Protein AF-A0A6A5WYF4-F1 (afdb_monomer)

Secondary structure (DSSP, 8-state):
---TT-HHHHHHHHS-------------STT-EEEEEEEEPPPP-SS------HHHHHHS-HHHHHHHSPPPP-EEEEEEEEEEEEEEEEE--TT-SSEEEEEE-TT--EEEEEEE-GGGS--EE--S--SS---PEE--HHHHHHHHHHHHHHHHHHHTTSTTBTTTBPPEEEEEEEEEE-TTSSS--EEEEEEEEEE---SEEGGGS-GGGS-HHHHHHHHHHHHHHHHHHHHHTEE-S--SGGGEEEEEPPPPTT-----EEEEEE--GGG-EEHHHH--S---SSPBPHHHHHTTTTHHHHHTTSSS-HHHHHHHHHHHHTT-TTSBPP-B-TT-TT-PBPP--TTS-S------------------S--PPPS--TT-EEEEEEEEPPSP-BTTBPPPGGGSS--GGG-S-HHHHHHHS-----EEEEEEEEEEEEEEEE-STT-SSEEEEETTSEEEEEE-GGGS-SB-TTS-B--HHHHHHHHHHHHHHHHHHHTTSTTBTTTBPPEEEEEEEEEEEE-TTS-EEEEEEEEEEEE---SEEGGGS-GGGS-HHHHHHHHHHHHHHHHHHHHHH-EE-S---GGGEEEESS-TT-TT-EEEE---TT-EETTT-

Sequence (620 aa):
MADLNSPILVAYRNNLKPHQDPKPPLPYIKGYTLNISRHTPPAPRYEHLAELDTPRLQHASQLEWVLSNPPTEGTTATDERKNLTISSTLHIGLDKGPQVVVVRDEEEKEMVAKIYDPLYYEFRQYNGIGYDEPPSIKVDVSTSADSDYCTEAAAYTELQGTPFEGQATAKYFGSWTFSAGLEGESQHKSRNVRLILMEHIVGVCMIKYDPASLEESECHEAMKRILEISMEMSYAGIVHGDVAPRNIMLCPLPSRKDQILLSIGRIVFIDFTSSHLLRLLSPSRRFPVPFSPIHRWWGRLRVFCDAQWFAGLNEANEWLWKTFEDDPRYLPAIRDPKSSHGRPLSADIKCYTGSSSECTSSSTSTSSISSGGDTPFPYVVGTKISVMSHEPPNPFGWYYPVPSEWHAEDYKSAPSKLLWVASHPPITGIDGTDSRTWRITKSLRTGDNSQAQIVLTSNNLVAKIYDPLYYPTYDDYGYLSNVVYEAESSYSIESAAYRELSGTPFEGTITPRYHGSWTTHISTNLPSGKQILRPVRLILLEYVEGISMLSLDPQTMSKVARQNILRKVFEAESDLLLFKGVRHDDIACRNIIICGTNFEDPNLRVCIIDFNLSKILRIL

pLDDT: mean 80.93, std 19.39, range [21.89, 98.44]

Organism: NCBI:txid1392246

Foldseek 3Di:
DPPPPDVVNVCVVPPPDDDDQDAFPDQLAAFRKFKKWAWDADAADPDDPDPPPQVVQLPDGQVRLQLVQAADDTDTDPPGIWIKGFHAFDADDAQRAWGWTWIATPVRDIWIKTKGDLSRHNQFADLLADDPDDRGRGDNSNCLSNNLQNQQQVLLVLCPPPPCAVFAAWHWPHKIKGWAFRPDDPDTDTGIMIITITHDDPFAQQLPDQCVVADLVLLLVVVVVLLVVQQVSLLSFKHLQDDASRQKTFDADDDPPPDPDRNRDGIYGHRSSRMDGRCVVFVDDHDPATAQSLLQCQQPCQRVCVSVSDVDNLRVNVSSCVPTQPPPRHDHWAFDPPDPSRRTDQDDPPPPPDDDDDDDDDDDDDDDDDDDADDDFQQDFFHKFKKFFWDADAADPDVHPHDPVPPDDDPVPDPDQVRLLVVDAADDTDTDDDMDMWGFHAFPQDDAQSQWGWTATPVQKIKTWGDLRRHRCADSSGHRDPSSCLSSNLQNQQQVLLVLCAPHPCDVFQAWHWPHKIKTWDWGQDPVRDIDTGIIIITITHDAPFDQQVPDDVVPDDPLLVVLVVVQLVVSQSCCCHVRVKHQVDPDSRQKGWHDDDSNPNSTGIYGHRSSNMDGRVND

Mean predicted aligned error: 14.26 Å

Nearest PDB structures (foldseek):
  8p5j-assembly1_A  TM=7.633E-01  e=2.689E-05  Homo sapiens
  2v62-assembly2_B  TM=5.993E-01  e=2.281E-05  Homo sapiens
  8uyf-assembly1_B  TM=6.209E-01  e=3.175E-04  Pediculus humanus corporis
  7t4n-assembly1_A  TM=5.973E-01  e=1.397E-03  Pediculus humanus corporis
  7t4n-assembly1_B  TM=5.821E-01  e=9.006E-04  Pediculus humanus corporis

Structure (mmCIF, N/CA/C/O backbone):
data_AF-A0A6A5WYF4-F1
#
_entry.id   AF-A0A6A5WYF4-F1
#
loop_
_atom_site.group_PDB
_atom_site.id
_atom_site.type_symbol
_atom_site.label_atom_id
_atom_site.label_alt_id
_atom_site.label_comp_id
_atom_site.label_asym_id
_atom_site.label_entity_id
_atom_site.label_seq_id
_atom_site.pdbx_PDB_ins_code
_atom_site.Cartn_x
_atom_site.Cartn_y
_atom_site.Cartn_z
_atom_site.occupancy
_atom_site.B_iso_or_equiv
_atom_site.auth_seq_id
_atom_site.auth_comp_id
_atom_site.auth_asym_id
_atom_site.auth_atom_id
_atom_site.pdbx_PDB_model_num
ATOM 1 N N . MET A 1 1 ? -23.029 -15.143 -10.126 1.00 28.31 1 MET A N 1
ATOM 2 C CA . MET A 1 1 ? -23.231 -15.683 -8.767 1.00 28.31 1 MET A CA 1
ATOM 3 C C . MET A 1 1 ? -22.459 -16.987 -8.664 1.00 28.31 1 MET A C 1
ATOM 5 O O . MET A 1 1 ? -22.872 -17.970 -9.263 1.00 28.31 1 MET A O 1
ATOM 9 N N . ALA A 1 2 ? -21.280 -16.969 -8.042 1.00 27.73 2 ALA A N 1
ATOM 10 C CA . ALA A 1 2 ? -20.580 -18.203 -7.703 1.00 27.73 2 ALA A CA 1
ATOM 11 C C . ALA A 1 2 ? -21.256 -18.785 -6.459 1.00 27.73 2 ALA A C 1
ATOM 13 O O . ALA A 1 2 ? -21.537 -18.048 -5.516 1.00 27.73 2 ALA A O 1
ATOM 14 N N . ASP A 1 3 ? -21.568 -20.073 -6.503 1.00 26.83 3 ASP A N 1
ATOM 15 C CA . ASP A 1 3 ? -22.232 -20.786 -5.423 1.00 26.83 3 ASP A CA 1
ATOM 16 C C . ASP A 1 3 ? -21.328 -20.797 -4.178 1.00 26.83 3 ASP A C 1
ATOM 18 O O . ASP A 1 3 ? -20.337 -21.526 -4.098 1.00 26.83 3 ASP A O 1
ATOM 22 N N . LEU A 1 4 ? -21.653 -19.927 -3.217 1.00 32.12 4 LEU A N 1
ATOM 23 C CA . LEU A 1 4 ? -20.982 -19.792 -1.920 1.00 32.12 4 LEU A CA 1
ATOM 24 C C . LEU A 1 4 ? -21.137 -21.048 -1.038 1.00 32.12 4 LEU A C 1
ATOM 26 O O . LEU A 1 4 ? -20.548 -21.096 0.041 1.00 32.12 4 LEU A O 1
ATOM 30 N N . ASN A 1 5 ? -21.873 -22.066 -1.504 1.00 31.97 5 ASN A N 1
ATOM 31 C CA . ASN A 1 5 ? -22.101 -23.334 -0.814 1.00 31.97 5 ASN A CA 1
ATOM 32 C C . ASN A 1 5 ? -21.318 -24.518 -1.404 1.00 31.97 5 ASN A C 1
ATOM 34 O O . ASN A 1 5 ? -21.669 -25.666 -1.134 1.00 31.97 5 ASN A O 1
ATOM 38 N N . SER A 1 6 ? -20.249 -24.280 -2.180 1.00 33.81 6 SER A N 1
ATOM 39 C CA . SER A 1 6 ? -19.352 -25.365 -2.606 1.00 33.81 6 SER A CA 1
ATOM 40 C C . SER A 1 6 ? -18.950 -26.231 -1.395 1.00 33.81 6 SER A C 1
ATOM 42 O O . SER A 1 6 ? -18.375 -25.695 -0.439 1.00 33.81 6 SER A O 1
ATOM 44 N N . PRO A 1 7 ? -19.196 -27.558 -1.419 1.00 32.94 7 PRO A N 1
ATOM 45 C CA . PRO A 1 7 ? -18.855 -28.465 -0.321 1.00 32.94 7 PRO A CA 1
ATOM 46 C C . PRO A 1 7 ? -17.375 -28.402 0.063 1.00 32.94 7 PRO A C 1
ATOM 48 O O . PRO A 1 7 ? -17.029 -28.640 1.213 1.00 32.94 7 PRO A O 1
ATOM 51 N N . ILE A 1 8 ? -16.512 -28.013 -0.882 1.00 36.25 8 ILE A N 1
ATOM 52 C CA . ILE A 1 8 ? -15.074 -27.829 -0.673 1.00 36.25 8 ILE A CA 1
ATOM 53 C C . ILE A 1 8 ? -14.798 -26.574 0.165 1.00 36.25 8 ILE A C 1
ATOM 55 O O . ILE A 1 8 ? -14.000 -26.644 1.087 1.00 36.25 8 ILE A O 1
ATOM 59 N N . LEU A 1 9 ? -15.491 -25.452 -0.074 1.00 33.69 9 LEU A N 1
ATOM 60 C CA . LEU A 1 9 ? -15.353 -24.222 0.727 1.00 33.69 9 LEU A CA 1
ATOM 61 C C . LEU A 1 9 ? -15.987 -24.357 2.120 1.00 33.69 9 LEU A C 1
ATOM 63 O O . LEU A 1 9 ? -15.477 -23.796 3.090 1.00 33.69 9 LEU A O 1
ATOM 67 N N . VAL A 1 10 ? -17.075 -25.124 2.230 1.00 32.78 10 VAL A N 1
ATOM 68 C CA . VAL A 1 10 ? -17.705 -25.462 3.516 1.00 32.78 10 VAL A CA 1
ATOM 69 C C . VAL A 1 10 ? -16.822 -26.430 4.313 1.00 32.78 10 VAL A C 1
ATOM 71 O O . VAL A 1 10 ? -16.635 -26.226 5.510 1.00 32.78 10 VAL A O 1
ATOM 74 N N . ALA A 1 11 ? -16.194 -27.415 3.662 1.00 30.56 11 ALA A N 1
ATOM 75 C CA . ALA A 1 11 ? -15.197 -28.282 4.291 1.00 30.56 11 ALA A CA 1
ATOM 76 C C . ALA A 1 11 ? -13.928 -27.508 4.697 1.00 30.56 11 ALA A C 1
ATOM 78 O O . ALA A 1 11 ? -13.420 -27.729 5.791 1.00 30.56 11 ALA A O 1
ATOM 79 N N . TYR A 1 12 ? -13.464 -26.544 3.891 1.00 35.72 12 TYR A N 1
ATOM 80 C CA . TYR A 1 12 ? -12.298 -25.706 4.211 1.00 35.72 12 TYR A CA 1
ATOM 81 C C . TYR A 1 12 ? -12.546 -24.781 5.415 1.00 35.72 12 TYR A C 1
ATOM 83 O O . TYR A 1 12 ? -11.664 -24.598 6.249 1.00 35.72 12 TYR A O 1
ATOM 91 N N . ARG A 1 13 ? -13.762 -24.226 5.550 1.00 36.81 13 ARG A N 1
ATOM 92 C CA . ARG A 1 13 ? -14.156 -23.418 6.721 1.00 36.81 13 ARG A CA 1
ATOM 93 C C . ARG A 1 13 ? -14.350 -24.243 7.990 1.00 36.81 13 ARG A C 1
ATOM 95 O O . ARG A 1 13 ? -14.089 -23.732 9.076 1.00 36.81 13 ARG A O 1
ATOM 102 N N . ASN A 1 14 ? -14.818 -25.483 7.858 1.00 32.00 14 ASN A N 1
ATOM 103 C CA . ASN A 1 14 ? -15.202 -26.301 9.006 1.00 32.00 14 ASN A CA 1
ATOM 104 C C . ASN A 1 14 ? -14.086 -27.240 9.502 1.00 32.00 14 ASN A C 1
ATOM 106 O O . ASN A 1 14 ? -14.135 -27.626 10.665 1.00 32.00 14 ASN A O 1
ATOM 110 N N . ASN A 1 15 ? -13.069 -27.562 8.685 1.00 35.78 15 ASN A N 1
ATOM 111 C CA . ASN A 1 15 ? -12.039 -28.560 9.028 1.00 35.78 15 ASN A CA 1
ATOM 112 C C . ASN A 1 15 ? -10.611 -28.015 9.252 1.00 35.78 15 ASN A C 1
ATOM 114 O O . ASN A 1 15 ? -9.693 -28.811 9.417 1.00 35.78 15 ASN A O 1
ATOM 118 N N . LEU A 1 16 ? -10.398 -26.694 9.327 1.00 36.03 16 LEU A N 1
ATOM 119 C CA . LEU A 1 16 ? -9.090 -26.090 9.653 1.00 36.03 16 LEU A CA 1
ATOM 120 C C . LEU A 1 16 ? -9.150 -25.145 10.866 1.00 36.03 16 LEU A C 1
ATOM 122 O O . LEU A 1 16 ? -8.744 -23.988 10.800 1.00 36.03 16 LEU A O 1
ATOM 126 N N . LYS A 1 17 ? -9.630 -25.634 12.012 1.00 41.25 17 LYS A N 1
ATOM 127 C CA . LYS A 1 17 ? -9.212 -25.061 13.306 1.00 41.25 17 LYS A CA 1
ATOM 128 C C . LYS A 1 17 ? -8.597 -26.104 14.250 1.00 41.25 17 LYS A C 1
ATOM 130 O O . LYS A 1 17 ? -9.056 -26.221 15.385 1.00 41.25 17 LYS A O 1
ATOM 135 N N . PRO A 1 18 ? -7.571 -26.874 13.843 1.00 37.53 18 PRO A N 1
ATOM 136 C CA . PRO A 1 18 ? -6.715 -27.514 14.823 1.00 37.53 18 PRO A CA 1
ATOM 137 C C . PRO A 1 18 ? -5.752 -26.446 15.376 1.00 37.53 18 PRO A C 1
ATOM 139 O O . PRO A 1 18 ? -5.101 -25.735 14.617 1.00 37.53 18 PRO A O 1
ATOM 142 N N . HIS A 1 19 ? -5.684 -26.326 16.706 1.00 46.69 19 HIS A N 1
ATOM 143 C CA . HIS A 1 19 ? -4.759 -25.469 17.476 1.00 46.69 19 HIS A CA 1
ATOM 144 C C . HIS A 1 19 ? -5.153 -23.993 17.670 1.00 46.69 19 HIS A C 1
ATOM 146 O O . HIS A 1 19 ? -4.406 -23.078 17.325 1.00 46.69 19 HIS A O 1
ATOM 152 N N . GLN A 1 20 ? -6.288 -23.741 18.330 1.00 54.62 20 GLN A N 1
ATOM 153 C CA . GLN A 1 20 ? -6.421 -22.493 19.087 1.00 54.62 20 GLN A CA 1
ATOM 154 C C . GLN A 1 20 ? -5.598 -22.622 20.374 1.00 54.62 20 GLN A C 1
ATOM 156 O O . GLN A 1 20 ? -5.874 -23.501 21.192 1.00 54.62 20 GLN A O 1
ATOM 161 N N . ASP A 1 21 ? -4.585 -21.766 20.547 1.00 63.75 21 ASP A N 1
ATOM 162 C CA . ASP A 1 21 ? -3.970 -21.565 21.862 1.00 63.75 21 ASP A CA 1
ATOM 163 C C . ASP A 1 21 ? -5.102 -21.253 22.867 1.00 63.75 21 ASP A C 1
ATOM 165 O O . ASP A 1 21 ? -6.048 -20.542 22.507 1.00 63.75 21 ASP A O 1
ATOM 169 N N . PRO A 1 22 ? -5.070 -21.787 24.099 1.00 66.38 22 PRO A N 1
ATOM 170 C CA . PRO A 1 22 ? -6.122 -21.539 25.076 1.00 66.38 22 PRO A CA 1
ATOM 171 C C . PRO A 1 22 ? -6.203 -20.037 25.383 1.00 66.38 22 PRO A C 1
ATOM 173 O O . PRO A 1 22 ? -5.281 -19.453 25.952 1.00 66.38 22 PRO A O 1
ATOM 176 N N . LYS A 1 23 ? -7.312 -19.406 24.983 1.00 71.81 23 LYS A N 1
ATOM 177 C CA . LYS A 1 23 ? -7.607 -17.988 25.233 1.00 71.81 23 LYS A CA 1
ATOM 178 C C . LYS A 1 23 ? -8.694 -17.864 26.302 1.00 71.81 23 LYS A C 1
ATOM 180 O O . LYS A 1 23 ? -9.627 -18.671 26.307 1.00 71.81 23 LYS A O 1
ATOM 185 N N . PRO A 1 24 ? -8.631 -16.845 27.174 1.00 75.25 24 PRO A N 1
ATOM 186 C CA . PRO A 1 24 ? -9.749 -16.522 28.046 1.00 75.25 24 PRO A CA 1
ATOM 187 C C . PRO A 1 24 ? -10.976 -16.105 27.213 1.00 75.25 24 PRO A C 1
ATOM 189 O O . PRO A 1 24 ? -10.819 -15.612 26.085 1.00 75.25 24 PRO A O 1
ATOM 192 N N . PRO A 1 25 ? -12.196 -16.252 27.763 1.00 79.06 25 PRO A N 1
ATOM 193 C CA . PRO A 1 25 ? -13.411 -15.753 27.131 1.00 79.06 25 PRO A CA 1
ATOM 194 C C . PRO A 1 25 ? -13.282 -14.273 26.764 1.00 79.06 25 PRO A C 1
ATOM 196 O O . PRO A 1 25 ? -12.632 -13.504 27.469 1.00 79.06 25 PRO A O 1
ATOM 199 N N . LEU A 1 26 ? -13.905 -13.874 25.657 1.00 84.94 26 LEU A N 1
ATOM 200 C CA . LEU A 1 26 ? -13.904 -12.489 25.194 1.00 84.94 26 LEU A CA 1
ATOM 201 C C . LEU A 1 26 ? -14.712 -11.605 26.165 1.00 84.94 26 LEU A C 1
ATOM 203 O O . LEU A 1 26 ? -15.928 -11.787 26.251 1.00 84.94 26 LEU A O 1
ATOM 207 N N . PRO A 1 27 ? -14.092 -10.642 26.876 1.00 88.19 27 PRO A N 1
ATOM 208 C CA . PRO A 1 27 ? -14.779 -9.873 27.915 1.00 88.19 27 PRO A CA 1
ATOM 209 C C . PRO A 1 27 ? -15.662 -8.754 27.344 1.00 88.19 27 PRO A C 1
ATOM 211 O O . PRO A 1 27 ? -16.515 -8.224 28.048 1.00 88.19 27 PRO A O 1
ATOM 214 N N . TYR A 1 28 ? -15.484 -8.385 26.071 1.00 92.69 28 TYR A N 1
ATOM 215 C CA . TYR A 1 28 ? -16.116 -7.219 25.442 1.00 92.69 28 TYR A CA 1
ATOM 216 C C . TYR A 1 28 ? -17.556 -7.479 24.982 1.00 92.69 28 TYR A C 1
ATOM 218 O O . TYR A 1 28 ? -17.903 -7.309 23.813 1.00 92.69 28 TYR A O 1
ATOM 226 N N . ILE A 1 29 ? -18.398 -7.914 25.914 1.00 92.75 29 ILE A N 1
ATOM 227 C CA . ILE A 1 29 ? -19.815 -8.206 25.693 1.00 92.75 29 ILE A CA 1
ATOM 228 C C . ILE A 1 29 ? -20.710 -7.128 26.310 1.00 92.75 29 ILE A C 1
ATOM 230 O O . ILE A 1 29 ? -20.298 -6.356 27.175 1.00 92.75 29 ILE A O 1
ATOM 234 N N . LYS A 1 30 ? -21.968 -7.081 25.864 1.00 94.75 30 LYS A N 1
ATOM 235 C CA . LYS A 1 30 ? -22.973 -6.151 26.389 1.00 94.75 30 LYS A CA 1
ATOM 236 C C . LYS A 1 30 ? -23.089 -6.256 27.915 1.00 94.75 30 LYS A C 1
ATOM 238 O O . LYS A 1 30 ? -23.251 -7.349 28.449 1.00 94.75 30 LYS A O 1
ATOM 243 N N . GLY A 1 31 ? -23.065 -5.107 28.585 1.00 93.00 31 GLY A N 1
ATOM 244 C CA . GLY A 1 31 ? -23.129 -4.974 30.040 1.00 93.00 31 GLY A CA 1
ATOM 245 C C . GLY A 1 31 ? -21.767 -4.950 30.735 1.00 93.00 31 GLY A C 1
ATOM 246 O O . GLY A 1 31 ? -21.714 -4.596 31.907 1.00 93.00 31 GLY A O 1
ATOM 247 N N . TYR A 1 32 ? -20.671 -5.275 30.040 1.00 92.88 32 TYR A N 1
ATOM 248 C CA . TYR A 1 32 ? -19.330 -5.176 30.614 1.00 92.88 32 TYR A CA 1
ATOM 249 C C . TYR A 1 32 ? -18.921 -3.711 30.819 1.00 92.88 32 TYR A C 1
ATOM 251 O O . TYR A 1 32 ? -19.174 -2.865 29.954 1.00 92.88 32 TYR A O 1
ATOM 259 N N . THR A 1 33 ? -18.269 -3.423 31.948 1.00 94.12 33 THR A N 1
ATOM 260 C CA . THR A 1 33 ? -17.813 -2.076 32.312 1.00 94.12 33 THR A CA 1
ATOM 261 C C . THR A 1 33 ? -16.303 -1.941 32.139 1.00 94.12 33 THR A C 1
ATOM 263 O O . THR A 1 33 ? -15.526 -2.720 32.687 1.00 94.12 33 THR A O 1
ATOM 266 N N . LEU A 1 34 ? -15.888 -0.919 31.395 1.00 94.75 34 LEU A N 1
ATOM 267 C CA . LEU A 1 34 ? -14.502 -0.532 31.174 1.00 94.75 34 LEU A CA 1
ATOM 268 C C . LEU A 1 34 ? -14.160 0.654 32.080 1.00 94.75 34 LEU A C 1
ATOM 270 O O . LEU A 1 34 ? -14.750 1.725 31.942 1.00 94.75 34 LEU A O 1
ATOM 274 N N . ASN A 1 35 ? -13.181 0.471 32.964 1.00 94.75 35 ASN A N 1
ATOM 275 C CA . ASN A 1 35 ? -12.618 1.546 33.783 1.00 94.75 35 ASN A CA 1
ATOM 276 C C . ASN A 1 35 ? -11.334 2.031 33.112 1.00 94.75 35 ASN A C 1
ATOM 278 O O . ASN A 1 35 ? -10.312 1.343 33.162 1.00 94.75 35 ASN A O 1
ATOM 282 N N . ILE A 1 36 ? -11.400 3.177 32.442 1.00 96.19 36 ILE A N 1
ATOM 283 C CA . ILE A 1 36 ? -10.338 3.653 31.554 1.00 96.19 36 ILE A CA 1
ATOM 284 C C . ILE A 1 36 ? -9.692 4.930 32.087 1.00 96.19 36 ILE A C 1
ATOM 286 O O . ILE A 1 36 ? -10.360 5.764 32.697 1.00 96.19 36 ILE A O 1
ATOM 290 N N . SER A 1 37 ? -8.404 5.099 31.795 1.00 96.62 37 SER A N 1
ATOM 291 C CA . SER A 1 37 ? -7.632 6.316 32.069 1.00 96.62 37 SER A CA 1
ATOM 292 C C . SER A 1 37 ? -7.147 6.935 30.765 1.00 96.62 37 SER A C 1
ATOM 294 O O . SER A 1 37 ? -6.814 6.206 29.823 1.00 96.62 37 SER A O 1
ATOM 296 N N . ARG A 1 38 ? -7.105 8.269 30.694 1.00 96.75 38 ARG A N 1
ATOM 297 C CA . ARG A 1 38 ? -6.631 8.990 29.508 1.00 96.75 38 ARG A CA 1
ATOM 298 C C . ARG A 1 38 ? -5.186 8.608 29.214 1.00 96.75 38 ARG A C 1
ATOM 300 O O . ARG A 1 38 ? -4.345 8.551 30.111 1.00 96.75 38 ARG A O 1
ATOM 307 N N . HIS A 1 39 ? -4.897 8.364 27.944 1.00 96.19 39 HIS A N 1
ATOM 308 C CA . HIS A 1 39 ? -3.577 7.962 27.500 1.00 96.19 39 HIS A CA 1
ATOM 309 C C . HIS A 1 39 ? -3.160 8.758 26.264 1.00 96.19 39 HIS A C 1
ATOM 311 O O . HIS A 1 39 ? -3.934 8.916 25.327 1.00 96.19 39 HIS A O 1
ATOM 317 N N . THR A 1 40 ? -1.926 9.240 26.253 1.00 95.06 40 THR A N 1
ATOM 318 C CA . THR A 1 40 ? -1.282 9.840 25.088 1.00 95.06 40 THR A CA 1
ATOM 319 C C . THR A 1 40 ? -0.337 8.794 24.500 1.00 95.06 40 THR A C 1
ATOM 321 O O . THR A 1 40 ? 0.635 8.438 25.176 1.00 95.06 40 THR A O 1
ATOM 324 N N . PRO A 1 41 ? -0.618 8.274 23.290 1.00 93.19 41 PRO A N 1
ATOM 325 C CA . PRO A 1 41 ? 0.226 7.271 22.652 1.00 93.19 41 PRO A CA 1
ATOM 326 C C . PRO A 1 41 ? 1.621 7.831 22.336 1.00 93.19 41 PRO A C 1
ATOM 328 O O . PRO A 1 41 ? 1.766 9.042 22.130 1.00 93.19 41 PRO A O 1
ATOM 331 N N . PRO A 1 42 ? 2.648 6.970 22.247 1.00 89.81 42 PRO A N 1
ATOM 332 C CA . PRO A 1 42 ? 3.904 7.342 21.609 1.00 89.81 42 PRO A CA 1
ATOM 333 C C . PRO A 1 42 ? 3.693 7.636 20.110 1.00 89.81 42 PRO A C 1
ATOM 335 O O . PRO A 1 42 ? 2.642 7.350 19.535 1.00 89.81 42 PRO A O 1
ATOM 338 N N . ALA A 1 43 ? 4.702 8.222 19.459 1.00 84.19 43 ALA A N 1
ATOM 339 C CA . ALA A 1 43 ? 4.649 8.449 18.016 1.00 84.19 43 ALA A CA 1
ATOM 340 C C . ALA A 1 43 ? 4.547 7.110 17.248 1.00 84.19 43 ALA A C 1
ATOM 342 O O . ALA A 1 43 ? 5.210 6.146 17.648 1.00 84.19 43 ALA A O 1
ATOM 343 N N . PRO A 1 44 ? 3.776 7.047 16.140 1.00 84.94 44 PRO A N 1
ATOM 344 C CA . PRO A 1 44 ? 3.728 5.865 15.285 1.00 84.94 44 PRO A CA 1
ATOM 345 C C . PRO A 1 44 ? 5.124 5.485 14.793 1.00 84.94 44 PRO A C 1
ATOM 347 O O . PRO A 1 44 ? 5.914 6.357 14.421 1.00 84.94 44 PRO A O 1
ATOM 350 N N . ARG A 1 45 ? 5.413 4.185 14.759 1.00 72.12 45 ARG A N 1
ATOM 351 C CA . ARG A 1 45 ? 6.655 3.646 14.200 1.00 72.12 45 ARG A CA 1
ATOM 352 C C . ARG A 1 45 ? 6.364 3.104 12.804 1.00 72.12 45 ARG A C 1
ATOM 354 O O . ARG A 1 45 ? 5.796 2.027 12.673 1.00 72.12 45 ARG A O 1
ATOM 361 N N . TYR A 1 46 ? 6.716 3.874 11.774 1.00 60.91 46 TYR A N 1
ATOM 362 C CA . TYR A 1 46 ? 6.605 3.434 10.373 1.00 60.91 46 TYR A CA 1
ATOM 363 C C . TYR A 1 46 ? 7.788 2.571 9.931 1.00 60.91 46 TYR A C 1
ATOM 365 O O . TYR A 1 46 ? 7.676 1.808 8.978 1.00 60.91 46 TYR A O 1
ATOM 373 N N . GLU A 1 47 ? 8.905 2.677 10.646 1.00 45.91 47 GLU A N 1
ATOM 374 C CA . GLU A 1 47 ? 10.102 1.872 10.454 1.00 45.91 47 GLU A CA 1
ATOM 375 C C . GLU A 1 47 ? 10.382 1.106 11.750 1.00 45.91 47 GLU A C 1
ATOM 377 O O . GLU A 1 47 ? 10.153 1.624 12.847 1.00 45.91 47 GLU A O 1
ATOM 382 N N . HIS A 1 48 ? 10.895 -0.116 11.593 1.00 41.66 48 HIS A N 1
ATOM 383 C CA . HIS A 1 48 ? 11.260 -1.089 12.629 1.00 41.66 48 HIS A CA 1
ATOM 384 C C . HIS A 1 48 ? 10.129 -2.016 13.103 1.00 41.66 48 HIS A C 1
ATOM 386 O O . HIS A 1 48 ? 9.404 -1.740 14.058 1.00 41.66 48 HIS A O 1
ATOM 392 N N . LEU A 1 49 ? 10.121 -3.231 12.546 1.00 42.47 49 LEU A N 1
ATOM 393 C CA . LEU A 1 49 ? 10.047 -4.395 13.424 1.00 42.47 49 LEU A CA 1
ATOM 394 C C . LEU A 1 49 ? 11.284 -4.288 14.328 1.00 42.47 49 LEU A C 1
ATOM 396 O O . LEU A 1 49 ? 12.406 -4.225 13.822 1.00 42.47 49 LEU A O 1
ATOM 400 N N . ALA A 1 50 ? 11.101 -4.199 15.647 1.00 44.44 50 ALA A N 1
ATOM 401 C CA . ALA A 1 50 ? 12.198 -4.516 16.561 1.00 44.44 50 ALA A CA 1
ATOM 402 C C . ALA A 1 50 ? 12.801 -5.867 16.136 1.00 44.44 50 ALA A C 1
ATOM 404 O O . ALA A 1 50 ? 12.072 -6.667 15.546 1.00 44.44 50 ALA A O 1
ATOM 405 N N . GLU A 1 51 ? 14.090 -6.117 16.405 1.00 47.34 51 GLU A N 1
ATOM 406 C CA . GLU A 1 51 ? 14.697 -7.436 16.179 1.00 47.34 51 GLU A CA 1
ATOM 407 C C . GLU A 1 51 ? 13.751 -8.508 16.727 1.00 47.34 51 GLU A C 1
ATOM 409 O O . GLU A 1 51 ? 13.575 -8.654 17.939 1.00 47.34 51 GLU A O 1
ATOM 414 N N . LEU A 1 52 ? 13.036 -9.173 15.816 1.00 60.88 52 LEU A N 1
ATOM 415 C CA . LEU A 1 52 ? 11.991 -10.097 16.195 1.00 60.88 52 LEU A CA 1
ATOM 416 C C . LEU A 1 52 ? 12.731 -11.290 16.782 1.00 60.88 52 LEU A C 1
ATOM 418 O O . LEU A 1 52 ? 13.484 -11.955 16.068 1.00 60.88 52 LEU A O 1
ATOM 422 N N . ASP A 1 53 ? 12.529 -11.570 18.068 1.00 66.12 53 ASP A N 1
ATOM 423 C CA . ASP A 1 53 ? 13.005 -12.809 18.686 1.00 66.12 53 ASP A CA 1
ATOM 424 C C . ASP A 1 53 ? 12.143 -13.969 18.163 1.00 66.12 53 ASP A C 1
ATOM 426 O O . ASP A 1 53 ? 11.258 -14.506 18.839 1.00 66.12 53 ASP A O 1
ATOM 430 N N . THR A 1 54 ? 12.362 -14.284 16.884 1.00 67.75 54 THR A N 1
ATOM 431 C CA . THR A 1 54 ? 11.673 -15.304 16.102 1.00 67.75 54 THR A CA 1
ATOM 432 C C . THR A 1 54 ? 11.709 -16.651 16.824 1.00 67.75 54 THR A C 1
ATOM 434 O O . THR A 1 54 ? 10.639 -17.254 16.944 1.00 67.75 54 THR A O 1
ATOM 437 N N . PRO A 1 55 ? 12.843 -17.119 17.399 1.00 73.06 55 PRO A N 1
ATOM 438 C CA . PRO A 1 55 ? 12.855 -18.352 18.175 1.00 73.06 55 PRO A CA 1
ATOM 439 C C . PRO A 1 55 ? 11.899 -18.311 19.367 1.00 73.06 55 PRO A C 1
ATOM 441 O O . PRO A 1 55 ? 11.100 -19.234 19.522 1.00 73.06 55 PRO A O 1
ATOM 444 N N . ARG A 1 56 ? 11.918 -17.262 20.200 1.00 80.69 56 ARG A N 1
ATOM 445 C CA . ARG A 1 56 ? 11.045 -17.195 21.385 1.00 80.69 56 ARG A CA 1
ATOM 446 C C . ARG A 1 56 ? 9.568 -17.107 21.009 1.00 80.69 56 ARG A C 1
ATOM 448 O O . ARG A 1 56 ? 8.748 -17.798 21.614 1.00 80.69 56 ARG A O 1
ATOM 455 N N . LEU A 1 57 ? 9.233 -16.315 19.988 1.00 82.25 57 LEU A N 1
ATOM 456 C CA . LEU A 1 57 ? 7.863 -16.162 19.490 1.00 82.25 57 LEU A CA 1
ATOM 457 C C . LEU A 1 57 ? 7.274 -17.499 19.030 1.00 82.25 57 LEU A C 1
ATOM 459 O O . LEU A 1 57 ? 6.142 -17.827 19.385 1.00 82.25 57 LEU A O 1
ATOM 463 N N . GLN A 1 58 ? 8.046 -18.310 18.297 1.00 81.69 58 GLN A N 1
ATOM 464 C CA . GLN A 1 58 ? 7.541 -19.595 17.806 1.00 81.69 58 GLN A CA 1
ATOM 465 C C . GLN A 1 58 ? 7.224 -20.589 18.942 1.00 81.69 58 GLN A C 1
ATOM 467 O O . GLN A 1 58 ? 6.308 -21.406 18.807 1.00 81.69 58 GLN A O 1
ATOM 472 N N . HIS A 1 59 ? 7.890 -20.479 20.096 1.00 83.75 59 HIS A N 1
ATOM 473 C CA . HIS A 1 59 ? 7.683 -21.377 21.240 1.00 83.75 59 HIS A CA 1
ATOM 474 C C . HIS A 1 59 ? 6.661 -20.867 22.272 1.00 83.75 59 HIS A C 1
ATOM 476 O O . HIS A 1 59 ? 6.081 -21.683 22.983 1.00 83.75 59 HIS A O 1
ATOM 482 N N . ALA A 1 60 ? 6.384 -19.562 22.337 1.00 83.62 60 ALA A N 1
ATOM 483 C CA . ALA A 1 60 ? 5.455 -18.982 23.313 1.00 83.62 60 ALA A CA 1
ATOM 484 C C . ALA A 1 60 ? 3.980 -19.224 22.952 1.00 83.62 60 ALA A C 1
ATOM 486 O O . ALA A 1 60 ? 3.609 -19.164 21.777 1.00 83.62 60 ALA A O 1
ATOM 487 N N . SER A 1 61 ? 3.108 -19.448 23.939 1.00 87.56 61 SER A N 1
ATOM 488 C CA . SER A 1 61 ? 1.663 -19.280 23.721 1.00 87.56 61 SER A CA 1
ATOM 489 C C . SER A 1 61 ? 1.319 -17.801 23.517 1.00 87.56 61 SER A C 1
ATOM 491 O O . SER A 1 61 ? 2.041 -16.917 23.990 1.00 87.56 61 SER A O 1
ATOM 493 N N . GLN A 1 62 ? 0.193 -17.506 22.860 1.00 88.25 62 GLN A N 1
ATOM 494 C CA . GLN A 1 62 ? -0.238 -16.112 22.685 1.00 88.25 62 GLN A CA 1
ATOM 495 C C . GLN A 1 62 ? -0.367 -15.365 24.021 1.00 88.25 62 GLN A C 1
ATOM 497 O O . GLN A 1 62 ? 0.035 -14.208 24.124 1.00 88.25 62 GLN A O 1
ATOM 502 N N . LEU A 1 63 ? -0.899 -16.019 25.059 1.00 88.69 63 LEU A N 1
ATOM 503 C CA . LEU A 1 63 ? -1.078 -15.402 26.372 1.00 88.69 63 LEU A CA 1
ATOM 504 C C . LEU A 1 63 ? 0.264 -15.053 27.030 1.00 88.69 63 LEU A C 1
ATOM 506 O O . LEU A 1 63 ? 0.434 -13.939 27.521 1.00 88.69 63 LEU A O 1
ATOM 510 N N . GLU A 1 64 ? 1.224 -15.979 27.020 1.00 88.81 64 GLU A N 1
ATOM 511 C CA . GLU A 1 64 ? 2.572 -15.736 27.552 1.00 88.81 64 GLU A CA 1
ATOM 512 C C . GLU A 1 64 ? 3.287 -14.627 26.782 1.00 88.81 64 GLU A C 1
ATOM 514 O O . GLU A 1 64 ? 3.948 -13.784 27.395 1.00 88.81 64 GLU A O 1
ATOM 519 N N . TRP A 1 65 ? 3.127 -14.603 25.454 1.00 90.38 65 TRP A N 1
ATOM 520 C CA . TRP A 1 65 ? 3.709 -13.572 24.604 1.00 90.38 65 TRP A CA 1
ATOM 521 C C . TRP A 1 65 ? 3.151 -12.190 24.939 1.00 90.38 65 TRP A C 1
ATOM 523 O O . TRP A 1 65 ? 3.926 -11.267 25.178 1.00 90.38 65 TRP A O 1
ATOM 533 N N . VAL A 1 66 ? 1.825 -12.061 25.036 1.00 90.38 66 VAL A N 1
ATOM 534 C CA . VAL A 1 66 ? 1.148 -10.799 25.375 1.00 90.38 66 VAL A CA 1
ATOM 535 C C . VAL A 1 66 ? 1.542 -10.298 26.764 1.00 90.38 66 VAL A C 1
ATOM 537 O O . VAL A 1 66 ? 1.764 -9.105 26.948 1.00 90.38 66 VAL A O 1
ATOM 540 N N . LEU A 1 67 ? 1.665 -11.194 27.747 1.00 89.50 67 LEU A N 1
ATOM 541 C CA . LEU A 1 67 ? 2.076 -10.819 29.103 1.00 89.50 67 LEU A CA 1
ATOM 542 C C . LEU A 1 67 ? 3.554 -10.406 29.184 1.00 89.50 67 LEU A C 1
ATOM 544 O O . LEU A 1 67 ? 3.905 -9.574 30.017 1.00 89.50 67 LEU A O 1
ATOM 548 N N . SER A 1 68 ? 4.409 -10.979 28.334 1.00 89.00 68 SER A N 1
ATOM 549 C CA . SER A 1 68 ? 5.854 -10.705 28.318 1.00 89.00 68 SER A CA 1
ATOM 550 C C . SER A 1 68 ? 6.247 -9.528 27.421 1.00 89.00 68 SER A C 1
ATOM 552 O O . SER A 1 68 ? 7.361 -9.024 27.545 1.00 89.00 68 SER A O 1
ATOM 554 N N . ASN A 1 69 ? 5.358 -9.104 26.521 1.00 89.19 69 ASN A N 1
ATOM 555 C CA . ASN A 1 69 ? 5.576 -8.017 25.567 1.00 89.19 69 ASN A CA 1
ATOM 556 C C . ASN A 1 69 ? 4.407 -7.021 25.663 1.00 89.19 69 ASN A C 1
ATOM 558 O O . ASN A 1 69 ? 3.507 -7.046 24.815 1.00 89.19 69 ASN A O 1
ATOM 562 N N . PRO A 1 70 ? 4.364 -6.195 26.728 1.00 89.06 70 PRO A N 1
ATOM 563 C CA . PRO A 1 70 ? 3.327 -5.183 26.889 1.00 89.06 70 PRO A CA 1
ATOM 564 C C . PRO A 1 70 ? 3.427 -4.098 25.797 1.00 89.06 70 PRO A C 1
ATOM 566 O O . PRO A 1 70 ? 4.510 -3.900 25.242 1.00 89.06 70 PRO A O 1
ATOM 569 N N . PRO A 1 71 ? 2.326 -3.373 25.508 1.00 89.00 71 PRO A N 1
ATOM 570 C CA . PRO A 1 71 ? 2.335 -2.255 24.561 1.00 89.00 71 PRO A CA 1
ATOM 571 C C . PRO A 1 71 ? 3.383 -1.199 24.926 1.00 89.00 71 PRO A C 1
ATOM 573 O O . PRO A 1 71 ? 3.674 -1.008 26.112 1.00 89.00 71 PRO A O 1
ATOM 576 N N . THR A 1 72 ? 3.896 -0.464 23.935 1.00 87.88 72 THR A N 1
ATOM 577 C CA . THR A 1 72 ? 4.860 0.613 24.182 1.00 87.88 72 THR A CA 1
ATOM 578 C C . THR A 1 72 ? 4.271 1.634 25.157 1.00 87.88 72 THR A C 1
ATOM 580 O O . THR A 1 72 ? 3.083 1.983 25.113 1.00 87.88 72 THR A O 1
ATOM 583 N N . GLU A 1 73 ? 5.102 2.117 26.081 1.00 87.31 73 GLU A N 1
ATOM 584 C CA . GLU A 1 73 ? 4.658 3.120 27.039 1.00 87.31 73 GLU A CA 1
ATOM 585 C C . GLU A 1 73 ? 4.496 4.494 26.383 1.00 87.31 73 GLU A C 1
ATOM 587 O O . GLU A 1 73 ? 5.332 4.960 25.607 1.00 87.31 73 GLU A O 1
ATOM 592 N N . GLY A 1 74 ? 3.392 5.143 26.736 1.00 88.06 74 GLY A N 1
ATOM 593 C CA . GLY A 1 74 ? 3.094 6.540 26.436 1.00 88.06 74 GLY A CA 1
ATOM 594 C C . GLY A 1 74 ? 2.932 7.328 27.735 1.00 88.06 74 GLY A C 1
ATOM 595 O O . GLY A 1 74 ? 3.489 6.969 28.770 1.00 88.06 74 GLY A O 1
ATOM 596 N N . THR A 1 75 ? 2.130 8.392 27.726 1.00 92.56 75 THR A N 1
ATOM 597 C CA . THR A 1 75 ? 1.807 9.145 28.953 1.00 92.56 75 THR A CA 1
ATOM 598 C C . THR A 1 75 ? 0.383 8.843 29.396 1.00 92.56 75 THR A C 1
ATOM 600 O O . THR A 1 75 ? -0.554 9.078 28.646 1.00 92.56 75 THR A O 1
ATOM 603 N N . THR A 1 76 ? 0.196 8.329 30.611 1.00 92.31 76 THR A N 1
ATOM 604 C CA . THR A 1 76 ? -1.141 8.068 31.172 1.00 92.31 76 THR A CA 1
ATOM 605 C C . THR A 1 76 ? -1.467 9.122 32.219 1.00 92.31 76 THR A C 1
ATOM 607 O O . THR A 1 76 ? -0.754 9.229 33.217 1.00 92.31 76 THR A O 1
ATOM 610 N N . ALA A 1 77 ? -2.542 9.881 32.011 1.00 89.88 77 ALA A N 1
ATOM 611 C CA . ALA A 1 77 ? -3.047 10.809 33.015 1.00 89.88 77 ALA A CA 1
ATOM 612 C C . ALA A 1 77 ? -3.896 10.017 34.017 1.00 89.88 77 ALA A C 1
ATOM 614 O O . ALA A 1 77 ? -4.879 9.367 33.658 1.00 89.88 77 ALA A O 1
ATOM 615 N N . THR A 1 78 ? -3.458 9.975 35.274 1.00 79.56 78 THR A N 1
ATOM 616 C CA . THR A 1 78 ? -4.065 9.117 36.304 1.00 79.56 78 THR A CA 1
ATOM 617 C C . THR A 1 78 ? -5.315 9.727 36.937 1.00 79.56 78 THR A C 1
ATOM 619 O O . THR A 1 78 ? -6.058 9.004 37.612 1.00 79.56 78 THR A O 1
ATOM 622 N N . ASP A 1 79 ? -5.538 11.018 36.710 1.00 86.94 79 ASP A N 1
ATOM 623 C CA . ASP A 1 79 ? -6.639 11.863 37.169 1.00 86.94 79 ASP A CA 1
ATOM 624 C C . ASP A 1 79 ? -7.814 11.921 36.178 1.00 86.94 79 ASP A C 1
ATOM 626 O O . ASP A 1 79 ? -8.965 12.004 36.604 1.00 86.94 79 ASP A O 1
ATOM 630 N N . GLU A 1 80 ? -7.565 11.783 34.876 1.00 93.56 80 GLU A N 1
ATOM 631 C CA . GLU A 1 80 ? -8.622 11.691 33.864 1.00 93.56 80 GLU A CA 1
ATOM 632 C C . GLU A 1 80 ? -9.102 10.246 33.674 1.00 93.56 80 GLU A C 1
ATOM 634 O O . GLU A 1 80 ? -8.480 9.448 32.964 1.00 93.56 80 GLU A O 1
ATOM 639 N N . ARG A 1 81 ? -10.243 9.905 34.287 1.00 94.19 81 ARG A N 1
ATOM 640 C CA . ARG A 1 81 ? -10.852 8.567 34.209 1.00 94.19 81 ARG A CA 1
ATOM 641 C C . ARG A 1 81 ? -12.285 8.606 33.699 1.00 94.19 81 ARG A C 1
ATOM 643 O O . ARG A 1 81 ? -13.008 9.572 33.929 1.00 94.19 81 ARG A O 1
ATOM 650 N N . LYS A 1 82 ? -12.705 7.525 33.042 1.00 94.62 82 LYS A N 1
ATOM 651 C CA . LYS A 1 82 ? -14.099 7.283 32.650 1.00 94.62 82 LYS A CA 1
ATOM 652 C C . LYS A 1 82 ? -14.500 5.847 32.973 1.00 94.62 82 LYS A C 1
ATOM 654 O O . LYS A 1 82 ? -13.701 4.926 32.808 1.00 94.62 82 LYS A O 1
ATOM 659 N N . ASN A 1 83 ? -15.757 5.672 33.363 1.00 95.06 83 ASN A N 1
ATOM 660 C CA . ASN A 1 83 ? -16.407 4.370 33.438 1.00 95.06 83 ASN A CA 1
ATOM 661 C C . ASN A 1 83 ? -17.353 4.253 32.247 1.00 95.06 83 ASN A C 1
ATOM 663 O O . ASN A 1 83 ? -18.221 5.104 32.055 1.00 95.06 83 ASN A O 1
ATOM 667 N N . LEU A 1 84 ? -17.162 3.228 31.425 1.00 96.88 84 LEU A N 1
ATOM 668 C CA . LEU A 1 84 ? -17.952 3.017 30.218 1.00 96.88 84 LEU A CA 1
ATOM 669 C C . LEU A 1 84 ? -18.639 1.663 30.270 1.00 96.88 84 LEU A C 1
ATOM 671 O O . LEU A 1 84 ? -17.983 0.661 30.531 1.00 96.88 84 LEU A O 1
ATOM 675 N N . THR A 1 85 ? -19.927 1.606 29.954 1.00 97.25 85 THR A N 1
ATOM 676 C CA . THR A 1 85 ? -20.657 0.336 29.851 1.00 97.25 85 THR A CA 1
ATOM 677 C C . THR A 1 85 ? -20.901 -0.013 28.390 1.00 97.25 85 THR A C 1
ATOM 679 O O . THR A 1 85 ? -21.416 0.808 27.629 1.00 97.25 85 THR A O 1
ATOM 682 N N . ILE A 1 86 ? -20.555 -1.237 27.984 1.00 97.50 86 ILE A N 1
ATOM 683 C CA . ILE A 1 86 ? -20.793 -1.727 26.622 1.00 97.50 86 ILE A CA 1
ATOM 684 C C . ILE A 1 86 ? -22.299 -1.908 26.401 1.00 97.50 86 ILE A C 1
ATOM 686 O O . ILE A 1 86 ? -22.939 -2.751 27.034 1.00 97.50 86 ILE A O 1
ATOM 690 N N . SER A 1 87 ? -22.877 -1.142 25.477 1.00 96.44 87 SER A N 1
ATOM 691 C CA . SER A 1 87 ? -24.307 -1.187 25.151 1.00 96.44 87 SER A CA 1
ATOM 692 C C . SER A 1 87 ? -24.620 -2.168 24.017 1.00 96.44 87 SER A C 1
ATOM 694 O O . SER A 1 87 ? -25.673 -2.818 24.033 1.00 96.44 87 SER A O 1
ATOM 696 N N . SER A 1 88 ? -23.711 -2.309 23.048 1.00 95.88 88 SER A N 1
ATOM 697 C CA . SER A 1 88 ? -23.808 -3.262 21.938 1.00 95.88 88 SER A CA 1
ATOM 698 C C . SER A 1 88 ? -22.443 -3.529 21.290 1.00 95.88 88 SER A C 1
ATOM 700 O O . SER A 1 88 ? -21.461 -2.845 21.566 1.00 95.88 88 SER A O 1
ATOM 702 N N . THR A 1 89 ? -22.371 -4.545 20.432 1.00 94.69 89 THR A N 1
ATOM 703 C CA . THR A 1 89 ? -21.135 -4.998 19.778 1.00 94.69 89 THR A CA 1
ATOM 704 C C . THR A 1 89 ? -21.228 -4.767 18.273 1.00 94.69 89 THR A C 1
ATOM 706 O O . THR A 1 89 ? -22.211 -5.190 17.663 1.00 94.69 89 THR A O 1
ATOM 709 N N . LEU A 1 90 ? -20.213 -4.144 17.668 1.00 91.44 90 LEU A N 1
ATOM 710 C CA . LEU A 1 90 ? -20.171 -3.892 16.221 1.00 91.44 90 LEU A CA 1
ATOM 711 C C . LEU A 1 90 ? -19.266 -4.893 15.497 1.00 91.44 90 LEU A C 1
ATOM 713 O O . LEU A 1 90 ? -19.651 -5.443 14.466 1.00 91.44 90 LEU A O 1
ATOM 717 N N . HIS A 1 91 ? -18.078 -5.148 16.048 1.00 91.56 91 HIS A N 1
ATOM 718 C CA . HIS A 1 91 ? -17.104 -6.083 15.496 1.00 91.56 91 HIS A CA 1
ATOM 719 C C . HIS A 1 91 ? -16.286 -6.707 16.624 1.00 91.56 91 HIS A C 1
ATOM 721 O O . HIS A 1 91 ? -15.404 -6.062 17.176 1.00 91.56 91 HIS A O 1
ATOM 727 N N . ILE A 1 92 ? -16.588 -7.950 16.988 1.00 91.81 92 ILE A N 1
ATOM 728 C CA . ILE A 1 92 ? -15.884 -8.651 18.062 1.00 91.81 92 ILE A CA 1
ATOM 729 C C . ILE A 1 92 ? -15.609 -10.103 17.667 1.00 91.81 92 ILE A C 1
ATOM 731 O O . ILE A 1 92 ? -16.345 -10.687 16.867 1.00 91.81 92 ILE A O 1
ATOM 735 N N . GLY A 1 93 ? -14.568 -10.702 18.232 1.00 87.44 93 GLY A N 1
ATOM 736 C CA . GLY A 1 93 ? -14.264 -12.115 18.050 1.00 87.44 93 GLY A CA 1
ATOM 737 C C . GLY A 1 93 ? -12.786 -12.447 18.191 1.00 87.44 93 GLY A C 1
ATOM 738 O O . GLY A 1 93 ? -11.923 -11.573 18.228 1.00 87.44 93 GLY A O 1
ATOM 739 N N . LEU A 1 94 ? -12.512 -13.750 18.243 1.00 85.50 94 LEU A N 1
ATOM 740 C CA . LEU A 1 94 ? -11.153 -14.278 18.202 1.00 85.50 94 LEU A CA 1
ATOM 741 C C . LEU A 1 94 ? -10.561 -14.082 16.804 1.00 85.50 94 LEU A C 1
ATOM 743 O O . LEU A 1 94 ? -11.247 -14.340 15.811 1.00 85.50 94 LEU A O 1
ATOM 747 N N . ASP A 1 95 ? -9.293 -13.681 16.757 1.00 83.88 95 ASP A N 1
ATOM 748 C CA . ASP A 1 95 ? -8.517 -13.510 15.524 1.00 83.88 95 ASP A CA 1
ATOM 749 C C . ASP A 1 95 ? -9.160 -12.464 14.589 1.00 83.88 95 ASP A C 1
ATOM 751 O O . ASP A 1 95 ? -9.234 -12.627 13.373 1.00 83.88 95 ASP A O 1
ATOM 755 N N . LYS A 1 96 ? -9.706 -11.398 15.191 1.00 84.94 96 LYS A N 1
ATOM 756 C CA . LYS A 1 96 ? -10.388 -10.287 14.503 1.00 84.94 96 LYS A CA 1
ATOM 757 C C . LYS A 1 96 ? -9.632 -8.963 14.574 1.00 84.94 96 LYS A C 1
ATOM 759 O O . LYS A 1 96 ? -10.102 -7.978 14.018 1.00 84.94 96 LYS A O 1
ATOM 764 N N . GLY A 1 97 ? -8.477 -8.940 15.238 1.00 90.56 97 GLY A N 1
ATOM 765 C CA . GLY A 1 97 ? -7.729 -7.704 15.445 1.00 90.56 97 GLY A CA 1
ATOM 766 C C . GLY A 1 97 ? -8.444 -6.793 16.452 1.00 90.56 97 GLY A C 1
ATOM 767 O O . GLY A 1 97 ? -8.909 -7.292 17.489 1.00 90.56 97 GLY A O 1
ATOM 768 N N . PRO A 1 98 ? -8.551 -5.477 16.183 1.00 94.94 98 PRO A N 1
ATOM 769 C CA . PRO A 1 98 ? -9.266 -4.553 17.053 1.00 94.94 98 PRO A CA 1
ATOM 770 C C . PRO A 1 98 ? -10.731 -4.954 17.281 1.00 94.94 98 PRO A C 1
ATOM 772 O O . PRO A 1 98 ? -11.461 -5.311 16.358 1.00 94.94 98 PRO A O 1
ATOM 775 N N . GLN A 1 99 ? -11.187 -4.830 18.523 1.00 96.38 99 GLN A N 1
ATOM 776 C CA . GLN A 1 99 ? -12.565 -5.106 18.927 1.00 96.38 99 GLN A CA 1
ATOM 777 C C . GLN A 1 99 ? -13.347 -3.789 18.959 1.00 96.38 99 GLN A C 1
ATOM 779 O O . GLN A 1 99 ? -12.927 -2.835 19.609 1.00 96.38 99 GLN A O 1
ATOM 784 N N . VAL A 1 100 ? -14.482 -3.716 18.271 1.00 97.06 100 VAL A N 1
ATOM 785 C CA . VAL A 1 100 ? -15.289 -2.499 18.124 1.00 97.06 100 VAL A CA 1
ATOM 786 C C . VAL A 1 100 ? -16.640 -2.683 18.802 1.00 97.06 100 VAL A C 1
ATOM 788 O O . VAL A 1 100 ? -17.434 -3.559 18.437 1.00 97.06 100 VAL A O 1
ATOM 791 N N . VAL A 1 101 ? -16.925 -1.827 19.777 1.00 97.69 101 VAL A N 1
ATOM 792 C CA . VAL A 1 101 ? -18.142 -1.877 20.593 1.00 97.69 101 VAL A CA 1
ATOM 793 C C . VAL A 1 101 ? -18.751 -0.489 20.755 1.00 97.69 101 VAL A C 1
ATOM 795 O O . VAL A 1 101 ? -18.047 0.519 20.729 1.00 97.69 101 VAL A O 1
ATOM 798 N N . VAL A 1 102 ? -20.067 -0.433 20.938 1.00 97.62 102 VAL A N 1
ATOM 799 C CA . VAL A 1 102 ? -20.764 0.791 21.341 1.00 97.62 102 VAL A CA 1
ATOM 800 C C . VAL A 1 102 ? -20.780 0.845 22.861 1.00 97.62 102 VAL A C 1
ATOM 802 O O . VAL A 1 102 ? -21.095 -0.145 23.526 1.00 97.62 102 VAL A O 1
ATOM 805 N N . VAL A 1 103 ? -20.441 2.002 23.412 1.00 98.00 103 VAL A N 1
ATOM 806 C CA . VAL A 1 103 ? -20.327 2.249 24.848 1.00 98.00 103 VAL A CA 1
ATOM 807 C C . VAL A 1 103 ? -21.149 3.463 25.253 1.00 98.00 103 VAL A C 1
ATOM 809 O O . VAL A 1 103 ? -21.389 4.355 24.440 1.00 98.00 103 VAL A O 1
ATOM 812 N N . ARG A 1 104 ? -21.560 3.501 26.519 1.00 97.25 104 ARG A N 1
ATOM 813 C CA . ARG A 1 104 ? -22.146 4.683 27.159 1.00 97.25 104 ARG A CA 1
ATOM 814 C C . ARG A 1 104 ? -21.330 5.078 28.369 1.00 97.25 104 ARG A C 1
ATOM 816 O O . ARG A 1 104 ? -20.863 4.198 29.095 1.00 97.25 104 ARG A O 1
ATOM 823 N N . ASP A 1 105 ? -21.140 6.376 28.548 1.00 94.19 105 ASP A N 1
ATOM 824 C CA . ASP A 1 105 ? -20.602 6.916 29.792 1.00 94.19 105 ASP A CA 1
ATOM 825 C C . ASP A 1 105 ? -21.716 7.188 30.814 1.00 94.19 105 ASP A C 1
ATOM 827 O O . ASP A 1 105 ? -22.882 6.858 30.595 1.00 94.19 105 ASP A O 1
ATOM 831 N N . GLU A 1 106 ? -21.337 7.762 31.954 1.00 90.44 106 GLU A N 1
ATOM 832 C CA . GLU A 1 106 ? -22.238 8.075 33.070 1.00 90.44 106 GLU A CA 1
ATOM 833 C C . GLU A 1 106 ? -23.322 9.108 32.707 1.00 90.44 106 GLU A C 1
ATOM 835 O O . GLU A 1 106 ? -24.351 9.173 33.375 1.00 90.44 106 GLU A O 1
ATOM 840 N N . GLU A 1 107 ? -23.128 9.883 31.635 1.00 92.19 107 GLU A N 1
ATOM 841 C CA . GLU A 1 107 ? -24.110 10.837 31.101 1.00 92.19 107 GLU A CA 1
ATOM 842 C C . GLU A 1 107 ? -25.019 10.199 30.032 1.00 92.19 107 GLU A C 1
ATOM 844 O O . GLU A 1 107 ? -25.744 10.902 29.326 1.00 92.19 107 GLU A O 1
ATOM 849 N N . GLU A 1 108 ? -24.977 8.869 29.883 1.00 91.19 108 GLU A N 1
ATOM 850 C CA . GLU A 1 108 ? -25.660 8.099 28.834 1.00 91.19 108 GLU A CA 1
ATOM 851 C C . GLU A 1 108 ? -25.258 8.514 27.407 1.00 91.19 108 GLU A C 1
ATOM 853 O O . GLU A 1 108 ? -25.950 8.206 26.428 1.00 91.19 108 GLU A O 1
ATOM 858 N N . LYS A 1 109 ? -24.108 9.183 27.249 1.00 93.75 109 LYS A N 1
ATOM 859 C CA . LYS A 1 109 ? -23.613 9.580 25.936 1.00 93.75 109 LYS A CA 1
ATOM 860 C C . LYS A 1 109 ? -23.062 8.364 25.209 1.00 93.75 109 LYS A C 1
ATOM 862 O O . LYS A 1 109 ? -22.108 7.723 25.649 1.00 93.75 109 LYS A O 1
ATOM 867 N N . GLU A 1 110 ? -23.642 8.081 24.051 1.00 95.75 110 GLU A N 1
ATOM 868 C CA . GLU A 1 110 ? -23.241 6.953 23.222 1.00 95.75 110 GLU A CA 1
ATOM 869 C C . GLU A 1 110 ? -22.007 7.274 22.366 1.00 95.75 110 GLU A C 1
ATOM 871 O O . GLU A 1 110 ? -21.923 8.316 21.710 1.00 95.75 110 GLU A O 1
ATOM 876 N N . MET A 1 111 ? -21.034 6.367 22.385 1.00 96.94 111 MET A N 1
ATOM 877 C CA . MET A 1 111 ? -19.762 6.465 21.668 1.00 96.94 111 MET A CA 1
ATOM 878 C C . MET A 1 111 ? -19.367 5.089 21.130 1.00 96.94 111 MET A C 1
ATOM 880 O O . MET A 1 111 ? -19.922 4.066 21.531 1.00 96.94 111 MET A O 1
ATOM 884 N N . VAL A 1 112 ? -18.375 5.047 20.248 1.00 97.88 112 VAL A N 1
ATOM 885 C CA . VAL A 1 112 ? -17.734 3.803 19.815 1.00 97.88 112 VAL A CA 1
ATOM 886 C C . VAL A 1 112 ? -16.363 3.700 20.468 1.00 97.88 112 VAL A C 1
ATOM 888 O O . VAL A 1 112 ? -15.574 4.643 20.414 1.00 97.88 112 VAL A O 1
ATOM 891 N N . ALA A 1 113 ? -16.083 2.548 21.073 1.00 98.31 113 ALA A N 1
ATOM 892 C CA . ALA A 1 113 ? -14.757 2.175 21.538 1.00 98.31 113 ALA A CA 1
ATOM 893 C C . ALA A 1 113 ? -14.151 1.150 20.574 1.00 98.31 113 ALA A C 1
ATOM 895 O O . ALA A 1 113 ? -14.748 0.098 20.327 1.00 98.31 113 ALA A O 1
ATOM 896 N N . LYS A 1 114 ? -12.959 1.451 20.054 1.00 98.25 114 LYS A N 1
ATOM 897 C CA . LYS A 1 114 ? -12.122 0.501 19.310 1.00 98.25 114 LYS A CA 1
ATOM 898 C C . LYS A 1 114 ? -10.957 0.092 20.204 1.00 98.25 114 LYS A C 1
ATOM 900 O O . LYS A 1 114 ? -10.190 0.944 20.643 1.00 98.25 114 LYS A O 1
ATOM 905 N N . ILE A 1 115 ? -10.895 -1.193 20.535 1.00 98.19 115 ILE A N 1
ATOM 906 C CA . ILE A 1 115 ? -10.065 -1.780 21.589 1.00 98.19 115 ILE A CA 1
ATOM 907 C C . ILE A 1 115 ? -8.979 -2.646 20.946 1.00 98.19 115 ILE A C 1
ATOM 909 O O . ILE A 1 115 ? -9.286 -3.603 20.235 1.00 98.19 115 ILE A O 1
ATOM 913 N N . TYR A 1 116 ? -7.716 -2.343 21.228 1.00 97.19 116 TYR A N 1
ATOM 914 C CA . TYR A 1 116 ? -6.545 -3.014 20.662 1.00 97.19 116 TYR A CA 1
ATOM 915 C C . TYR A 1 116 ? -5.984 -3.988 21.696 1.00 97.19 116 TYR A C 1
ATOM 917 O O . TYR A 1 116 ? -4.995 -3.714 22.373 1.00 97.19 116 TYR A O 1
ATOM 925 N N . ASP A 1 117 ? -6.677 -5.112 21.871 1.00 95.12 117 ASP A N 1
ATOM 926 C CA . ASP A 1 117 ? -6.218 -6.185 22.750 1.00 95.12 117 ASP A CA 1
ATOM 927 C C . ASP A 1 117 ? -5.492 -7.260 21.927 1.00 95.12 117 ASP A C 1
ATOM 929 O O . ASP A 1 117 ? -6.153 -8.008 21.195 1.00 95.12 117 ASP A O 1
ATOM 933 N N . PRO A 1 118 ? -4.157 -7.378 22.048 1.00 92.88 118 PRO A N 1
ATOM 934 C CA . PRO A 1 118 ? -3.358 -8.304 21.244 1.00 92.88 118 PRO A CA 1
ATOM 935 C C . PRO A 1 118 ? -3.736 -9.776 21.455 1.00 92.88 118 PRO A C 1
ATOM 937 O O . PRO A 1 118 ? -3.420 -10.622 20.621 1.00 92.88 118 PRO A O 1
ATOM 940 N N . LEU A 1 119 ? -4.463 -10.113 22.526 1.00 91.69 119 LEU A N 1
ATOM 941 C CA . LEU A 1 119 ? -4.945 -11.475 22.768 1.00 91.69 119 LEU A CA 1
ATOM 942 C C . LEU A 1 119 ? -6.013 -11.933 21.754 1.00 91.69 119 LEU A C 1
ATOM 944 O O . LEU A 1 119 ? -6.219 -13.134 21.550 1.00 91.69 119 LEU A O 1
ATOM 948 N N . TYR A 1 120 ? -6.676 -10.983 21.090 1.00 91.12 120 TYR A N 1
ATOM 949 C CA . TYR A 1 120 ? -7.722 -11.246 20.096 1.00 91.12 120 TYR A CA 1
ATOM 950 C C . TYR A 1 120 ? -7.290 -10.941 18.655 1.00 91.12 120 TYR A C 1
ATOM 952 O O . TYR A 1 120 ? -8.095 -11.058 17.727 1.00 91.12 120 TYR A O 1
ATOM 960 N N . TYR A 1 121 ? -6.008 -10.635 18.456 1.00 90.75 121 TYR A N 1
ATOM 961 C CA . TYR A 1 121 ? -5.375 -10.600 17.142 1.00 90.75 121 TYR A CA 1
ATOM 962 C C . TYR A 1 121 ? -5.040 -12.018 16.673 1.00 90.75 121 TYR A C 1
ATOM 964 O O . TYR A 1 121 ? -4.880 -12.941 17.482 1.00 90.75 121 TYR A O 1
ATOM 972 N N . GLU A 1 122 ? -4.953 -12.181 15.354 1.00 86.62 122 GLU A N 1
ATOM 973 C CA . GLU A 1 122 ? -4.579 -13.437 14.710 1.00 86.62 122 GLU A CA 1
ATOM 974 C C . GLU A 1 122 ? -3.099 -13.733 14.981 1.00 86.62 122 GLU A C 1
ATOM 976 O O . GLU A 1 122 ? -2.212 -13.122 14.396 1.00 86.62 122 GLU A O 1
ATOM 981 N N . PHE A 1 123 ? -2.832 -14.657 15.905 1.00 84.31 123 PHE A N 1
ATOM 982 C CA . PHE A 1 123 ? -1.467 -14.994 16.327 1.00 84.31 123 PHE A CA 1
ATOM 983 C C . PHE A 1 123 ? -0.761 -15.963 15.398 1.00 84.31 123 PHE A C 1
ATOM 985 O O . PHE A 1 123 ? 0.460 -16.024 15.401 1.00 84.31 123 PHE A O 1
ATOM 992 N N . ARG A 1 124 ? -1.515 -16.729 14.616 1.00 78.31 124 ARG A N 1
ATOM 993 C CA . ARG A 1 124 ? -1.006 -17.748 13.703 1.00 78.31 124 ARG A CA 1
ATOM 994 C C . ARG A 1 124 ? -1.479 -17.393 12.307 1.00 78.31 124 ARG A C 1
ATOM 996 O O . ARG A 1 124 ? -2.665 -17.520 12.032 1.00 78.31 124 ARG A O 1
ATOM 1003 N N . GLN A 1 125 ? -0.562 -16.973 11.444 1.00 68.81 125 GLN A N 1
ATOM 1004 C CA . GLN A 1 125 ? -0.883 -16.703 10.047 1.00 68.81 125 GLN A CA 1
ATOM 1005 C C . GLN A 1 125 ? -0.567 -17.921 9.181 1.00 68.81 125 GLN A C 1
ATOM 1007 O O . GLN A 1 125 ? 0.435 -18.620 9.376 1.00 68.81 125 GLN A O 1
ATOM 1012 N N . TYR A 1 126 ? -1.444 -18.178 8.212 1.00 59.22 126 TYR A N 1
ATOM 1013 C CA . TYR A 1 126 ? -1.218 -19.204 7.204 1.00 59.22 126 TYR A CA 1
ATOM 1014 C C . TYR A 1 126 ? -0.096 -18.748 6.267 1.00 59.22 126 TYR A C 1
ATOM 1016 O O . TYR A 1 126 ? -0.190 -17.697 5.638 1.00 59.22 126 TYR A O 1
ATOM 1024 N N . ASN A 1 127 ? 0.967 -19.543 6.161 1.00 53.34 127 ASN A N 1
ATOM 1025 C CA . ASN A 1 127 ? 2.130 -19.219 5.332 1.00 53.34 127 ASN A CA 1
ATOM 1026 C C . ASN A 1 127 ? 1.932 -19.539 3.836 1.00 53.34 127 ASN A C 1
ATOM 1028 O O . ASN A 1 127 ? 2.852 -19.338 3.050 1.00 53.34 127 ASN A O 1
ATOM 1032 N N . GLY A 1 128 ? 0.747 -20.002 3.423 1.00 47.56 128 GLY A N 1
ATOM 1033 C CA . GLY A 1 128 ? 0.438 -20.264 2.016 1.00 47.56 128 GLY A CA 1
ATOM 1034 C C . GLY A 1 128 ? 0.902 -21.626 1.492 1.00 47.56 128 GLY A C 1
ATOM 1035 O O . GLY A 1 128 ? 0.769 -21.854 0.294 1.00 47.56 128 GLY A O 1
ATOM 1036 N N . ILE A 1 129 ? 1.443 -22.521 2.336 1.00 43.00 129 ILE A N 1
ATOM 1037 C CA . ILE A 1 129 ? 2.201 -23.698 1.879 1.00 43.00 129 ILE A CA 1
ATOM 1038 C C . ILE A 1 129 ? 1.474 -25.034 2.105 1.00 43.00 129 ILE A C 1
ATOM 1040 O O . ILE A 1 129 ? 1.433 -25.519 3.220 1.00 43.00 129 ILE A O 1
ATOM 1044 N N . GLY A 1 130 ? 0.989 -25.687 1.040 1.00 40.38 130 GLY A N 1
ATOM 1045 C CA . GLY A 1 130 ? 0.750 -27.146 0.992 1.00 40.38 130 GLY A CA 1
ATOM 1046 C C . GLY A 1 130 ? -0.472 -27.724 1.738 1.00 40.38 130 GLY A C 1
ATOM 1047 O O . GLY A 1 130 ? -0.988 -27.157 2.697 1.00 40.38 130 GLY A O 1
ATOM 1048 N N . TYR A 1 131 ? -0.943 -28.884 1.255 1.00 39.25 131 TYR A N 1
ATOM 1049 C CA . TYR A 1 131 ? -2.156 -29.596 1.704 1.00 39.25 131 TYR A CA 1
ATOM 1050 C C . TYR A 1 131 ? -1.936 -30.590 2.862 1.00 39.25 131 TYR A C 1
ATOM 1052 O O . TYR A 1 131 ? -2.907 -31.178 3.331 1.00 39.25 131 TYR A O 1
ATOM 1060 N N . ASP A 1 132 ? -0.706 -30.728 3.360 1.00 42.66 132 ASP A N 1
ATOM 1061 C CA . ASP A 1 132 ? -0.376 -31.531 4.540 1.00 42.66 132 ASP A CA 1
ATOM 1062 C C . ASP A 1 132 ? 0.157 -30.584 5.629 1.00 42.66 132 ASP A C 1
ATOM 1064 O O . ASP A 1 132 ? 1.218 -29.989 5.459 1.00 42.66 132 ASP A O 1
ATOM 1068 N N . GLU A 1 133 ? -0.651 -30.375 6.677 1.00 49.84 133 GLU A N 1
ATOM 1069 C CA . GLU A 1 133 ? -0.438 -29.522 7.868 1.00 49.84 133 GLU A CA 1
ATOM 1070 C C . GLU A 1 133 ? 0.801 -28.592 7.848 1.00 49.84 133 GLU A C 1
ATOM 1072 O O . GLU A 1 133 ? 1.855 -28.939 8.392 1.00 49.84 133 GLU A O 1
ATOM 1077 N N . PRO A 1 134 ? 0.704 -27.373 7.283 1.00 47.47 134 PRO A N 1
ATOM 1078 C CA . PRO A 1 134 ? 1.806 -26.426 7.355 1.00 47.47 134 PRO A CA 1
ATOM 1079 C C . PRO A 1 134 ? 1.984 -25.848 8.761 1.00 47.47 134 PRO A C 1
ATOM 1081 O O . PRO A 1 134 ? 0.996 -25.564 9.449 1.00 47.47 134 PRO A O 1
ATOM 1084 N N . PRO A 1 135 ? 3.229 -25.554 9.178 1.00 49.56 135 PRO A N 1
ATOM 1085 C CA . PRO A 1 135 ? 3.462 -24.778 10.383 1.00 49.56 135 PRO A CA 1
ATOM 1086 C C . PRO A 1 135 ? 2.924 -23.358 10.168 1.00 49.56 135 PRO A C 1
ATOM 1088 O O . PRO A 1 135 ? 3.507 -22.558 9.439 1.00 49.56 135 PRO A O 1
ATOM 1091 N N . SER A 1 136 ? 1.799 -23.032 10.807 1.00 63.53 136 SER A N 1
ATOM 1092 C CA . SER A 1 136 ? 1.346 -21.648 10.944 1.00 63.53 136 SER A CA 1
ATOM 1093 C C . SER A 1 136 ? 2.460 -20.835 11.613 1.00 63.53 136 SER A C 1
ATOM 1095 O O . SER A 1 136 ? 2.862 -21.180 12.730 1.00 63.53 136 SER A O 1
ATOM 1097 N N . ILE A 1 137 ? 2.955 -19.779 10.971 1.00 73.00 137 ILE A N 1
ATOM 1098 C CA . ILE A 1 137 ? 3.989 -18.931 11.573 1.00 73.00 137 ILE A CA 1
ATOM 1099 C C . ILE A 1 137 ? 3.308 -18.060 12.625 1.00 73.00 137 ILE A C 1
ATOM 1101 O O . ILE A 1 137 ? 2.294 -17.412 12.340 1.00 73.00 137 ILE A O 1
ATOM 1105 N N . LYS A 1 138 ? 3.841 -18.066 13.852 1.00 81.56 138 LYS A N 1
ATOM 1106 C CA . LYS A 1 138 ? 3.373 -17.139 14.882 1.00 81.56 138 LYS A CA 1
ATOM 1107 C C . LYS A 1 138 ? 3.833 -15.724 14.559 1.00 81.56 138 LYS A C 1
ATOM 1109 O O . LYS A 1 138 ? 5.003 -15.535 14.226 1.00 81.56 138 LYS A O 1
ATOM 1114 N N . VAL A 1 139 ? 2.927 -14.760 14.673 1.00 82.25 139 VAL A N 1
ATOM 1115 C CA . VAL A 1 139 ? 3.183 -13.334 14.434 1.00 82.25 139 VAL A CA 1
ATOM 1116 C C . VAL A 1 139 ? 3.132 -12.549 15.737 1.00 82.25 139 VAL A C 1
ATOM 1118 O O . VAL A 1 139 ? 2.416 -12.911 16.672 1.00 82.25 139 VAL A O 1
ATOM 1121 N N . ASP A 1 140 ? 3.897 -11.462 15.810 1.00 86.62 140 ASP A N 1
ATOM 1122 C CA . ASP A 1 140 ? 3.917 -10.607 16.992 1.00 86.62 140 ASP A CA 1
ATOM 1123 C C . ASP A 1 140 ? 2.659 -9.730 17.060 1.00 86.62 140 ASP A C 1
ATOM 1125 O O . ASP A 1 140 ? 2.585 -8.606 16.552 1.00 86.62 140 ASP A O 1
ATOM 1129 N N . VAL A 1 141 ? 1.643 -10.283 17.714 1.00 89.00 141 VAL A N 1
ATOM 1130 C CA . VAL A 1 141 ? 0.354 -9.629 17.940 1.00 89.00 141 VAL A CA 1
ATOM 1131 C C . VAL A 1 141 ? 0.441 -8.422 18.868 1.00 89.00 141 VAL A C 1
ATOM 1133 O O . VAL A 1 141 ? -0.388 -7.526 18.740 1.00 89.00 141 VAL A O 1
ATOM 1136 N N . SER A 1 142 ? 1.426 -8.371 19.773 1.00 90.88 142 SER A N 1
ATOM 1137 C CA . SER A 1 142 ? 1.630 -7.220 20.659 1.00 90.88 142 SER A CA 1
ATOM 1138 C C . SER A 1 142 ? 2.085 -6.013 19.852 1.00 90.88 142 SER A C 1
ATOM 1140 O O . SER A 1 142 ? 1.458 -4.959 19.930 1.00 90.88 142 SER A O 1
ATOM 1142 N N . THR A 1 143 ? 3.110 -6.191 19.014 1.00 87.00 143 THR A N 1
ATOM 1143 C CA . THR A 1 143 ? 3.590 -5.136 18.109 1.00 87.00 143 THR A CA 1
ATOM 1144 C C . THR A 1 143 ? 2.515 -4.728 17.102 1.00 87.00 143 THR A C 1
ATOM 1146 O O . THR A 1 143 ? 2.340 -3.540 16.844 1.00 87.00 143 THR A O 1
ATOM 1149 N N . SER A 1 144 ? 1.748 -5.689 16.576 1.00 88.44 144 SER A N 1
ATOM 1150 C CA . SER A 1 144 ? 0.648 -5.405 15.640 1.00 88.44 144 SER A CA 1
ATOM 1151 C C . SER A 1 144 ? -0.432 -4.526 16.283 1.00 88.44 144 SER A C 1
ATOM 1153 O O . SER A 1 144 ? -0.764 -3.472 15.750 1.00 88.44 144 SER A O 1
ATOM 1155 N N . ALA A 1 145 ? -0.930 -4.911 17.465 1.00 93.06 145 ALA A N 1
ATOM 1156 C CA . ALA A 1 145 ? -1.964 -4.150 18.165 1.00 93.06 145 ALA A CA 1
ATOM 1157 C C . ALA A 1 145 ? -1.485 -2.760 18.605 1.00 93.06 145 ALA A C 1
ATOM 1159 O O . ALA A 1 145 ? -2.252 -1.798 18.554 1.00 93.06 145 ALA A O 1
ATOM 1160 N N . ASP A 1 146 ? -0.225 -2.651 19.032 1.00 92.25 146 ASP A N 1
ATOM 1161 C CA . ASP A 1 146 ? 0.378 -1.379 19.427 1.00 92.25 146 ASP A CA 1
ATOM 1162 C C . ASP A 1 146 ? 0.572 -0.445 18.222 1.00 92.25 146 ASP A C 1
ATOM 1164 O O . ASP A 1 146 ? 0.281 0.748 18.318 1.00 92.25 146 ASP A O 1
ATOM 1168 N N . SER A 1 147 ? 0.990 -0.984 17.071 1.00 89.38 147 SER A N 1
ATOM 1169 C CA . SER A 1 147 ? 1.153 -0.218 15.830 1.00 89.38 147 SER A CA 1
ATOM 1170 C C . SER A 1 147 ? -0.183 0.302 15.297 1.00 89.38 147 SER A C 1
ATOM 1172 O O . SER A 1 147 ? -0.302 1.499 15.017 1.00 89.38 147 SER A O 1
ATOM 1174 N N . ASP A 1 148 ? -1.211 -0.552 15.257 1.00 94.06 148 ASP A N 1
ATOM 1175 C CA . ASP A 1 148 ? -2.573 -0.170 14.868 1.00 94.06 148 ASP A CA 1
ATOM 1176 C C . ASP A 1 148 ? -3.111 0.950 15.770 1.00 94.06 148 ASP A C 1
ATOM 1178 O O . ASP A 1 148 ? -3.617 1.966 15.284 1.00 94.06 148 ASP A O 1
ATOM 1182 N N . TYR A 1 149 ? -2.955 0.792 17.090 1.00 96.38 149 TYR A N 1
ATOM 1183 C CA . TYR A 1 149 ? -3.372 1.783 18.078 1.00 96.38 149 TYR A CA 1
ATOM 1184 C C . TYR A 1 149 ? -2.649 3.122 17.889 1.00 96.38 149 TYR A C 1
ATOM 1186 O O . TYR A 1 149 ? -3.300 4.165 17.805 1.00 96.38 149 TYR A O 1
ATOM 1194 N N . CYS A 1 150 ? -1.315 3.110 17.823 1.00 93.81 150 CYS A N 1
ATOM 1195 C CA . CYS A 1 150 ? -0.521 4.332 17.720 1.00 93.81 150 CYS A CA 1
ATOM 1196 C C . CYS A 1 150 ? -0.802 5.074 16.411 1.00 93.81 150 CYS A C 1
ATOM 1198 O O . CYS A 1 150 ? -0.982 6.293 16.426 1.00 93.81 150 CYS A O 1
ATOM 1200 N N . THR A 1 151 ? -0.879 4.349 15.293 1.00 92.69 151 THR A N 1
ATOM 1201 C CA . THR A 1 151 ? -1.124 4.922 13.963 1.00 92.69 151 THR A CA 1
ATOM 1202 C C . THR A 1 151 ? -2.505 5.560 13.883 1.00 92.69 151 THR A C 1
ATOM 1204 O O . THR A 1 151 ? -2.630 6.730 13.511 1.00 92.69 151 THR A O 1
ATOM 1207 N N . GLU A 1 152 ? -3.543 4.837 14.307 1.00 96.38 152 GLU A N 1
ATOM 1208 C CA . GLU A 1 152 ? -4.916 5.330 14.241 1.00 96.38 152 GLU A CA 1
ATOM 1209 C C . GLU A 1 152 ? -5.155 6.497 15.210 1.00 96.38 152 GLU A C 1
ATOM 1211 O O . GLU A 1 152 ? -5.735 7.516 14.826 1.00 96.38 152 GLU A O 1
ATOM 1216 N N . ALA A 1 153 ? -4.655 6.404 16.446 1.00 96.44 153 ALA A N 1
ATOM 1217 C CA . ALA A 1 153 ? -4.753 7.491 17.415 1.00 96.44 153 ALA A CA 1
ATOM 1218 C C . ALA A 1 153 ? -4.027 8.759 16.939 1.00 96.44 153 ALA A C 1
ATOM 1220 O O . ALA A 1 153 ? -4.542 9.870 17.107 1.00 96.44 153 ALA A O 1
ATOM 1221 N N . ALA A 1 154 ? -2.851 8.614 16.321 1.00 94.38 154 ALA A N 1
ATOM 1222 C CA . ALA A 1 154 ? -2.114 9.741 15.765 1.00 94.38 154 ALA A CA 1
ATOM 1223 C C . ALA A 1 154 ? -2.859 10.380 14.584 1.00 94.38 154 ALA A C 1
ATOM 1225 O O . ALA A 1 154 ? -2.940 11.604 14.521 1.00 94.38 154 ALA A O 1
ATOM 1226 N N . ALA A 1 155 ? -3.460 9.581 13.697 1.00 94.81 155 ALA A N 1
ATOM 1227 C CA . ALA A 1 155 ? -4.247 10.094 12.577 1.00 94.81 155 ALA A CA 1
ATOM 1228 C C . ALA A 1 155 ? -5.445 10.926 13.059 1.00 94.81 155 ALA A C 1
ATOM 1230 O O . ALA A 1 155 ? -5.623 12.063 12.626 1.00 94.81 155 ALA A O 1
ATOM 1231 N N . TYR A 1 156 ? -6.224 10.417 14.017 1.00 96.19 156 TYR A N 1
ATOM 1232 C CA . TYR A 1 156 ? -7.329 11.188 14.592 1.00 96.19 156 TYR A CA 1
ATOM 1233 C C . TYR A 1 156 ? -6.860 12.440 15.340 1.00 96.19 156 TYR A C 1
ATOM 1235 O O . TYR A 1 156 ? -7.529 13.469 15.276 1.00 96.19 156 TYR A O 1
ATOM 1243 N N . THR A 1 157 ? -5.707 12.381 16.009 1.00 94.12 157 THR A N 1
ATOM 1244 C CA . THR A 1 157 ? -5.127 13.549 16.689 1.00 94.12 157 THR A CA 1
ATOM 1245 C C . THR A 1 157 ? -4.737 14.644 15.693 1.00 94.12 157 THR A C 1
ATOM 1247 O O . THR A 1 157 ? -4.994 15.813 15.953 1.00 94.12 157 THR A O 1
ATOM 1250 N N . GLU A 1 158 ? -4.177 14.290 14.534 1.00 91.62 158 GLU A N 1
ATOM 1251 C CA . GLU A 1 158 ? -3.858 15.257 13.471 1.00 91.62 158 GLU A CA 1
ATOM 1252 C C . GLU A 1 158 ? -5.106 15.848 12.800 1.00 91.62 158 GLU A C 1
ATOM 1254 O O . GLU A 1 158 ? -5.083 16.994 12.355 1.00 91.62 158 GLU A O 1
ATOM 1259 N N . LEU A 1 159 ? -6.201 15.085 12.719 1.00 92.69 159 LEU A N 1
ATOM 1260 C CA . LEU A 1 159 ? -7.473 15.582 12.181 1.00 92.69 159 LEU A CA 1
ATOM 1261 C C . LEU A 1 159 ? -8.247 16.438 13.180 1.00 92.69 159 LEU A C 1
ATOM 1263 O O . LEU A 1 159 ? -9.156 17.163 12.770 1.00 92.69 159 LEU A O 1
ATOM 1267 N N . GLN A 1 160 ? -7.918 16.370 14.467 1.00 92.38 160 GLN A N 1
ATOM 1268 C CA . GLN A 1 160 ? -8.632 17.108 15.495 1.00 92.38 160 GLN A CA 1
ATOM 1269 C C . GLN A 1 160 ? -8.506 18.622 15.277 1.00 92.38 160 GLN A C 1
ATOM 1271 O O . GLN A 1 160 ? -7.422 19.157 15.052 1.00 92.38 160 GLN A O 1
ATOM 1276 N N . GLY A 1 161 ? -9.637 19.328 15.314 1.00 89.06 161 GLY A N 1
ATOM 1277 C CA . GLY A 1 161 ? -9.703 20.766 15.036 1.00 89.06 161 GLY A CA 1
ATOM 1278 C C . GLY A 1 161 ? -9.577 21.152 13.555 1.00 89.06 161 GLY A C 1
ATOM 1279 O O . GLY A 1 161 ? -9.634 22.340 13.233 1.00 89.06 161 GLY A O 1
ATOM 1280 N N . THR A 1 162 ? -9.441 20.186 12.643 1.00 91.56 162 THR A N 1
ATOM 1281 C CA . THR A 1 162 ? -9.516 20.429 11.193 1.00 91.56 162 THR A CA 1
ATOM 1282 C C . THR A 1 162 ? -10.972 20.393 10.702 1.00 91.56 162 THR A C 1
ATOM 1284 O O . THR A 1 162 ? -11.841 19.857 11.394 1.00 91.56 162 THR A O 1
ATOM 1287 N N . PRO A 1 163 ? -11.274 20.885 9.482 1.00 92.12 163 PRO A N 1
ATOM 1288 C CA . PRO A 1 163 ? -12.615 20.777 8.900 1.00 92.12 163 PRO A CA 1
ATOM 1289 C C . PRO A 1 163 ? -13.123 19.339 8.702 1.00 92.12 163 PRO A C 1
ATOM 1291 O O . PRO A 1 163 ? -14.316 19.151 8.472 1.00 92.12 163 PRO A O 1
ATOM 1294 N N . PHE A 1 164 ? -12.247 18.330 8.772 1.00 94.38 164 PHE A N 1
ATOM 1295 C CA . PHE A 1 164 ? -12.624 16.930 8.579 1.00 94.38 164 PHE A CA 1
ATOM 1296 C C . PHE A 1 164 ? -13.279 16.322 9.824 1.00 94.38 164 PHE A C 1
ATOM 1298 O O . PHE A 1 164 ? -14.164 15.473 9.683 1.00 94.38 164 PHE A O 1
ATOM 1305 N N . GLU A 1 165 ? -12.890 16.757 11.027 1.00 94.88 165 GLU A N 1
ATOM 1306 C CA . GLU A 1 165 ? -13.378 16.177 12.281 1.00 94.88 165 GLU A CA 1
ATOM 1307 C C . GLU A 1 165 ? -14.896 16.348 12.421 1.00 94.88 165 GLU A C 1
ATOM 1309 O O . GLU A 1 165 ? -15.438 17.454 12.438 1.00 94.88 165 GLU A O 1
ATOM 1314 N N . GLY A 1 166 ? -15.611 15.228 12.535 1.00 90.94 166 GLY A N 1
ATOM 1315 C CA . GLY A 1 166 ? -17.067 15.234 12.648 1.00 90.94 166 GLY A CA 1
ATOM 1316 C C . GLY A 1 166 ? -17.805 15.589 11.353 1.00 90.94 166 GLY A C 1
ATOM 1317 O O . GLY A 1 166 ? -19.030 15.686 11.381 1.00 90.94 166 GLY A O 1
ATOM 1318 N N . GLN A 1 167 ? -17.094 15.764 10.235 1.00 91.19 167 GLN A N 1
ATOM 1319 C CA . GLN A 1 167 ? -17.667 15.968 8.902 1.00 91.19 167 GLN A CA 1
ATOM 1320 C C . GLN A 1 167 ? -17.296 14.800 7.989 1.00 91.19 167 GLN A C 1
ATOM 1322 O O . GLN A 1 167 ? -18.155 13.987 7.661 1.00 91.19 167 GLN A O 1
ATOM 1327 N N . ALA A 1 168 ? -16.013 14.662 7.663 1.00 93.81 168 ALA A N 1
ATOM 1328 C CA . ALA A 1 168 ? -15.471 13.592 6.830 1.00 93.81 168 ALA A CA 1
ATOM 1329 C C . ALA A 1 168 ? -14.890 12.423 7.643 1.00 93.81 168 ALA A C 1
ATOM 1331 O O . ALA A 1 168 ? -14.686 11.339 7.104 1.00 93.81 168 ALA A O 1
ATOM 1332 N N . THR A 1 169 ? -14.649 12.619 8.940 1.00 96.00 169 THR A N 1
ATOM 1333 C CA . THR A 1 169 ? -14.213 11.578 9.881 1.00 96.00 169 THR A CA 1
ATOM 1334 C C . THR A 1 169 ? -15.074 11.582 11.141 1.00 96.00 169 THR A C 1
ATOM 1336 O O . THR A 1 169 ? -15.866 12.504 11.370 1.00 96.00 169 THR A O 1
ATOM 1339 N N . ALA A 1 170 ? -14.979 10.523 11.946 1.00 95.50 170 ALA A N 1
ATOM 1340 C CA . ALA A 1 170 ? -15.611 10.486 13.262 1.00 95.50 170 ALA A CA 1
ATOM 1341 C C . ALA A 1 170 ? -15.018 11.576 14.170 1.00 95.50 170 ALA A C 1
ATOM 1343 O O . ALA A 1 170 ? -13.809 11.815 14.135 1.00 95.50 170 ALA A O 1
ATOM 1344 N N . LYS A 1 171 ? -15.833 12.209 15.028 1.00 96.50 171 LYS A N 1
ATOM 1345 C CA . LYS A 1 171 ? -15.271 13.028 16.120 1.00 96.50 171 LYS A CA 1
ATOM 1346 C C . LYS A 1 171 ? -14.421 12.160 17.040 1.00 96.50 171 LYS A C 1
ATOM 1348 O O . LYS A 1 171 ? -14.853 11.069 17.419 1.00 96.50 171 LYS A O 1
ATOM 1353 N N . TYR A 1 172 ? -13.258 12.665 17.435 1.00 97.25 172 TYR A N 1
ATOM 1354 C CA . TYR A 1 172 ? -12.316 11.929 18.265 1.00 97.25 172 TYR A CA 1
ATOM 1355 C C . TYR A 1 172 ? -12.433 12.355 19.728 1.00 97.25 172 TYR A C 1
ATOM 1357 O O . TYR A 1 172 ? -12.193 13.507 20.086 1.00 97.25 172 TYR A O 1
ATOM 1365 N N . PHE A 1 173 ? -12.793 11.418 20.605 1.00 96.06 173 PHE A N 1
ATOM 1366 C CA . PHE A 1 173 ? -12.893 11.667 22.048 1.00 96.06 173 PHE A CA 1
ATOM 1367 C C . PHE A 1 173 ? -11.612 11.290 22.801 1.00 96.06 173 PHE A C 1
ATOM 1369 O O . PHE A 1 173 ? -11.519 11.489 24.015 1.00 96.06 173 PHE A O 1
ATOM 1376 N N . GLY A 1 174 ? -10.598 10.808 22.081 1.00 96.19 174 GLY A N 1
ATOM 1377 C CA . GLY A 1 174 ? -9.248 10.591 22.576 1.00 96.19 174 GLY A CA 1
ATOM 1378 C C . GLY A 1 174 ? -8.851 9.134 22.755 1.00 96.19 174 GLY A C 1
ATOM 1379 O O . GLY A 1 174 ? -9.632 8.209 22.525 1.00 96.19 174 GLY A O 1
ATOM 1380 N N . SER A 1 175 ? -7.617 8.985 23.219 1.00 97.94 175 SER A N 1
ATOM 1381 C CA . SER A 1 175 ? -6.947 7.726 23.509 1.00 97.94 175 SER A CA 1
ATOM 1382 C C . SER A 1 175 ? -7.003 7.392 24.992 1.00 97.94 175 SER A C 1
ATOM 1384 O O . SER A 1 175 ? -6.910 8.270 25.855 1.00 97.94 175 SER A O 1
ATOM 1386 N N . TRP A 1 176 ? -7.143 6.106 25.287 1.00 97.69 176 TRP A N 1
ATOM 1387 C CA . TRP A 1 176 ? -7.373 5.611 26.634 1.00 97.69 176 TRP A CA 1
ATOM 1388 C C . TRP A 1 176 ? -6.704 4.256 26.848 1.00 97.69 176 TRP A C 1
ATOM 1390 O O . TRP A 1 176 ? -6.375 3.532 25.908 1.00 97.69 176 TRP A O 1
ATOM 1400 N N . THR A 1 177 ? -6.513 3.898 28.111 1.00 96.50 177 THR A N 1
ATOM 1401 C CA . THR A 1 177 ? -5.950 2.610 28.511 1.00 96.50 177 THR A CA 1
ATOM 1402 C C . THR A 1 177 ? -6.684 2.046 29.717 1.00 96.50 177 THR A C 1
ATOM 1404 O O . THR A 1 177 ? -7.188 2.796 30.551 1.00 96.50 177 THR A O 1
ATOM 1407 N N . PHE A 1 178 ? -6.704 0.723 29.839 1.00 94.44 178 PHE A N 1
ATOM 1408 C CA . PHE A 1 178 ? -7.185 0.026 31.031 1.00 94.44 178 PHE A CA 1
ATOM 1409 C C . PHE A 1 178 ? -6.416 -1.273 31.257 1.00 94.44 178 PHE A C 1
ATOM 1411 O O . PHE A 1 178 ? -5.678 -1.736 30.387 1.00 94.44 178 PHE A O 1
ATOM 1418 N N . SER A 1 179 ? -6.596 -1.849 32.441 1.00 91.44 179 SER A N 1
ATOM 1419 C CA . SER A 1 179 ? -6.043 -3.151 32.798 1.00 91.44 179 SER A CA 1
ATOM 1420 C C . SER A 1 179 ? -7.132 -4.216 32.657 1.00 91.44 179 SER A C 1
ATOM 1422 O O . SER A 1 179 ? -8.166 -4.145 33.321 1.00 91.44 179 SER A O 1
ATOM 1424 N N . ALA A 1 180 ? -6.922 -5.183 31.764 1.00 89.12 180 ALA A N 1
ATOM 1425 C CA . ALA A 1 180 ? -7.826 -6.306 31.550 1.00 89.12 180 ALA A CA 1
ATOM 1426 C C . ALA A 1 180 ? -7.365 -7.515 32.376 1.00 89.12 180 ALA A C 1
ATOM 1428 O O . ALA A 1 180 ? -6.255 -8.024 32.187 1.00 89.12 180 ALA A O 1
ATOM 1429 N N . GLY A 1 181 ? -8.222 -7.981 33.288 1.00 82.38 181 GLY A N 1
ATOM 1430 C CA . GLY A 1 181 ? -7.967 -9.170 34.102 1.00 82.38 181 GLY A CA 1
ATOM 1431 C C . GLY A 1 181 ? -8.059 -10.475 33.306 1.00 82.38 181 GLY A C 1
ATOM 1432 O O . GLY A 1 181 ? -8.723 -10.550 32.269 1.00 82.38 181 GLY A O 1
ATOM 1433 N N . LEU A 1 182 ? -7.386 -11.511 33.804 1.00 75.38 182 LEU A N 1
ATOM 1434 C CA . LEU A 1 182 ? -7.544 -12.896 33.366 1.00 75.38 182 LEU A CA 1
ATOM 1435 C C . LEU A 1 182 ? -8.307 -13.647 34.464 1.00 75.38 182 LEU A C 1
ATOM 1437 O O . LEU A 1 182 ? -7.768 -13.874 35.546 1.00 75.38 182 LEU A O 1
ATOM 1441 N N . GLU A 1 183 ? -9.572 -13.994 34.230 1.00 58.59 183 GLU A N 1
ATOM 1442 C CA . GLU A 1 183 ? -10.317 -14.849 35.161 1.00 58.59 183 GLU A CA 1
ATOM 1443 C C . GLU A 1 183 ? -9.885 -16.310 34.961 1.00 58.59 183 GLU A C 1
ATOM 1445 O O . GLU A 1 183 ? -10.011 -16.837 33.857 1.00 58.59 183 GLU A O 1
ATOM 1450 N N . GLY A 1 184 ? -9.370 -16.968 36.012 1.00 50.28 184 GLY A N 1
ATOM 1451 C CA . GLY A 1 184 ? -9.156 -18.425 36.001 1.00 50.28 184 GLY A CA 1
ATOM 1452 C C . GLY A 1 184 ? -7.888 -18.981 36.662 1.00 50.28 184 GLY A C 1
ATOM 1453 O O . GLY A 1 184 ? -7.836 -20.187 36.878 1.00 50.28 184 GLY A O 1
ATOM 1454 N N . GLU A 1 185 ? -6.893 -18.170 37.038 1.00 44.84 185 GLU A N 1
ATOM 1455 C CA . GLU A 1 185 ? -5.688 -18.662 37.734 1.00 44.84 185 GLU A CA 1
ATOM 1456 C C . GLU A 1 185 ? -5.502 -18.015 39.112 1.00 44.84 185 GLU A C 1
ATOM 1458 O O . GLU A 1 185 ? -5.844 -16.858 39.341 1.00 44.84 185 GLU A O 1
ATOM 1463 N N . SER A 1 186 ? -4.902 -18.768 40.036 1.00 45.38 186 SER A N 1
ATOM 1464 C CA . SER A 1 186 ? -4.597 -18.403 41.430 1.00 45.38 186 SER A CA 1
ATOM 1465 C C . SER A 1 186 ? -3.635 -17.211 41.607 1.00 45.38 186 SER A C 1
ATOM 1467 O O . SER A 1 186 ? -3.249 -16.888 42.728 1.00 45.38 186 SER A O 1
ATOM 1469 N N . GLN A 1 187 ? -3.248 -16.544 40.518 1.00 51.31 187 GLN A N 1
ATOM 1470 C CA . GLN A 1 187 ? -2.542 -15.266 40.496 1.00 51.31 187 GLN A CA 1
ATOM 1471 C C . GLN A 1 187 ? -3.321 -14.306 39.590 1.00 51.31 187 GLN A C 1
ATOM 1473 O O . GLN A 1 187 ? -3.492 -14.586 38.407 1.00 51.31 187 GLN A O 1
ATOM 1478 N N . HIS A 1 188 ? -3.766 -13.167 40.131 1.00 59.59 188 HIS A N 1
ATOM 1479 C CA . HIS A 1 188 ? -4.423 -12.090 39.381 1.00 59.59 188 HIS A CA 1
ATOM 1480 C C . HIS A 1 188 ? -3.458 -11.452 38.368 1.00 59.59 188 HIS A C 1
ATOM 1482 O O . HIS A 1 188 ? -2.907 -10.376 38.599 1.00 59.59 188 HIS A O 1
ATOM 1488 N N . LYS A 1 189 ? -3.217 -12.123 37.242 1.00 77.88 189 LYS A N 1
ATOM 1489 C CA . LYS A 1 189 ? -2.481 -11.556 36.114 1.00 77.88 189 LYS A CA 1
ATOM 1490 C C . LYS A 1 189 ? -3.416 -10.634 35.331 1.00 77.88 189 LYS A C 1
ATOM 1492 O O . LYS A 1 189 ? -4.587 -10.946 35.109 1.00 77.88 189 LYS A O 1
ATOM 1497 N N . SER A 1 190 ? -2.888 -9.489 34.921 1.00 86.81 190 SER A N 1
ATOM 1498 C CA . SER A 1 190 ? -3.596 -8.512 34.099 1.00 86.81 190 SER A CA 1
ATOM 1499 C C . SER A 1 190 ? -2.700 -8.048 32.958 1.00 86.81 190 SER A C 1
ATOM 1501 O O . SER A 1 190 ? -1.479 -8.191 33.026 1.00 86.81 190 SER A O 1
ATOM 1503 N N . ARG A 1 191 ? -3.313 -7.521 31.900 1.00 90.31 191 ARG A N 1
ATOM 1504 C CA . ARG A 1 191 ? -2.612 -6.953 30.743 1.00 90.31 191 ARG A CA 1
ATOM 1505 C C . ARG A 1 191 ? -3.119 -5.545 30.469 1.00 90.31 191 ARG A C 1
ATOM 1507 O O . ARG A 1 191 ? -4.308 -5.274 30.644 1.00 90.31 191 ARG A O 1
ATOM 1514 N N . ASN A 1 192 ? -2.229 -4.665 30.027 1.00 90.81 192 ASN A N 1
ATOM 1515 C CA . ASN A 1 192 ? -2.607 -3.320 29.611 1.00 90.81 192 ASN A CA 1
ATOM 1516 C C . ASN A 1 192 ? -3.205 -3.376 28.207 1.00 90.81 192 ASN A C 1
ATOM 1518 O O . ASN A 1 192 ? -2.596 -3.926 27.293 1.00 90.81 192 ASN A O 1
ATOM 1522 N N . VAL A 1 193 ? -4.391 -2.799 28.047 1.00 95.25 193 VAL A N 1
ATOM 1523 C CA . VAL A 1 193 ? -5.110 -2.734 26.775 1.00 95.25 193 VAL A CA 1
ATOM 1524 C C . VAL A 1 193 ? -5.350 -1.274 26.424 1.00 95.25 193 VAL A C 1
ATOM 1526 O O . VAL A 1 193 ? -5.774 -0.481 27.272 1.00 95.25 193 VAL A O 1
ATOM 1529 N N . ARG A 1 194 ? -5.072 -0.920 25.167 1.00 97.25 194 ARG A N 1
ATOM 1530 C CA . ARG A 1 194 ? -5.278 0.426 24.629 1.00 97.25 194 ARG A CA 1
ATOM 1531 C C . ARG A 1 194 ? -6.604 0.493 23.880 1.00 97.25 194 ARG A C 1
ATOM 1533 O O . ARG A 1 194 ? -7.054 -0.499 23.304 1.00 97.25 194 ARG A O 1
ATOM 1540 N N . LEU A 1 195 ? -7.244 1.654 23.890 1.00 98.00 195 LEU A N 1
ATOM 1541 C CA . LEU A 1 195 ? -8.440 1.906 23.096 1.00 98.00 195 LEU A CA 1
ATOM 1542 C C . LEU A 1 195 ? -8.521 3.366 22.663 1.00 98.00 195 LEU A C 1
ATOM 1544 O O . LEU A 1 195 ? -7.955 4.250 23.305 1.00 98.00 195 LEU A O 1
ATOM 1548 N N . ILE A 1 196 ? -9.289 3.615 21.609 1.00 98.44 196 ILE A N 1
ATOM 1549 C CA . ILE A 1 196 ? -9.723 4.960 21.229 1.00 98.44 196 ILE A CA 1
ATOM 1550 C C . ILE A 1 196 ? -11.236 5.085 21.353 1.00 98.44 196 ILE A C 1
ATOM 1552 O O . ILE A 1 196 ? -11.971 4.117 21.136 1.00 98.44 196 ILE A O 1
ATOM 1556 N N . LEU A 1 197 ? -11.695 6.289 21.692 1.00 98.25 197 LEU A N 1
ATOM 1557 C CA . LEU A 1 197 ? -13.110 6.644 21.707 1.00 98.25 197 LEU A CA 1
ATOM 1558 C C . LEU A 1 197 ? -13.426 7.589 20.554 1.00 98.25 197 LEU A C 1
ATOM 1560 O O . LEU A 1 197 ? -12.743 8.596 20.356 1.00 98.25 197 LEU A O 1
ATOM 1564 N N . MET A 1 198 ? -14.496 7.290 19.828 1.00 97.69 198 MET A N 1
ATOM 1565 C CA . MET A 1 198 ? -14.940 8.075 18.683 1.00 97.69 198 MET A CA 1
ATOM 1566 C C . MET A 1 198 ? -16.464 8.205 18.626 1.00 97.69 198 MET A C 1
ATOM 1568 O O . MET A 1 198 ? -17.204 7.512 19.329 1.00 97.69 198 MET A O 1
ATOM 1572 N N . GLU A 1 199 ? -16.933 9.130 17.796 1.00 96.56 199 GLU A N 1
ATOM 1573 C CA . GLU A 1 199 ? -18.346 9.316 17.469 1.00 96.56 199 GLU A CA 1
ATOM 1574 C C . GLU A 1 199 ? -19.007 8.001 17.038 1.00 96.56 199 GLU A C 1
ATOM 1576 O O . GLU A 1 199 ? -18.487 7.280 16.185 1.00 96.56 199 GLU A O 1
ATOM 1581 N N . HIS A 1 200 ? -20.192 7.713 17.581 1.00 95.25 200 HIS A N 1
ATOM 1582 C CA . HIS A 1 200 ? -21.041 6.669 17.022 1.00 95.25 200 HIS A CA 1
ATOM 1583 C C . HIS A 1 200 ? -21.714 7.185 15.745 1.00 95.25 200 HIS A C 1
ATOM 1585 O O . HIS A 1 200 ? -22.645 7.988 15.790 1.00 95.25 200 HIS A O 1
ATOM 1591 N N . ILE A 1 201 ? -21.211 6.738 14.593 1.00 92.50 201 ILE A N 1
ATOM 1592 C CA . ILE A 1 201 ? -21.717 7.149 13.282 1.00 92.50 201 ILE A CA 1
ATOM 1593 C C . ILE A 1 201 ? -23.012 6.398 12.970 1.00 92.50 201 ILE A C 1
ATOM 1595 O O . ILE A 1 201 ? -23.007 5.189 12.738 1.00 92.50 201 ILE A O 1
ATOM 1599 N N . VAL A 1 202 ? -24.118 7.136 12.889 1.00 87.62 202 VAL A N 1
ATOM 1600 C CA . VAL A 1 202 ? -25.411 6.602 12.448 1.00 87.62 202 VAL A CA 1
ATOM 1601 C C . VAL A 1 202 ? -25.466 6.626 10.919 1.00 87.62 202 VAL A C 1
ATOM 1603 O O . VAL A 1 202 ? -25.865 7.615 10.305 1.00 87.62 202 VAL A O 1
ATOM 1606 N N . GLY A 1 203 ? -25.039 5.529 10.298 1.00 87.62 203 GLY A N 1
ATOM 1607 C CA . GLY A 1 203 ? -25.017 5.367 8.846 1.00 87.62 203 GLY A CA 1
ATOM 1608 C C . GLY A 1 203 ? -24.895 3.905 8.430 1.00 87.62 203 GLY A C 1
ATOM 1609 O O . GLY A 1 203 ? -24.883 3.000 9.266 1.00 87.62 203 GLY A O 1
ATOM 1610 N N . VAL A 1 204 ? -24.794 3.672 7.125 1.00 89.06 204 VAL A N 1
ATOM 1611 C CA . VAL A 1 204 ? -24.588 2.339 6.549 1.00 89.06 204 VAL A CA 1
ATOM 1612 C C . VAL A 1 204 ? -23.175 2.264 5.987 1.00 89.06 204 VAL A C 1
ATOM 1614 O O . VAL A 1 204 ? -22.751 3.141 5.241 1.00 89.06 204 VAL A O 1
ATOM 1617 N N . CYS A 1 205 ? -22.438 1.212 6.336 1.00 91.00 205 CYS A N 1
ATOM 1618 C CA . CYS A 1 205 ? -21.139 0.945 5.724 1.00 91.00 205 CYS A CA 1
ATOM 1619 C C . CYS A 1 205 ? -21.322 0.715 4.217 1.00 91.00 205 CYS A C 1
ATOM 1621 O O . CYS A 1 205 ? -22.155 -0.101 3.819 1.00 91.00 205 CYS A O 1
ATOM 1623 N N . MET A 1 206 ? -20.546 1.411 3.391 1.00 92.44 206 MET A N 1
ATOM 1624 C CA . MET A 1 206 ? -20.695 1.452 1.936 1.00 92.44 206 MET A CA 1
ATOM 1625 C C . MET A 1 206 ? -20.626 0.058 1.297 1.00 92.44 206 MET A C 1
ATOM 1627 O O . MET A 1 206 ? -21.345 -0.201 0.342 1.00 92.44 206 MET A O 1
ATOM 1631 N N . ILE A 1 207 ? -19.849 -0.879 1.856 1.00 90.62 207 ILE A N 1
ATOM 1632 C CA . ILE A 1 207 ? -19.798 -2.269 1.358 1.00 90.62 207 ILE A CA 1
ATOM 1633 C C . ILE A 1 207 ? -21.081 -3.078 1.597 1.00 90.62 207 ILE A C 1
ATOM 1635 O O . ILE A 1 207 ? -21.289 -4.110 0.968 1.00 90.62 207 ILE A O 1
ATOM 1639 N N . LYS A 1 208 ? -21.920 -2.653 2.546 1.00 87.81 208 LYS A N 1
ATOM 1640 C CA . LYS A 1 208 ? -23.235 -3.255 2.811 1.00 87.81 208 LYS A CA 1
ATOM 1641 C C . LYS A 1 208 ? -24.358 -2.526 2.078 1.00 87.81 208 LYS A C 1
ATOM 1643 O O . LYS A 1 208 ? -25.507 -2.948 2.174 1.00 87.81 208 LYS A O 1
ATOM 1648 N N . TYR A 1 209 ? -24.036 -1.414 1.429 1.00 85.38 209 TYR A N 1
ATOM 1649 C CA . TYR A 1 209 ? -24.985 -0.632 0.667 1.00 85.38 209 TYR A CA 1
ATOM 1650 C C . TYR A 1 209 ? -25.106 -1.236 -0.731 1.00 85.38 209 TYR A C 1
ATOM 1652 O O . TYR A 1 209 ? -24.087 -1.562 -1.332 1.00 85.38 209 TYR A O 1
ATOM 1660 N N . ASP A 1 210 ? -26.330 -1.397 -1.229 1.00 84.25 210 ASP A N 1
ATOM 1661 C CA . ASP A 1 210 ? -26.581 -1.882 -2.586 1.00 84.25 210 ASP A CA 1
ATOM 1662 C C . ASP A 1 210 ? -26.544 -0.696 -3.564 1.00 84.25 210 ASP A C 1
ATOM 1664 O O . ASP A 1 210 ? -27.466 0.120 -3.547 1.00 84.25 210 ASP A O 1
ATOM 1668 N N . PRO A 1 211 ? -25.510 -0.548 -4.413 1.00 83.88 211 PRO A N 1
ATOM 1669 C CA . PRO A 1 211 ? -25.434 0.580 -5.338 1.00 83.88 211 PRO A CA 1
ATOM 1670 C C . PRO A 1 211 ? -26.559 0.555 -6.376 1.00 83.88 211 PRO A C 1
ATOM 1672 O O . PRO A 1 211 ? -26.917 1.603 -6.900 1.00 83.88 211 PRO A O 1
ATOM 1675 N N . ALA A 1 212 ? -27.167 -0.610 -6.642 1.00 84.12 212 ALA A N 1
ATOM 1676 C CA . ALA A 1 212 ? -28.277 -0.726 -7.585 1.00 84.12 212 ALA A CA 1
ATOM 1677 C C . ALA A 1 212 ? -29.561 -0.037 -7.094 1.00 84.12 212 ALA A C 1
ATOM 1679 O O . ALA A 1 212 ? -30.491 0.148 -7.879 1.00 84.12 212 ALA A O 1
ATOM 1680 N N . SER A 1 213 ? -29.633 0.343 -5.812 1.00 82.81 213 SER A N 1
ATOM 1681 C CA . SER A 1 213 ? -30.746 1.135 -5.283 1.00 82.81 213 SER A CA 1
ATOM 1682 C C . SER A 1 213 ? -30.608 2.640 -5.530 1.00 82.81 213 SER A C 1
ATOM 1684 O O . SER A 1 213 ? -31.511 3.381 -5.147 1.00 82.81 213 SER A O 1
ATOM 1686 N N . LEU A 1 214 ? -29.486 3.098 -6.094 1.00 79.75 214 LEU A N 1
ATOM 1687 C CA . LEU A 1 214 ? -29.206 4.502 -6.398 1.00 79.75 214 LEU A CA 1
ATOM 1688 C C . LEU A 1 214 ? -29.272 4.757 -7.903 1.00 79.75 214 LEU A C 1
ATOM 1690 O O . LEU A 1 214 ? -29.031 3.861 -8.715 1.00 79.75 214 LEU A O 1
ATOM 1694 N N . GLU A 1 215 ? -29.550 6.004 -8.279 1.00 84.06 215 GLU A N 1
ATOM 1695 C CA . GLU A 1 215 ? -29.303 6.439 -9.650 1.00 84.06 215 GLU A CA 1
ATOM 1696 C C . GLU A 1 215 ? -27.792 6.537 -9.913 1.00 84.06 215 GLU A C 1
ATOM 1698 O O . GLU A 1 215 ? -27.003 6.896 -9.036 1.00 84.06 215 GLU A O 1
ATOM 1703 N N . GLU A 1 216 ? -27.372 6.280 -11.153 1.00 84.88 216 GLU A N 1
ATOM 1704 C CA . GLU A 1 216 ? -25.958 6.325 -11.557 1.00 84.88 216 GLU A CA 1
ATOM 1705 C C . GLU A 1 216 ? -25.291 7.669 -11.199 1.00 84.88 216 GLU A C 1
ATOM 1707 O O . GLU A 1 216 ? -24.151 7.713 -10.734 1.00 84.88 216 GLU A O 1
ATOM 1712 N N . SER A 1 217 ? -26.021 8.782 -11.336 1.00 84.50 217 SER A N 1
ATOM 1713 C CA . SER A 1 217 ? -25.543 10.109 -10.936 1.00 84.50 217 SER A CA 1
ATOM 1714 C C . SER A 1 217 ? -25.292 10.243 -9.434 1.00 84.50 217 SER A C 1
ATOM 1716 O O . SER A 1 217 ? -24.371 10.957 -9.042 1.00 84.50 217 SER A O 1
ATOM 1718 N N . GLU A 1 218 ? -26.070 9.566 -8.587 1.00 83.94 218 GLU A N 1
ATOM 1719 C CA . GLU A 1 218 ? -25.879 9.578 -7.133 1.00 83.94 218 GLU A CA 1
ATOM 1720 C C . GLU A 1 218 ? -24.653 8.751 -6.735 1.00 83.94 218 GLU A C 1
ATOM 1722 O O . GLU A 1 218 ? -23.855 9.193 -5.905 1.00 83.94 218 GLU A O 1
ATOM 1727 N N . CYS A 1 219 ? -24.449 7.594 -7.378 1.00 87.19 219 CYS A N 1
ATOM 1728 C CA . CYS A 1 219 ? -23.228 6.802 -7.225 1.00 87.19 219 CYS A CA 1
ATOM 1729 C C . CYS A 1 219 ? -21.988 7.607 -7.624 1.00 87.19 219 CYS A C 1
ATOM 1731 O O . CYS A 1 219 ? -21.016 7.668 -6.867 1.00 87.19 219 CYS A O 1
ATOM 1733 N N . HIS A 1 220 ? -22.033 8.269 -8.781 1.00 90.00 220 HIS A N 1
ATOM 1734 C CA . HIS A 1 220 ? -20.939 9.106 -9.263 1.00 90.00 220 HIS A CA 1
ATOM 1735 C C . HIS A 1 220 ? -20.663 10.303 -8.350 1.00 90.00 220 HIS A C 1
ATOM 1737 O O . HIS A 1 220 ? -19.500 10.596 -8.082 1.00 90.00 220 HIS A O 1
ATOM 1743 N N . GLU A 1 221 ? -21.689 10.968 -7.819 1.00 89.06 221 GLU A N 1
ATOM 1744 C CA . GLU A 1 221 ? -21.505 12.070 -6.868 1.00 89.06 221 GLU A CA 1
ATOM 1745 C C . GLU A 1 221 ? -20.894 11.586 -5.543 1.00 89.06 221 GLU A C 1
ATOM 1747 O O . GLU A 1 221 ? -19.987 12.224 -5.004 1.00 89.06 221 GLU A O 1
ATOM 1752 N N . ALA A 1 222 ? -21.325 10.430 -5.031 1.00 89.75 222 ALA A N 1
ATOM 1753 C CA . ALA A 1 222 ? -20.731 9.833 -3.838 1.00 89.75 222 ALA A CA 1
ATOM 1754 C C . ALA A 1 222 ? -19.255 9.482 -4.057 1.00 89.75 222 ALA A C 1
ATOM 1756 O O . ALA A 1 222 ? -18.403 9.849 -3.245 1.00 89.75 222 ALA A O 1
ATOM 1757 N N . MET A 1 223 ? -18.946 8.820 -5.178 1.00 93.88 223 MET A N 1
ATOM 1758 C CA . MET A 1 223 ? -17.575 8.482 -5.552 1.00 93.88 223 MET A CA 1
ATOM 1759 C C . MET A 1 223 ? -16.721 9.733 -5.707 1.00 93.88 223 MET A C 1
ATOM 1761 O O . MET A 1 223 ? -15.629 9.786 -5.146 1.00 93.88 223 MET A O 1
ATOM 1765 N N . LYS A 1 224 ? -17.224 10.765 -6.390 1.00 93.44 224 LYS A N 1
ATOM 1766 C CA . LYS A 1 224 ? -16.535 12.048 -6.530 1.00 93.44 224 LYS A CA 1
ATOM 1767 C C . LYS A 1 224 ? -16.157 12.615 -5.161 1.00 93.44 224 LYS A C 1
ATOM 1769 O O . LYS A 1 224 ? -14.974 12.843 -4.924 1.00 93.44 224 LYS A O 1
ATOM 1774 N N . ARG A 1 225 ? -17.114 12.731 -4.234 1.00 93.06 225 ARG A N 1
ATOM 1775 C CA . ARG A 1 225 ? -16.866 13.243 -2.874 1.00 93.06 225 ARG A CA 1
ATOM 1776 C C . ARG A 1 225 ? -15.857 12.406 -2.090 1.00 93.06 225 ARG A C 1
ATOM 1778 O O . ARG A 1 225 ? -15.019 12.970 -1.397 1.00 93.06 225 ARG A O 1
ATOM 1785 N N . ILE A 1 226 ? -15.902 11.075 -2.198 1.00 95.12 226 ILE A N 1
ATOM 1786 C CA . ILE A 1 226 ? -14.914 10.182 -1.563 1.00 95.12 226 ILE A CA 1
ATOM 1787 C C . ILE A 1 226 ? -13.504 10.513 -2.066 1.00 95.12 226 ILE A C 1
ATOM 1789 O O . ILE A 1 226 ? -12.578 10.664 -1.266 1.00 95.12 226 ILE A O 1
ATOM 1793 N N . LEU A 1 227 ? -13.329 10.646 -3.383 1.00 94.81 227 LEU A N 1
ATOM 1794 C CA . LEU A 1 227 ? -12.019 10.943 -3.958 1.00 94.81 227 LEU A CA 1
ATOM 1795 C C . LEU A 1 227 ? -11.541 12.351 -3.582 1.00 94.81 227 LEU A C 1
ATOM 1797 O O . LEU A 1 227 ? -10.375 12.509 -3.225 1.00 94.81 227 LEU A O 1
ATOM 1801 N N . GLU A 1 228 ? -12.430 13.347 -3.595 1.00 93.00 228 GLU A N 1
ATOM 1802 C CA . GLU A 1 228 ? -12.133 14.721 -3.169 1.00 93.00 228 GLU A CA 1
ATOM 1803 C C . GLU A 1 228 ? -11.676 14.771 -1.707 1.00 93.00 228 GLU A C 1
ATOM 1805 O O . GLU A 1 228 ? -10.575 15.250 -1.437 1.00 93.00 228 GLU A O 1
ATOM 1810 N N . ILE A 1 229 ? -12.451 14.186 -0.783 1.00 93.31 229 ILE A N 1
ATOM 1811 C CA . ILE A 1 229 ? -12.108 14.102 0.646 1.00 93.31 229 ILE A CA 1
ATOM 1812 C C . ILE A 1 229 ? -10.751 13.415 0.829 1.00 93.31 229 ILE A C 1
ATOM 1814 O O . ILE A 1 229 ? -9.906 13.901 1.579 1.00 93.31 229 ILE A O 1
ATOM 1818 N N . SER A 1 230 ? -10.505 12.309 0.117 1.00 92.81 230 SER A N 1
ATOM 1819 C CA . SER A 1 230 ? -9.223 11.606 0.197 1.00 92.81 230 SER A CA 1
ATOM 1820 C C . SER A 1 230 ? -8.050 12.481 -0.255 1.00 92.81 230 SER A C 1
ATOM 1822 O O . SER A 1 230 ? -6.975 12.379 0.340 1.00 92.81 230 SER A O 1
ATOM 1824 N N . MET A 1 231 ? -8.218 13.303 -1.296 1.00 89.31 231 MET A N 1
ATOM 1825 C CA . MET A 1 231 ? -7.165 14.213 -1.762 1.00 89.31 231 MET A CA 1
ATOM 1826 C C . MET A 1 231 ? -6.972 15.394 -0.809 1.00 89.31 231 MET A C 1
ATOM 1828 O O . MET A 1 231 ? -5.835 15.772 -0.536 1.00 89.31 231 MET A O 1
ATOM 1832 N N . GLU A 1 232 ? -8.053 15.949 -0.266 1.00 89.31 232 GLU A N 1
ATOM 1833 C CA . GLU A 1 232 ? -8.012 17.057 0.693 1.00 89.31 232 GLU A CA 1
ATOM 1834 C C . GLU A 1 232 ? -7.372 16.644 2.023 1.00 89.31 232 GLU A C 1
ATOM 1836 O O . GLU A 1 232 ? -6.513 17.360 2.538 1.00 89.31 232 GLU A O 1
ATOM 1841 N N . MET A 1 233 ? -7.708 15.463 2.550 1.00 90.31 233 MET A N 1
ATOM 1842 C CA . MET A 1 233 ? -7.055 14.899 3.737 1.00 90.31 233 MET A CA 1
ATOM 1843 C C . MET A 1 233 ? -5.559 14.663 3.497 1.00 90.31 233 MET A C 1
ATOM 1845 O O . MET A 1 233 ? -4.725 15.050 4.322 1.00 90.31 233 MET A O 1
ATOM 1849 N N . SER A 1 234 ? -5.205 14.099 2.335 1.00 85.62 234 SER A N 1
ATOM 1850 C CA . SER A 1 234 ? -3.805 13.910 1.935 1.00 85.62 234 SER A CA 1
ATOM 1851 C C . SER A 1 234 ? -3.072 15.246 1.858 1.00 85.62 234 SER A C 1
ATOM 1853 O O . SER A 1 234 ? -1.935 15.361 2.299 1.00 85.62 234 SER A O 1
ATOM 1855 N N . TYR A 1 235 ? -3.722 16.286 1.345 1.00 82.94 235 TYR A N 1
ATOM 1856 C CA . TYR A 1 235 ? -3.157 17.629 1.300 1.00 82.94 235 TYR A CA 1
ATOM 1857 C C . TYR A 1 235 ? -3.005 18.259 2.694 1.00 82.94 235 TYR A C 1
ATOM 1859 O O . TYR A 1 235 ? -2.061 19.013 2.948 1.00 82.94 235 TYR A O 1
ATOM 1867 N N . ALA A 1 236 ? -3.902 17.918 3.621 1.00 82.88 236 ALA A N 1
ATOM 1868 C CA . ALA A 1 236 ? -3.876 18.396 4.996 1.00 82.88 236 ALA A CA 1
ATOM 1869 C C . ALA A 1 236 ? -2.788 17.750 5.864 1.00 82.88 236 ALA A C 1
ATOM 1871 O O . ALA A 1 236 ? -2.429 18.327 6.889 1.00 82.88 236 ALA A O 1
ATOM 1872 N N . GLY A 1 237 ? -2.215 16.616 5.454 1.00 81.19 237 GLY A N 1
ATOM 1873 C CA . GLY A 1 237 ? -1.156 15.959 6.224 1.00 81.19 237 GLY A CA 1
ATOM 1874 C C . GLY A 1 237 ? -1.376 14.473 6.488 1.00 81.19 237 GLY A C 1
ATOM 1875 O O . GLY A 1 237 ? -0.555 13.887 7.194 1.00 81.19 237 GLY A O 1
ATOM 1876 N N . ILE A 1 238 ? -2.452 13.866 5.967 1.00 88.31 238 ILE A N 1
ATOM 1877 C CA . ILE A 1 238 ? -2.830 12.493 6.321 1.00 88.31 238 ILE A CA 1
ATOM 1878 C C . ILE A 1 238 ? -3.313 11.711 5.112 1.00 88.31 238 ILE A C 1
ATOM 1880 O O . ILE A 1 238 ? -4.312 12.041 4.476 1.00 88.31 238 ILE A O 1
ATOM 1884 N N . VAL A 1 239 ? -2.654 10.590 4.863 1.00 89.06 239 VAL A N 1
ATOM 1885 C CA . VAL A 1 239 ? -3.098 9.595 3.893 1.00 89.06 239 VAL A CA 1
ATOM 1886 C C . VAL A 1 239 ? -3.744 8.440 4.646 1.00 89.06 239 VAL A C 1
ATOM 1888 O O . VAL A 1 239 ? -3.100 7.839 5.490 1.00 89.06 239 VAL A O 1
ATOM 1891 N N . HIS A 1 240 ? -4.992 8.093 4.329 1.00 92.94 240 HIS A N 1
ATOM 1892 C CA . HIS A 1 240 ? -5.715 7.011 5.019 1.00 92.94 240 HIS A CA 1
ATOM 1893 C C . HIS A 1 240 ? -5.118 5.607 4.778 1.00 92.94 240 HIS A C 1
ATOM 1895 O O . HIS A 1 240 ? -5.280 4.709 5.597 1.00 92.94 240 HIS A O 1
ATOM 1901 N N . GLY A 1 241 ? -4.481 5.382 3.626 1.00 87.12 241 GLY A N 1
ATOM 1902 C CA . GLY A 1 241 ? -3.798 4.123 3.280 1.00 87.12 241 GLY A CA 1
ATOM 1903 C C . GLY A 1 241 ? -4.694 2.938 2.890 1.00 87.12 241 GLY A C 1
ATOM 1904 O O . GLY A 1 241 ? -4.269 2.118 2.088 1.00 87.12 241 GLY A O 1
ATOM 1905 N N . ASP A 1 242 ? -5.950 2.892 3.346 1.00 91.25 242 ASP A N 1
ATOM 1906 C CA . ASP A 1 242 ? -6.910 1.814 3.036 1.00 91.25 242 ASP A CA 1
ATOM 1907 C C . ASP A 1 242 ? -8.318 2.343 2.711 1.00 91.25 242 ASP A C 1
ATOM 1909 O O . ASP A 1 242 ? -9.321 2.031 3.359 1.00 91.25 242 ASP A O 1
ATOM 1913 N N . VAL A 1 243 ? -8.400 3.209 1.702 1.00 93.88 243 VAL A N 1
ATOM 1914 C CA . VAL A 1 243 ? -9.681 3.763 1.254 1.00 93.88 243 VAL A CA 1
ATOM 1915 C C . VAL A 1 243 ? -10.419 2.720 0.410 1.00 93.88 243 VAL A C 1
ATOM 1917 O O . VAL A 1 243 ? -10.118 2.512 -0.766 1.00 93.88 243 VAL A O 1
ATOM 1920 N N . ALA A 1 244 ? -11.406 2.074 1.026 1.00 92.81 244 ALA A N 1
ATOM 1921 C CA . ALA A 1 244 ? -12.233 1.034 0.423 1.00 92.81 244 ALA A CA 1
ATOM 1922 C C . ALA A 1 244 ? -13.676 1.103 0.960 1.00 92.81 244 ALA A C 1
ATOM 1924 O O . ALA A 1 244 ? -13.887 1.621 2.057 1.00 92.81 244 ALA A O 1
ATOM 1925 N N . PRO A 1 245 ? -14.676 0.507 0.277 1.00 93.25 245 PRO A N 1
ATOM 1926 C CA . PRO A 1 245 ? -16.076 0.535 0.724 1.00 93.25 245 PRO A CA 1
ATOM 1927 C C . PRO A 1 245 ? -16.324 0.025 2.156 1.00 93.25 245 PRO A C 1
ATOM 1929 O O . PRO A 1 245 ? -17.300 0.406 2.795 1.00 93.25 245 PRO A O 1
ATOM 1932 N N . ARG A 1 246 ? -15.457 -0.842 2.694 1.00 93.88 246 ARG A N 1
ATOM 1933 C CA . ARG A 1 246 ? -15.555 -1.315 4.090 1.00 93.88 246 ARG A CA 1
ATOM 1934 C C . ARG A 1 246 ? -15.220 -0.237 5.132 1.00 93.88 246 ARG A C 1
ATOM 1936 O O . ARG A 1 246 ? -15.693 -0.325 6.258 1.00 93.88 246 ARG A O 1
ATOM 1943 N N . ASN A 1 247 ? -14.459 0.776 4.728 1.00 96.44 247 ASN A N 1
ATOM 1944 C CA . ASN A 1 247 ? -13.920 1.836 5.580 1.00 96.44 247 ASN A CA 1
ATOM 1945 C C . ASN A 1 247 ? -14.622 3.182 5.334 1.00 96.44 247 ASN A C 1
ATOM 1947 O O . ASN A 1 247 ? -14.124 4.241 5.708 1.00 96.44 247 ASN A O 1
ATOM 1951 N N . ILE A 1 248 ? -15.790 3.148 4.685 1.00 96.31 248 ILE A N 1
ATOM 1952 C CA . ILE A 1 248 ? -16.588 4.328 4.358 1.00 96.31 248 ILE A CA 1
ATOM 1953 C C . ILE A 1 248 ? -18.005 4.116 4.883 1.00 96.31 248 ILE A C 1
ATOM 1955 O O . ILE A 1 248 ? -18.655 3.116 4.579 1.00 96.31 248 ILE A O 1
ATOM 1959 N N . MET A 1 249 ? -18.496 5.071 5.663 1.00 93.94 249 MET A N 1
ATOM 1960 C CA . MET A 1 249 ? -19.874 5.131 6.140 1.00 93.94 249 MET A CA 1
ATOM 1961 C C . MET A 1 249 ? -20.651 6.161 5.323 1.00 93.94 249 MET A C 1
ATOM 1963 O O . MET A 1 249 ? -20.238 7.316 5.205 1.00 93.94 249 MET A O 1
ATOM 1967 N N . LEU A 1 250 ? -21.795 5.744 4.786 1.00 91.44 250 LEU A N 1
ATOM 1968 C CA . LEU A 1 250 ? -22.762 6.602 4.115 1.00 91.44 250 LEU A CA 1
ATOM 1969 C C . LEU A 1 250 ? -23.870 6.964 5.104 1.00 91.44 250 LEU A C 1
ATOM 1971 O O . LEU A 1 250 ? -24.637 6.105 5.550 1.00 91.44 250 LEU A O 1
ATOM 1975 N N . CYS A 1 251 ? -23.952 8.242 5.453 1.00 88.38 251 CYS A N 1
ATOM 1976 C CA . CYS A 1 251 ? -24.939 8.763 6.386 1.00 88.38 251 CYS A CA 1
ATOM 1977 C C . CYS A 1 251 ? -26.026 9.522 5.607 1.00 88.38 251 CYS A C 1
ATOM 1979 O O . CYS A 1 251 ? -25.706 10.469 4.876 1.00 88.38 251 CYS A O 1
ATOM 1981 N N . PRO A 1 252 ? -27.307 9.143 5.740 1.00 76.38 252 PRO A N 1
ATOM 1982 C CA . PRO A 1 252 ? -28.398 9.834 5.061 1.00 76.38 252 PRO A CA 1
ATOM 1983 C C . PRO A 1 252 ? -28.579 11.260 5.606 1.00 76.38 252 PRO A C 1
ATOM 1985 O O . PRO A 1 252 ? -28.274 11.534 6.769 1.00 76.38 252 PRO A O 1
ATOM 1988 N N . LEU A 1 253 ? -29.110 12.175 4.784 1.00 67.75 253 LEU A N 1
ATOM 1989 C CA . LEU A 1 253 ? -29.589 13.462 5.297 1.00 67.75 253 LEU A CA 1
ATOM 1990 C C . LEU A 1 253 ? -30.727 13.242 6.313 1.00 67.75 253 LEU A C 1
ATOM 1992 O O . LEU A 1 253 ? -31.545 12.336 6.125 1.00 67.75 253 LEU A O 1
ATOM 1996 N N . PRO A 1 254 ? -30.844 14.085 7.356 1.00 57.62 254 PRO A N 1
ATOM 1997 C CA . PRO A 1 254 ? -32.012 14.072 8.228 1.00 57.62 254 PRO A CA 1
ATOM 1998 C C . PRO A 1 254 ? -33.277 14.297 7.391 1.00 57.62 254 PRO A C 1
ATOM 2000 O O . PRO A 1 254 ? -33.429 15.332 6.741 1.00 57.62 254 PRO A O 1
ATOM 2003 N N . SER A 1 255 ? -34.177 13.315 7.372 1.00 50.88 255 SER A N 1
ATOM 2004 C CA . SER A 1 255 ? -35.357 13.322 6.509 1.00 50.88 255 SER A CA 1
ATOM 2005 C C . SER A 1 255 ? -36.272 14.516 6.821 1.00 50.88 255 SER A C 1
ATOM 2007 O O . SER A 1 255 ? -36.785 14.637 7.936 1.00 50.88 255 SER A O 1
ATOM 2009 N N . ARG A 1 256 ? -36.581 15.358 5.823 1.00 44.06 256 ARG A N 1
ATOM 2010 C CA . ARG A 1 256 ? -37.915 15.981 5.772 1.00 44.06 256 ARG A CA 1
ATOM 2011 C C . ARG A 1 256 ? -38.884 14.843 5.467 1.00 44.06 256 ARG A C 1
ATOM 2013 O O . ARG A 1 256 ? -38.665 14.110 4.512 1.00 44.06 256 ARG A O 1
ATOM 2020 N N . LYS A 1 257 ? -39.899 14.671 6.310 1.00 39.81 257 LYS A N 1
ATOM 2021 C CA . LYS A 1 257 ? -40.739 13.469 6.447 1.00 39.81 257 LYS A CA 1
ATOM 2022 C C . LYS A 1 257 ? -41.420 12.900 5.185 1.00 39.81 257 LYS A C 1
ATOM 2024 O O . LYS A 1 257 ? -42.019 11.845 5.317 1.00 39.81 257 LYS A O 1
ATOM 2029 N N . ASP A 1 258 ? -41.289 13.489 3.994 1.00 39.03 258 ASP A N 1
ATOM 2030 C CA . ASP A 1 258 ? -42.135 13.138 2.842 1.00 39.03 258 ASP A CA 1
ATOM 2031 C C . ASP A 1 258 ? -41.405 12.937 1.494 1.00 39.03 258 ASP A C 1
ATOM 2033 O O . ASP A 1 258 ? -42.056 12.931 0.453 1.00 39.03 258 ASP A O 1
ATOM 2037 N N . GLN A 1 259 ? -40.079 12.730 1.460 1.00 37.31 259 GLN A N 1
ATOM 2038 C CA . GLN A 1 259 ? -39.384 12.297 0.230 1.00 37.31 259 GLN A CA 1
ATOM 2039 C C . GLN A 1 259 ? -38.299 11.254 0.529 1.00 37.31 259 GLN A C 1
ATOM 2041 O O . GLN A 1 259 ? -37.286 11.555 1.157 1.00 37.31 259 GLN A O 1
ATOM 2046 N N . ILE A 1 260 ? -38.504 10.021 0.056 1.00 38.38 260 ILE A N 1
ATOM 2047 C CA . ILE A 1 260 ? -37.457 8.996 -0.055 1.00 38.38 260 ILE A CA 1
ATOM 2048 C C . ILE A 1 260 ? -36.679 9.307 -1.339 1.00 38.38 260 ILE A C 1
ATOM 2050 O O . ILE A 1 260 ? -36.923 8.722 -2.386 1.00 38.38 260 ILE A O 1
ATOM 2054 N N . LEU A 1 261 ? -35.791 10.293 -1.262 1.00 41.25 261 LEU A N 1
ATOM 2055 C CA . LEU A 1 261 ? -34.667 10.449 -2.181 1.00 41.25 261 LEU A CA 1
ATOM 2056 C C . LEU A 1 261 ? -33.423 10.470 -1.291 1.00 41.25 261 LEU A C 1
ATOM 2058 O O . LEU A 1 261 ? -33.225 11.393 -0.500 1.00 41.25 261 LEU A O 1
ATOM 2062 N N . LEU A 1 262 ? -32.656 9.381 -1.330 1.00 48.72 262 LEU A N 1
ATOM 2063 C CA . LEU A 1 262 ? -31.470 9.130 -0.511 1.00 48.72 262 LEU A CA 1
ATOM 2064 C C . LEU A 1 262 ? -30.281 9.953 -1.027 1.00 48.72 262 LEU A C 1
ATOM 2066 O O . LEU A 1 262 ? -29.245 9.409 -1.387 1.00 48.72 262 LEU A O 1
ATOM 2070 N N . SER A 1 263 ? -30.385 11.283 -1.005 1.00 63.50 263 SER A N 1
ATOM 2071 C CA . SER A 1 263 ? -29.210 12.125 -1.215 1.00 63.50 263 SER A CA 1
ATOM 2072 C C . SER A 1 263 ? -28.247 11.883 -0.050 1.00 63.50 263 SER A C 1
ATOM 2074 O O . SER A 1 263 ? -28.528 12.276 1.089 1.00 63.50 263 SER A O 1
ATOM 2076 N N . ILE A 1 264 ? -27.147 11.179 -0.313 1.00 69.56 264 ILE A N 1
ATOM 2077 C CA . ILE A 1 264 ? -26.083 10.892 0.655 1.00 69.56 264 ILE A CA 1
ATOM 2078 C C . ILE A 1 264 ? -25.667 12.210 1.320 1.00 69.56 264 ILE A C 1
ATOM 2080 O O . ILE A 1 264 ? -25.204 13.144 0.660 1.00 69.56 264 ILE A O 1
ATOM 2084 N N . GLY A 1 265 ? -25.900 12.300 2.631 1.00 77.00 265 GLY A N 1
ATOM 2085 C CA . GLY A 1 265 ? -25.745 13.535 3.390 1.00 77.00 265 GLY A CA 1
ATOM 2086 C C . GLY A 1 265 ? -24.313 13.748 3.848 1.00 77.00 265 GLY A C 1
ATOM 2087 O O . GLY A 1 265 ? -23.699 14.759 3.523 1.00 77.00 265 GLY A O 1
ATOM 2088 N N . ARG A 1 266 ? -23.777 12.773 4.586 1.00 89.38 266 ARG A N 1
ATOM 2089 C CA . ARG A 1 266 ? -22.416 12.806 5.134 1.00 89.38 266 ARG A CA 1
ATOM 2090 C C . ARG A 1 266 ? -21.686 11.514 4.767 1.00 89.38 266 ARG A C 1
ATOM 2092 O O . ARG A 1 266 ? -22.245 10.430 4.904 1.00 89.38 266 ARG A O 1
ATOM 2099 N N . ILE A 1 267 ? -20.448 11.640 4.299 1.00 93.44 267 ILE A N 1
ATOM 2100 C CA . ILE A 1 267 ? -19.547 10.521 3.999 1.00 93.44 267 ILE A CA 1
ATOM 2101 C C . ILE A 1 267 ? -18.462 10.533 5.064 1.00 93.44 267 ILE A C 1
ATOM 2103 O O . ILE A 1 267 ? -17.816 11.561 5.251 1.00 93.44 267 ILE A O 1
ATOM 2107 N N . VAL A 1 268 ? -18.288 9.418 5.771 1.00 96.31 268 VAL A N 1
ATOM 2108 C CA . VAL A 1 268 ? -17.343 9.334 6.888 1.00 96.31 268 VAL A CA 1
ATOM 2109 C C . VAL A 1 268 ? -16.336 8.221 6.658 1.00 96.31 268 VAL A C 1
ATOM 2111 O O . VAL A 1 268 ? -16.715 7.061 6.521 1.00 96.31 268 VAL A O 1
ATOM 2114 N N . PHE A 1 269 ? -15.058 8.578 6.641 1.00 97.62 269 PHE A N 1
ATOM 2115 C CA . PHE A 1 269 ? -13.939 7.646 6.616 1.00 97.62 269 PHE A CA 1
ATOM 2116 C C . PHE A 1 269 ? -13.700 7.107 8.029 1.00 97.62 269 PHE A C 1
ATOM 2118 O O . PHE A 1 269 ? -13.764 7.860 9.008 1.00 97.62 269 PHE A O 1
ATOM 2125 N N . ILE A 1 270 ? -13.446 5.805 8.131 1.00 96.06 270 ILE A N 1
ATOM 2126 C CA . ILE A 1 270 ? -13.188 5.079 9.380 1.00 96.06 270 ILE A CA 1
ATOM 2127 C C . ILE A 1 270 ? -12.015 4.114 9.188 1.00 96.06 270 ILE A C 1
ATOM 2129 O O . ILE A 1 270 ? -11.678 3.781 8.064 1.00 96.06 270 ILE A O 1
ATOM 2133 N N . ASP A 1 271 ? -11.467 3.599 10.288 1.00 95.62 271 ASP A N 1
ATOM 2134 C CA . ASP A 1 271 ? -10.349 2.644 10.285 1.00 95.62 271 ASP A CA 1
ATOM 2135 C C . ASP A 1 271 ? -9.037 3.221 9.732 1.00 95.62 271 ASP A C 1
ATOM 2137 O O . ASP A 1 271 ? -8.578 2.911 8.635 1.00 95.62 271 ASP A O 1
ATOM 2141 N N . PHE A 1 272 ? -8.401 4.065 10.546 1.00 95.88 272 PHE A N 1
ATOM 2142 C CA . PHE A 1 272 ? -7.153 4.745 10.188 1.00 95.88 272 PHE A CA 1
ATOM 2143 C C . PHE A 1 272 ? -5.896 3.943 10.580 1.00 95.88 272 PHE A C 1
ATOM 2145 O O . PHE A 1 272 ? -4.805 4.509 10.617 1.00 95.88 272 PHE A O 1
ATOM 2152 N N . THR A 1 273 ? -6.013 2.638 10.839 1.00 91.94 273 THR A N 1
ATOM 2153 C CA . THR A 1 273 ? -4.888 1.754 11.224 1.00 91.94 273 THR A CA 1
ATOM 2154 C C . THR A 1 273 ? -3.766 1.708 10.184 1.00 91.94 273 THR A C 1
ATOM 2156 O O . THR A 1 273 ? -2.601 1.626 10.546 1.00 91.94 273 THR A O 1
ATOM 2159 N N . SER A 1 274 ? -4.098 1.848 8.896 1.00 88.50 274 SER A N 1
ATOM 2160 C CA . SER A 1 274 ? -3.131 1.884 7.783 1.00 88.50 274 SER A CA 1
ATOM 2161 C C . SER A 1 274 ? -2.714 3.302 7.368 1.00 88.50 274 SER A C 1
ATOM 2163 O O . SER A 1 274 ? -2.237 3.509 6.254 1.00 88.50 274 SER A O 1
ATOM 2165 N N . SER A 1 275 ? -2.945 4.306 8.216 1.00 91.06 275 SER A N 1
ATOM 2166 C CA . SER A 1 275 ? -2.712 5.700 7.832 1.00 91.06 275 SER A CA 1
ATOM 2167 C C . SER A 1 275 ? -1.248 6.100 7.878 1.00 91.06 275 SER A C 1
ATOM 2169 O O . SER A 1 275 ? -0.456 5.592 8.663 1.00 91.06 275 SER A O 1
ATOM 2171 N N . HIS A 1 276 ? -0.910 7.110 7.087 1.00 84.31 276 HIS A N 1
ATOM 2172 C CA . HIS A 1 276 ? 0.406 7.720 7.064 1.00 84.31 276 HIS A CA 1
ATOM 2173 C C . HIS A 1 276 ? 0.311 9.205 7.406 1.00 84.31 276 HIS A C 1
ATOM 2175 O O . HIS A 1 276 ? -0.355 9.983 6.715 1.00 84.31 276 HIS A O 1
ATOM 2181 N N . LEU A 1 277 ? 1.008 9.599 8.473 1.00 83.62 277 LEU A N 1
ATOM 2182 C CA . LEU A 1 277 ? 1.160 10.992 8.879 1.00 83.62 277 LEU A CA 1
ATOM 2183 C C . LEU A 1 277 ? 2.313 11.620 8.103 1.00 83.62 277 LEU A C 1
ATOM 2185 O O . LEU A 1 277 ? 3.489 11.333 8.330 1.00 83.62 277 LEU A O 1
ATOM 2189 N N . LEU A 1 278 ? 1.981 12.546 7.218 1.00 73.25 278 LEU A N 1
ATOM 2190 C CA . LEU A 1 278 ? 2.926 13.073 6.240 1.00 73.25 278 LEU A CA 1
ATOM 2191 C C . LEU A 1 278 ? 4.018 13.927 6.862 1.00 73.25 278 LEU A C 1
ATOM 2193 O O . LEU A 1 278 ? 5.143 13.929 6.380 1.00 73.25 278 LEU A O 1
ATOM 2197 N N . ARG A 1 279 ? 3.735 14.598 7.982 1.00 73.38 279 ARG A N 1
ATOM 2198 C CA . ARG A 1 279 ? 4.770 15.325 8.730 1.00 73.38 279 ARG A CA 1
ATOM 2199 C C . ARG A 1 279 ? 5.868 14.410 9.284 1.00 73.38 279 ARG A C 1
ATOM 2201 O O . ARG A 1 279 ? 6.955 14.903 9.557 1.00 73.38 279 ARG A O 1
ATOM 2208 N N . LEU A 1 280 ? 5.573 13.121 9.480 1.00 66.25 280 LEU A N 1
ATOM 2209 C CA . LEU A 1 280 ? 6.529 12.123 9.966 1.00 66.25 280 LEU A CA 1
ATOM 2210 C C . LEU A 1 280 ? 7.326 11.498 8.816 1.00 66.25 280 LEU A C 1
ATOM 2212 O O . LEU A 1 280 ? 8.494 11.188 9.005 1.00 66.25 280 LEU A O 1
ATOM 2216 N N . LEU A 1 281 ? 6.726 11.376 7.628 1.00 62.53 281 LEU A N 1
ATOM 2217 C CA . LEU A 1 281 ? 7.388 10.820 6.443 1.00 62.53 281 LEU A CA 1
ATOM 2218 C C . LEU A 1 281 ? 8.159 11.873 5.632 1.00 62.53 281 LEU A C 1
ATOM 2220 O O . LEU A 1 281 ? 9.177 11.573 5.019 1.00 62.53 281 LEU A O 1
ATOM 2224 N N . SER A 1 282 ? 7.674 13.118 5.584 1.00 53.69 282 SER A N 1
ATOM 2225 C CA . SER A 1 282 ? 8.239 14.192 4.760 1.00 53.69 282 SER A CA 1
ATOM 2226 C C . SER A 1 282 ? 7.749 15.595 5.177 1.00 53.69 282 SER A C 1
ATOM 2228 O O . SER A 1 282 ? 6.808 16.131 4.599 1.00 53.69 282 SER A O 1
ATOM 2230 N N . PRO A 1 283 ? 8.445 16.286 6.105 1.00 48.12 283 PRO A N 1
ATOM 2231 C CA . PRO A 1 283 ? 8.113 17.660 6.525 1.00 48.12 283 PRO A CA 1
ATOM 2232 C C . PRO A 1 283 ? 8.200 18.806 5.479 1.00 48.12 283 PRO A C 1
ATOM 2234 O O . PRO A 1 283 ? 8.064 19.965 5.868 1.00 48.12 283 PRO A O 1
ATOM 2237 N N . SER A 1 284 ? 8.414 18.557 4.175 1.00 51.16 284 SER A N 1
ATOM 2238 C CA . SER A 1 284 ? 8.749 19.631 3.212 1.00 51.16 284 SER A CA 1
ATOM 2239 C C . SER A 1 284 ? 7.795 19.749 2.017 1.00 51.16 284 SER A C 1
ATOM 2241 O O . SER A 1 284 ? 7.767 18.892 1.143 1.00 51.16 284 SER A O 1
ATOM 2243 N N . ARG A 1 285 ? 7.145 20.921 1.967 1.00 49.41 285 ARG A N 1
ATOM 2244 C CA . ARG A 1 285 ? 6.422 21.599 0.870 1.00 49.41 285 ARG A CA 1
ATOM 2245 C C . ARG A 1 285 ? 5.143 20.965 0.308 1.00 49.41 285 ARG A C 1
ATOM 2247 O O . ARG A 1 285 ? 5.144 20.015 -0.460 1.00 49.41 285 ARG A O 1
ATOM 2254 N N . ARG A 1 286 ? 4.062 21.692 0.604 1.00 51.91 286 ARG A N 1
ATOM 2255 C CA . ARG A 1 286 ? 2.753 21.676 -0.043 1.00 51.91 286 ARG A CA 1
ATOM 2256 C C . ARG A 1 286 ? 2.868 22.277 -1.444 1.00 51.91 286 ARG A C 1
ATOM 2258 O O . ARG A 1 286 ? 3.355 23.400 -1.594 1.00 51.91 286 ARG A O 1
ATOM 2265 N N . PHE A 1 287 ? 2.393 21.555 -2.451 1.00 58.50 287 PHE A N 1
ATOM 2266 C CA . PHE A 1 287 ? 1.960 22.177 -3.701 1.00 58.50 287 PHE A CA 1
ATOM 2267 C C . PHE A 1 2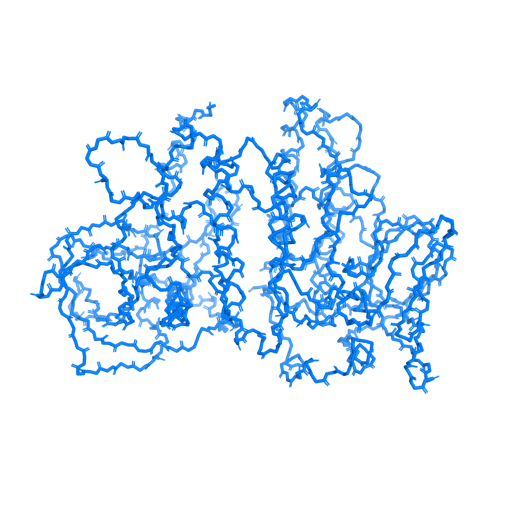87 ? 0.930 23.274 -3.397 1.00 58.50 287 PHE A C 1
ATOM 2269 O O . PHE A 1 287 ? 0.271 23.194 -2.367 1.00 58.50 287 PHE A O 1
ATOM 2276 N N . PRO A 1 288 ? 0.764 24.304 -4.242 1.00 66.38 288 PRO A N 1
ATOM 2277 C CA . PRO A 1 288 ? -0.287 25.300 -4.022 1.00 66.38 288 PRO A CA 1
ATOM 2278 C C . PRO A 1 288 ? -1.694 24.678 -4.044 1.00 66.38 288 PRO A C 1
ATOM 2280 O O . PRO A 1 288 ? -2.614 25.230 -3.445 1.00 66.38 288 PRO A O 1
ATOM 2283 N N . VAL A 1 289 ? -1.841 23.531 -4.713 1.00 74.75 289 VAL A N 1
ATOM 2284 C CA . VAL A 1 289 ? -3.069 22.742 -4.834 1.00 74.75 289 VAL A CA 1
ATOM 2285 C C . VAL A 1 289 ? -2.753 21.238 -4.782 1.00 74.75 289 VAL A C 1
ATOM 2287 O O . VAL A 1 289 ? -1.638 20.847 -5.137 1.00 74.75 289 VAL A O 1
ATOM 2290 N N . PRO A 1 290 ? -3.694 20.381 -4.348 1.00 79.56 290 PRO A N 1
ATOM 2291 C CA . PRO A 1 290 ? -3.529 18.926 -4.376 1.00 79.56 290 PRO A CA 1
ATOM 2292 C C . PRO A 1 290 ? -3.327 18.365 -5.795 1.00 79.56 290 PRO A C 1
ATOM 2294 O O . PRO A 1 290 ? -3.725 18.967 -6.792 1.00 79.56 290 PRO A O 1
ATOM 2297 N N . PHE A 1 291 ? -2.751 17.163 -5.894 1.00 78.69 291 PHE A N 1
ATOM 2298 C CA . PHE A 1 291 ? -2.758 16.399 -7.148 1.00 78.69 291 PHE A CA 1
ATOM 2299 C C . PHE A 1 291 ? -4.188 16.073 -7.572 1.00 78.69 291 PHE A C 1
ATOM 2301 O O . PHE A 1 291 ? -5.043 15.823 -6.721 1.00 78.69 291 PHE A O 1
ATOM 2308 N N . SER A 1 292 ? -4.437 16.016 -8.883 1.00 86.94 292 SER A N 1
ATOM 2309 C CA . SER A 1 292 ? -5.718 15.509 -9.383 1.00 86.94 292 SER A CA 1
ATOM 2310 C C . SER A 1 292 ? -5.949 14.075 -8.897 1.00 86.94 292 SER A C 1
ATOM 2312 O O . SER A 1 292 ? -5.002 13.274 -8.943 1.00 86.94 292 SER A O 1
ATOM 2314 N N . PRO A 1 293 ? -7.186 13.719 -8.489 1.00 91.44 293 PRO A N 1
ATOM 2315 C CA . PRO A 1 293 ? -7.561 12.343 -8.184 1.00 91.44 293 PRO A CA 1
ATOM 2316 C C . PRO A 1 293 ? -7.139 11.345 -9.265 1.00 91.44 293 PRO A C 1
ATOM 2318 O O . PRO A 1 293 ? -6.833 10.204 -8.931 1.00 91.44 293 PRO A O 1
ATOM 2321 N N . ILE A 1 294 ? -7.039 11.777 -10.530 1.00 89.12 294 ILE A N 1
ATOM 2322 C CA . ILE A 1 294 ? -6.558 10.959 -11.651 1.00 89.12 294 ILE A CA 1
ATOM 2323 C C . ILE A 1 294 ? -5.200 10.315 -11.342 1.00 89.12 294 ILE A C 1
ATOM 2325 O O . ILE A 1 294 ? -5.055 9.107 -11.504 1.00 89.12 294 ILE A O 1
ATOM 2329 N N . HIS A 1 295 ? -4.222 11.073 -10.841 1.00 79.25 295 HIS A N 1
ATOM 2330 C CA . HIS A 1 295 ? -2.876 10.545 -10.578 1.00 79.25 295 HIS A CA 1
ATOM 2331 C C . HIS A 1 295 ? -2.882 9.444 -9.515 1.00 79.25 295 HIS A C 1
ATOM 2333 O O . HIS A 1 295 ? -2.179 8.445 -9.645 1.00 79.25 295 HIS A O 1
ATOM 2339 N N . ARG A 1 296 ? -3.702 9.618 -8.474 1.00 79.62 296 ARG A N 1
ATOM 2340 C CA . ARG A 1 296 ? -3.759 8.701 -7.334 1.00 79.62 296 ARG A CA 1
ATOM 2341 C C . ARG A 1 296 ? -4.618 7.473 -7.611 1.00 79.62 296 ARG A C 1
ATOM 2343 O O . ARG A 1 296 ? -4.287 6.380 -7.161 1.00 79.62 296 ARG A O 1
ATOM 2350 N N . TRP A 1 297 ? -5.743 7.659 -8.291 1.00 86.75 297 TRP A N 1
ATOM 2351 C CA . TRP A 1 297 ? -6.816 6.669 -8.354 1.00 86.75 297 TRP A CA 1
ATOM 2352 C C . TRP A 1 297 ? -6.888 5.906 -9.672 1.00 86.75 297 TRP A C 1
ATOM 2354 O O . TRP A 1 297 ? -7.586 4.891 -9.741 1.00 86.75 297 TRP A O 1
ATOM 2364 N N . TRP A 1 298 ? -6.123 6.320 -10.687 1.00 84.31 298 TRP A N 1
ATOM 2365 C CA . TRP A 1 298 ? -6.018 5.591 -11.946 1.00 84.31 298 TRP A CA 1
ATOM 2366 C C . TRP A 1 298 ? -5.627 4.126 -11.725 1.00 84.31 298 TRP A C 1
ATOM 2368 O O . TRP A 1 298 ? -4.563 3.816 -11.187 1.00 84.31 298 TRP A O 1
ATOM 2378 N N . GLY A 1 299 ? -6.494 3.204 -12.146 1.00 80.62 299 GLY A N 1
ATOM 2379 C CA . GLY A 1 299 ? -6.280 1.766 -11.970 1.00 80.62 299 GLY A CA 1
ATOM 2380 C C . GLY A 1 299 ? -6.406 1.258 -10.525 1.00 80.62 299 GLY A C 1
ATOM 2381 O O . GLY A 1 299 ? -6.230 0.061 -10.304 1.00 80.62 299 GLY A O 1
ATOM 2382 N N . ARG A 1 300 ? -6.741 2.116 -9.548 1.00 81.25 300 ARG A N 1
ATOM 2383 C CA . ARG A 1 300 ? -6.888 1.755 -8.122 1.00 81.25 300 ARG A CA 1
ATOM 2384 C C . ARG A 1 300 ? -8.342 1.694 -7.641 1.00 81.25 300 ARG A C 1
ATOM 2386 O O . ARG A 1 300 ? -8.595 1.310 -6.506 1.00 81.25 300 ARG A O 1
ATOM 2393 N N . LEU A 1 301 ? -9.318 1.976 -8.509 1.00 88.62 301 LEU A N 1
ATOM 2394 C CA . LEU A 1 301 ? -10.755 1.910 -8.188 1.00 88.62 301 LEU A CA 1
ATOM 2395 C C . LEU A 1 301 ? -11.333 0.480 -8.158 1.00 88.62 301 LEU A C 1
ATOM 2397 O O . LEU A 1 301 ? -12.546 0.293 -8.065 1.00 88.62 301 LEU A O 1
ATOM 2401 N N . ARG A 1 302 ? -10.486 -0.556 -8.219 1.00 85.75 302 ARG A N 1
ATOM 2402 C CA . ARG A 1 302 ? -10.929 -1.952 -8.333 1.00 85.75 302 ARG A CA 1
ATOM 2403 C C . ARG A 1 302 ? -11.812 -2.399 -7.168 1.00 85.75 302 ARG A C 1
ATOM 2405 O O . ARG A 1 302 ? -12.838 -3.024 -7.408 1.00 85.75 302 ARG A O 1
ATOM 2412 N N . VAL A 1 303 ? -11.463 -2.022 -5.939 1.00 85.50 303 VAL A N 1
ATOM 2413 C CA . VAL A 1 303 ? -12.245 -2.369 -4.738 1.00 85.50 303 VAL A CA 1
ATOM 2414 C C . VAL A 1 303 ? -13.661 -1.780 -4.756 1.00 85.50 303 VAL A C 1
ATOM 2416 O O . VAL A 1 303 ? -14.572 -2.362 -4.176 1.00 85.50 303 VAL A O 1
ATOM 2419 N N . PHE A 1 304 ? -13.868 -0.660 -5.456 1.00 91.56 304 PHE A N 1
ATOM 2420 C CA . PHE A 1 304 ? -15.189 -0.063 -5.668 1.00 91.56 304 PHE A CA 1
ATOM 2421 C C . PHE A 1 304 ? -15.955 -0.775 -6.789 1.00 91.56 304 PHE A C 1
ATOM 2423 O O . PHE A 1 304 ? -17.157 -0.992 -6.662 1.00 91.56 304 PHE A O 1
ATOM 2430 N N . CYS A 1 305 ? -15.259 -1.218 -7.842 1.00 89.81 305 CYS A N 1
ATOM 2431 C CA . CYS A 1 305 ? -15.848 -2.051 -8.896 1.00 89.81 305 CYS A CA 1
ATOM 2432 C C . CYS A 1 305 ? -16.330 -3.402 -8.341 1.00 89.81 305 CYS A C 1
ATOM 2434 O O . CYS A 1 305 ? -17.431 -3.844 -8.650 1.00 89.81 305 CYS A O 1
ATOM 2436 N N . ASP A 1 306 ? -15.529 -4.049 -7.488 1.00 86.62 306 ASP A N 1
ATOM 2437 C CA . ASP A 1 306 ? -15.900 -5.325 -6.859 1.00 86.62 306 ASP A CA 1
ATOM 2438 C C . ASP A 1 306 ? -17.110 -5.163 -5.917 1.00 86.62 306 ASP A C 1
ATOM 2440 O O . ASP A 1 306 ? -17.903 -6.091 -5.759 1.00 86.62 306 ASP A O 1
ATOM 2444 N N . ALA A 1 307 ? -17.290 -3.967 -5.348 1.00 87.38 307 ALA A N 1
ATOM 2445 C CA . ALA A 1 307 ? -18.476 -3.569 -4.590 1.00 87.38 307 ALA A CA 1
ATOM 2446 C C . ALA A 1 307 ? -19.612 -3.004 -5.467 1.00 87.38 307 ALA A C 1
ATOM 2448 O O . ALA A 1 307 ? -20.565 -2.457 -4.925 1.00 87.38 307 ALA A O 1
ATOM 2449 N N . GLN A 1 308 ? -19.521 -3.133 -6.797 1.00 90.88 308 GLN A N 1
ATOM 2450 C CA . GLN A 1 308 ? -20.544 -2.751 -7.782 1.00 90.88 308 GLN A CA 1
ATOM 2451 C C . GLN A 1 308 ? -20.845 -1.245 -7.889 1.00 90.88 308 GLN A C 1
ATOM 2453 O O . GLN A 1 308 ? -21.869 -0.866 -8.445 1.00 90.88 308 GLN A O 1
ATOM 2458 N N . TRP A 1 309 ? -19.946 -0.377 -7.416 1.00 89.81 309 TRP A N 1
ATOM 2459 C CA . TRP A 1 309 ? -20.069 1.082 -7.581 1.00 89.81 309 TRP A CA 1
ATOM 2460 C C . TRP A 1 309 ? -19.697 1.574 -8.987 1.00 89.81 309 TRP A C 1
ATOM 2462 O O . TRP A 1 309 ? -20.018 2.699 -9.349 1.00 89.81 309 TRP A O 1
ATOM 2472 N N . PHE A 1 310 ? -19.033 0.723 -9.768 1.00 90.69 310 PHE A N 1
ATOM 2473 C CA . PHE A 1 310 ? -18.781 0.875 -11.202 1.00 90.69 310 PHE A CA 1
ATOM 2474 C C . PHE A 1 310 ? -18.949 -0.496 -11.860 1.00 90.69 310 PHE A C 1
ATOM 2476 O O . PHE A 1 310 ? -18.639 -1.508 -11.219 1.00 90.69 310 PHE A O 1
ATOM 2483 N N . ALA A 1 311 ? -19.364 -0.569 -13.130 1.00 86.19 311 ALA A N 1
ATOM 2484 C CA . ALA A 1 311 ? -19.501 -1.867 -13.799 1.00 86.19 311 ALA A CA 1
ATOM 2485 C C . ALA A 1 311 ? -18.134 -2.499 -14.120 1.00 86.19 311 ALA A C 1
ATOM 2487 O O . ALA A 1 311 ? -18.015 -3.722 -14.237 1.00 86.19 311 ALA A O 1
ATOM 2488 N N . GLY A 1 312 ? -17.074 -1.688 -14.215 1.00 86.31 312 GLY A N 1
ATOM 2489 C CA . GLY A 1 312 ? -15.708 -2.179 -14.344 1.00 86.31 312 GLY A CA 1
ATOM 2490 C C . GLY A 1 312 ? -14.638 -1.095 -14.263 1.00 86.31 312 GLY A C 1
ATOM 2491 O O . GLY A 1 312 ? -14.912 0.100 -14.323 1.00 86.31 312 GLY A O 1
ATOM 2492 N N . LEU A 1 313 ? -13.378 -1.530 -14.165 1.00 84.25 313 LEU A N 1
ATOM 2493 C CA . LEU A 1 313 ? -12.242 -0.624 -13.969 1.00 84.25 313 LEU A CA 1
ATOM 2494 C C . LEU A 1 313 ? -12.018 0.327 -15.155 1.00 84.25 313 LEU A C 1
ATOM 2496 O O . LEU A 1 313 ? -11.612 1.462 -14.942 1.00 84.25 313 LEU A O 1
ATOM 2500 N N . ASN A 1 314 ? -12.297 -0.111 -16.386 1.00 84.50 314 ASN A N 1
ATOM 2501 C CA . ASN A 1 314 ? -12.161 0.738 -17.575 1.00 84.50 314 ASN A CA 1
ATOM 2502 C C . ASN A 1 314 ? -13.173 1.890 -17.564 1.00 84.50 314 ASN A C 1
ATOM 2504 O O . ASN A 1 314 ? -12.804 3.032 -17.813 1.00 84.50 314 ASN A O 1
ATOM 2508 N N . GLU A 1 315 ? -14.427 1.596 -17.221 1.00 88.00 315 GLU A N 1
ATOM 2509 C CA . GLU A 1 315 ? -15.473 2.607 -17.063 1.00 88.00 315 GLU A CA 1
ATOM 2510 C C . GLU A 1 315 ? -15.137 3.573 -15.924 1.00 88.00 315 GLU A C 1
ATOM 2512 O O . GLU A 1 315 ? -15.179 4.783 -16.117 1.00 88.00 315 GLU A O 1
ATOM 2517 N N . ALA A 1 316 ? -14.711 3.046 -14.770 1.00 90.06 316 ALA A N 1
ATOM 2518 C CA . ALA A 1 316 ? -14.303 3.856 -13.625 1.00 90.06 316 ALA A CA 1
ATOM 2519 C C . ALA A 1 316 ? -13.149 4.813 -13.974 1.00 90.06 316 ALA A C 1
ATOM 2521 O O . ALA A 1 316 ? -13.135 5.971 -13.565 1.00 90.06 316 ALA A O 1
ATOM 2522 N N . ASN A 1 317 ? -12.183 4.338 -14.758 1.00 89.44 317 ASN A N 1
ATOM 2523 C CA . ASN A 1 317 ? -11.048 5.119 -15.232 1.00 89.44 317 ASN A CA 1
ATOM 2524 C C . ASN A 1 317 ? -11.465 6.224 -16.224 1.00 89.44 317 ASN A C 1
ATOM 2526 O O . ASN A 1 317 ? -10.994 7.355 -16.111 1.00 89.44 317 ASN A O 1
ATOM 2530 N N . GLU A 1 318 ? -12.368 5.945 -17.168 1.00 89.94 318 GLU A N 1
ATOM 2531 C CA . GLU A 1 318 ? -12.885 6.985 -18.071 1.00 89.94 318 GLU A CA 1
ATOM 2532 C C . GLU A 1 318 ? -13.763 8.006 -17.340 1.00 89.94 318 GLU A C 1
ATOM 2534 O O . GLU A 1 318 ? -13.653 9.210 -17.587 1.00 89.94 318 GLU A O 1
ATOM 2539 N N . TRP A 1 319 ? -14.574 7.557 -16.378 1.00 94.50 319 TRP A N 1
ATOM 2540 C CA . TRP A 1 319 ? -15.301 8.444 -15.472 1.00 94.50 319 TRP A CA 1
ATOM 2541 C C . TRP A 1 319 ? -14.346 9.361 -14.694 1.00 94.50 319 TRP A C 1
ATOM 2543 O O . TRP A 1 319 ? -14.613 10.559 -14.571 1.00 94.50 319 TRP A O 1
ATOM 2553 N N . LEU A 1 320 ? -13.211 8.835 -14.220 1.00 94.12 320 LEU A N 1
ATOM 2554 C CA . LEU A 1 320 ? -12.203 9.595 -13.478 1.00 94.12 320 LEU A CA 1
ATOM 2555 C C . LEU A 1 320 ? -11.616 10.737 -14.321 1.00 94.12 320 LEU A C 1
ATOM 2557 O O . LEU A 1 320 ? -11.548 11.867 -13.838 1.00 94.12 320 LEU A O 1
ATOM 2561 N N . TRP A 1 321 ? -11.256 10.476 -15.584 1.00 92.38 321 TRP A N 1
ATOM 2562 C CA . TRP A 1 321 ? -10.825 11.532 -16.508 1.00 92.38 321 TRP A CA 1
ATOM 2563 C C . TRP A 1 321 ? -11.930 12.553 -16.749 1.00 92.38 321 TRP A C 1
ATOM 2565 O O . TRP A 1 321 ? -11.736 13.735 -16.488 1.00 92.38 321 TRP A O 1
ATOM 2575 N N . LYS A 1 322 ? -13.123 12.099 -17.149 1.00 93.69 322 LYS A N 1
ATOM 2576 C CA . LYS A 1 322 ? -14.262 12.987 -17.430 1.00 93.69 322 LYS A CA 1
ATOM 2577 C C . LYS A 1 322 ? -14.607 13.904 -16.249 1.00 93.69 322 LYS A C 1
ATOM 2579 O O . LYS A 1 322 ? -15.111 15.003 -16.456 1.00 93.69 322 LYS A O 1
ATOM 2584 N N . THR A 1 323 ? -14.367 13.444 -15.023 1.00 94.50 323 THR A N 1
ATOM 2585 C CA . THR A 1 323 ? -14.711 14.176 -13.800 1.00 94.50 323 THR A CA 1
ATOM 2586 C C . THR A 1 323 ? -13.638 15.181 -13.376 1.00 94.50 323 THR A C 1
ATOM 2588 O O . THR A 1 323 ? -13.996 16.230 -12.845 1.00 94.50 323 THR A O 1
ATOM 2591 N N . PHE A 1 324 ? -12.348 14.889 -13.590 1.00 94.06 324 PHE A N 1
ATOM 2592 C CA . PHE A 1 324 ? -11.244 15.648 -12.978 1.00 94.06 324 PHE A CA 1
ATOM 2593 C C . PHE A 1 324 ? -10.165 16.162 -13.951 1.00 94.06 324 PHE A C 1
ATOM 2595 O O . PHE A 1 324 ? -9.197 16.759 -13.484 1.00 94.06 324 PHE A O 1
ATOM 2602 N N . GLU A 1 325 ? -10.277 15.927 -15.263 1.00 90.06 325 GLU A N 1
ATOM 2603 C CA . GLU A 1 325 ? -9.264 16.339 -16.258 1.00 90.06 325 GLU A CA 1
ATOM 2604 C C . GLU A 1 325 ? -9.064 17.862 -16.286 1.00 90.06 325 GLU A C 1
ATOM 2606 O O . GLU A 1 325 ? -7.928 18.331 -16.241 1.00 90.06 325 GLU A O 1
ATOM 2611 N N . ASP A 1 326 ? -10.165 18.616 -16.241 1.00 87.31 326 ASP A N 1
ATOM 2612 C CA . ASP A 1 326 ? -10.182 20.083 -16.339 1.00 87.31 326 ASP A CA 1
ATOM 2613 C C . ASP A 1 326 ? -10.509 20.785 -15.006 1.00 87.31 326 ASP A C 1
ATOM 2615 O O . ASP A 1 326 ? -10.910 21.950 -14.988 1.00 87.31 326 ASP A O 1
ATOM 2619 N N . ASP A 1 327 ? -10.394 20.091 -13.869 1.00 89.44 327 ASP A N 1
ATOM 2620 C CA . ASP A 1 327 ? -10.764 20.666 -12.572 1.00 89.44 327 ASP A CA 1
ATOM 2621 C C . ASP A 1 327 ? -9.652 21.586 -12.024 1.00 89.44 327 ASP A C 1
ATOM 2623 O O . ASP A 1 327 ? -8.586 21.104 -11.625 1.00 89.44 327 ASP A O 1
ATOM 2627 N N . PRO A 1 328 ? -9.885 22.913 -11.934 1.00 87.56 328 PRO A N 1
ATOM 2628 C CA . PRO A 1 328 ? -8.854 23.884 -11.572 1.00 87.56 328 PRO A CA 1
ATOM 2629 C C . PRO A 1 328 ? -8.437 23.820 -10.096 1.00 87.56 328 PRO A C 1
ATOM 2631 O O . PRO A 1 328 ? -7.493 24.506 -9.699 1.00 87.56 328 PRO A O 1
ATOM 2634 N N . ARG A 1 329 ? -9.132 23.033 -9.262 1.00 87.50 329 ARG A N 1
ATOM 2635 C CA . ARG A 1 329 ? -8.752 22.813 -7.857 1.00 87.50 329 ARG A CA 1
ATOM 2636 C C . ARG A 1 329 ? -7.530 21.911 -7.714 1.00 87.50 329 ARG A C 1
ATOM 2638 O O . ARG A 1 329 ? -6.976 21.839 -6.619 1.00 87.50 329 ARG A O 1
ATOM 2645 N N . TYR A 1 330 ? -7.127 21.227 -8.783 1.00 87.06 330 TYR A N 1
ATOM 2646 C CA . TYR A 1 330 ? -6.069 20.230 -8.765 1.00 87.06 330 TYR A CA 1
ATOM 2647 C C . TYR A 1 330 ? -4.952 20.540 -9.761 1.00 87.06 330 TYR A C 1
ATOM 2649 O O . TYR A 1 330 ? -5.126 21.291 -10.718 1.00 87.06 330 TYR A O 1
ATOM 2657 N N . LEU A 1 331 ? -3.791 19.909 -9.565 1.00 81.12 331 LEU A N 1
ATOM 2658 C CA . LEU A 1 331 ? -2.764 19.873 -10.605 1.00 81.12 331 LEU A CA 1
ATOM 2659 C C . LEU A 1 331 ? -3.278 19.105 -11.838 1.00 81.12 331 LEU A C 1
ATOM 2661 O O . LEU A 1 331 ? -3.793 17.991 -11.668 1.00 81.12 331 LEU A O 1
ATOM 2665 N N . PRO A 1 332 ? -3.097 19.651 -13.057 1.00 80.06 332 PRO A N 1
ATOM 2666 C CA . PRO A 1 332 ? -3.604 19.044 -14.283 1.00 80.06 332 PRO A CA 1
ATOM 2667 C C . PRO A 1 332 ? -2.967 17.675 -14.529 1.00 80.06 332 PRO A C 1
ATOM 2669 O O . PRO A 1 332 ? -1.772 17.479 -14.299 1.00 80.06 332 PRO A O 1
ATOM 2672 N N . ALA A 1 333 ? -3.775 16.734 -15.012 1.00 82.19 333 ALA A N 1
ATOM 2673 C CA . ALA A 1 333 ? -3.326 15.418 -15.451 1.00 82.19 333 ALA A CA 1
ATOM 2674 C C . ALA A 1 333 ? -3.226 15.392 -16.980 1.00 82.19 333 ALA A C 1
ATOM 2676 O O . ALA A 1 333 ? -4.077 15.947 -17.667 1.00 82.19 333 ALA A O 1
ATOM 2677 N N . ILE A 1 334 ? -2.194 14.742 -17.524 1.00 80.88 334 ILE A N 1
ATOM 2678 C CA . ILE A 1 334 ? -1.997 14.624 -18.977 1.00 80.88 334 ILE A CA 1
ATOM 2679 C C . ILE A 1 334 ? -2.114 13.154 -19.367 1.00 80.88 334 ILE A C 1
ATOM 2681 O O . ILE A 1 334 ? -1.402 12.316 -18.813 1.00 80.88 334 ILE A O 1
ATOM 2685 N N . ARG A 1 335 ? -2.991 12.830 -20.323 1.00 80.19 335 ARG A N 1
ATOM 2686 C CA . ARG A 1 335 ? -3.111 11.471 -20.871 1.00 80.19 335 ARG A CA 1
ATOM 2687 C C . ARG A 1 335 ? -1.828 11.079 -21.609 1.00 80.19 335 ARG A C 1
ATOM 2689 O O . ARG A 1 335 ? -1.334 11.834 -22.443 1.00 80.19 335 ARG A O 1
ATOM 2696 N N . ASP A 1 336 ? -1.304 9.887 -21.336 1.00 71.06 336 ASP A N 1
ATOM 2697 C CA . ASP A 1 336 ? -0.195 9.305 -22.092 1.00 71.06 336 ASP A CA 1
ATOM 2698 C C . ASP A 1 336 ? -0.686 8.919 -23.498 1.00 71.06 336 ASP A C 1
ATOM 2700 O O . ASP A 1 336 ? -1.472 7.972 -23.627 1.00 71.06 336 ASP A O 1
ATOM 2704 N N . PRO A 1 337 ? -0.213 9.589 -24.568 1.00 62.25 337 PRO A N 1
ATOM 2705 C CA . PRO A 1 337 ? -0.661 9.318 -25.932 1.00 62.25 337 PRO A CA 1
ATOM 2706 C C . PRO A 1 337 ? -0.266 7.921 -26.434 1.00 62.25 337 PRO A C 1
ATOM 2708 O O . PRO A 1 337 ? -0.772 7.474 -27.461 1.00 62.25 337 PRO A O 1
ATOM 2711 N N . LYS A 1 338 ? 0.646 7.222 -25.745 1.00 58.03 338 LYS A N 1
ATOM 2712 C CA . LYS A 1 338 ? 1.050 5.845 -26.067 1.00 58.03 338 LYS A CA 1
ATOM 2713 C C . LYS A 1 338 ? 0.233 4.798 -25.313 1.00 58.03 338 LYS A C 1
ATOM 2715 O O . LYS A 1 338 ? 0.354 3.608 -25.603 1.00 58.03 338 LYS A O 1
ATOM 2720 N N . SER A 1 339 ? -0.578 5.214 -24.344 1.00 62.62 339 SER A N 1
ATOM 2721 C CA . SER A 1 339 ? -1.433 4.317 -23.582 1.00 62.62 339 SER A CA 1
ATOM 2722 C C . SER A 1 339 ? -2.762 4.132 -24.304 1.00 62.62 339 SER A C 1
ATOM 2724 O O . SER A 1 339 ? -3.537 5.074 -24.437 1.00 62.62 339 SER A O 1
ATOM 2726 N N . SER A 1 340 ? -3.077 2.895 -24.697 1.00 58.69 340 SER A N 1
ATOM 2727 C CA . SER A 1 340 ? -4.392 2.548 -25.260 1.00 58.69 340 SER A CA 1
ATOM 2728 C C . SER A 1 340 ? -5.557 2.813 -24.302 1.00 58.69 340 SER A C 1
ATOM 2730 O O . SER A 1 340 ? -6.694 2.912 -24.743 1.00 58.69 340 SER A O 1
ATOM 2732 N N . HIS A 1 341 ? -5.264 2.950 -23.008 1.00 60.31 341 HIS A N 1
ATOM 2733 C CA . HIS A 1 341 ? -6.238 3.235 -21.963 1.00 60.31 341 HIS A CA 1
ATOM 2734 C C . HIS A 1 341 ? -6.066 4.649 -21.393 1.00 60.31 341 HIS A C 1
ATOM 2736 O O . HIS A 1 341 ? -6.689 4.961 -20.398 1.00 60.31 341 HIS A O 1
ATOM 2742 N N . GLY A 1 342 ? -5.204 5.501 -21.960 1.00 66.06 342 GLY A N 1
ATOM 2743 C CA . GLY A 1 342 ? -5.037 6.883 -21.498 1.00 66.06 342 GLY A CA 1
ATOM 2744 C C . GLY A 1 342 ? -4.514 7.021 -20.064 1.00 66.06 342 GLY A C 1
ATOM 2745 O O . GLY A 1 342 ? -4.977 7.890 -19.334 1.00 66.06 342 GLY A O 1
ATOM 2746 N N . ARG A 1 343 ? -3.558 6.181 -19.642 1.00 74.31 343 ARG A N 1
ATOM 2747 C CA . ARG A 1 343 ? -2.867 6.316 -18.343 1.00 74.31 343 ARG A CA 1
ATOM 2748 C C . ARG A 1 343 ? -2.356 7.756 -18.142 1.00 74.31 343 ARG A C 1
ATOM 2750 O O . ARG A 1 343 ? -1.801 8.303 -19.092 1.00 74.31 343 ARG A O 1
ATOM 2757 N N . PRO A 1 344 ? -2.463 8.362 -16.944 1.00 74.56 344 PRO A N 1
ATOM 2758 C CA . PRO A 1 344 ? -1.854 9.663 -16.700 1.00 74.56 344 PRO A CA 1
ATOM 2759 C C . PRO A 1 344 ? -0.328 9.565 -16.772 1.00 74.56 344 PRO A C 1
ATOM 2761 O O . PRO A 1 344 ? 0.279 8.645 -16.212 1.00 74.56 344 PRO A O 1
ATOM 2764 N N . LEU A 1 345 ? 0.295 10.524 -17.452 1.00 67.12 345 LEU A N 1
ATOM 2765 C CA . LEU A 1 345 ? 1.729 10.759 -17.343 1.00 67.12 345 LEU A CA 1
ATOM 2766 C C . LEU A 1 345 ? 2.057 11.132 -15.895 1.00 67.12 345 LEU A C 1
ATOM 2768 O O . LEU A 1 345 ? 1.291 11.833 -15.234 1.00 67.12 345 LEU A O 1
ATOM 2772 N N . SER A 1 346 ? 3.200 10.662 -15.395 1.00 55.53 346 SER A N 1
ATOM 2773 C CA . SER A 1 346 ? 3.682 11.074 -14.076 1.00 55.53 346 SER A CA 1
ATOM 2774 C C . SER A 1 346 ? 3.882 12.589 -14.086 1.00 55.53 346 SER A C 1
ATOM 2776 O O . SER A 1 346 ? 4.627 13.094 -14.926 1.00 55.53 346 SER A O 1
ATOM 2778 N N . ALA A 1 347 ? 3.199 13.303 -13.191 1.00 52.06 347 ALA A N 1
ATOM 2779 C CA . ALA A 1 347 ? 3.164 14.760 -13.179 1.00 52.06 347 ALA A CA 1
ATOM 2780 C C . ALA A 1 347 ? 4.577 15.366 -13.089 1.00 52.06 347 ALA A C 1
ATOM 2782 O O . ALA A 1 347 ? 5.226 15.303 -12.046 1.00 52.06 347 ALA A O 1
ATOM 2783 N N . ASP A 1 348 ? 5.038 15.998 -14.170 1.00 42.53 348 ASP A N 1
ATOM 2784 C CA . ASP A 1 348 ? 6.158 16.935 -14.129 1.00 42.53 348 ASP A CA 1
ATOM 2785 C C . ASP A 1 348 ? 5.616 18.348 -13.883 1.00 42.53 348 ASP A C 1
ATOM 2787 O O . ASP A 1 348 ? 4.952 18.947 -14.730 1.00 42.53 348 ASP A O 1
ATOM 2791 N N . ILE A 1 349 ? 5.958 18.921 -12.727 1.00 44.59 349 ILE A N 1
ATOM 2792 C CA . ILE A 1 349 ? 5.683 20.317 -12.343 1.00 44.59 349 ILE A CA 1
ATOM 2793 C C . ILE A 1 349 ? 6.628 21.268 -13.103 1.00 44.59 349 ILE A C 1
ATOM 2795 O O . ILE A 1 349 ? 7.327 22.086 -12.515 1.00 44.59 349 ILE A O 1
ATOM 2799 N N . LYS A 1 350 ? 6.720 21.155 -14.432 1.00 35.50 350 LYS A N 1
ATOM 2800 C CA . LYS A 1 350 ? 7.469 22.124 -15.255 1.00 35.50 350 LYS A CA 1
ATOM 2801 C C . LYS A 1 350 ? 6.592 23.266 -15.779 1.00 35.50 350 LYS A C 1
ATOM 2803 O O . LYS A 1 350 ? 7.129 24.269 -16.227 1.00 35.50 350 LYS A O 1
ATOM 2808 N N . CYS A 1 351 ? 5.264 23.176 -15.663 1.00 29.84 351 CYS A N 1
ATOM 2809 C CA . CYS A 1 351 ? 4.351 24.171 -16.243 1.00 29.84 351 CYS A CA 1
ATOM 2810 C C . CYS A 1 351 ? 3.863 25.280 -15.289 1.00 29.84 351 CYS A C 1
ATOM 2812 O O . CYS A 1 351 ? 3.174 26.183 -15.750 1.00 29.84 351 CYS A O 1
ATOM 2814 N N . TYR A 1 352 ? 4.197 25.260 -13.990 1.00 31.58 352 TYR A N 1
ATOM 2815 C CA . TYR A 1 352 ? 3.578 26.178 -13.009 1.00 31.58 352 TYR A CA 1
ATOM 2816 C C . TYR A 1 352 ? 4.469 27.308 -12.465 1.00 31.58 352 TYR A C 1
ATOM 2818 O O . TYR A 1 352 ? 3.991 28.140 -11.693 1.00 31.58 352 TYR A O 1
ATOM 2826 N N . THR A 1 353 ? 5.732 27.422 -12.886 1.00 24.75 353 THR A N 1
ATOM 2827 C CA . THR A 1 353 ? 6.516 28.645 -12.635 1.00 24.75 353 THR A CA 1
ATOM 2828 C C . THR A 1 353 ? 6.209 29.656 -13.735 1.00 24.75 353 THR A C 1
ATOM 2830 O O . THR A 1 353 ? 6.870 29.686 -14.770 1.00 24.75 353 THR A O 1
ATOM 2833 N N . GLY A 1 354 ? 5.141 30.428 -13.545 1.00 24.84 354 GLY A N 1
ATOM 2834 C CA . GLY A 1 354 ? 4.647 31.369 -14.541 1.00 24.84 354 GLY A CA 1
ATOM 2835 C C . GLY A 1 354 ? 5.678 32.408 -14.999 1.00 24.84 354 GLY A C 1
ATOM 2836 O O . GLY A 1 354 ? 6.325 33.070 -14.194 1.00 24.84 354 GLY A O 1
ATOM 2837 N N . SER A 1 355 ? 5.712 32.634 -16.309 1.00 23.30 355 SER A N 1
ATOM 2838 C CA . SER A 1 355 ? 5.714 33.988 -16.854 1.00 23.30 355 SER A CA 1
ATOM 2839 C C . SER A 1 355 ? 4.599 34.064 -17.890 1.00 23.30 355 SER A C 1
ATOM 2841 O O . SER A 1 355 ? 4.626 33.373 -18.906 1.00 23.30 355 SER A O 1
ATOM 2843 N N . SER A 1 356 ? 3.592 34.874 -17.596 1.00 29.12 356 SER A N 1
ATOM 2844 C CA . SER A 1 356 ? 2.490 35.215 -18.486 1.00 29.12 356 SER A CA 1
ATOM 2845 C C . SER A 1 356 ? 3.001 35.845 -19.787 1.00 29.12 356 SER A C 1
ATOM 2847 O O . SER A 1 356 ? 3.625 36.904 -19.746 1.00 29.12 356 SER A O 1
ATOM 2849 N N . SER A 1 357 ? 2.705 35.246 -20.938 1.00 23.89 357 SER A N 1
ATOM 2850 C CA . SER A 1 357 ? 2.359 35.983 -22.165 1.00 23.89 357 SER A CA 1
ATOM 2851 C C . SER A 1 357 ? 1.755 35.036 -23.208 1.00 23.89 357 SER A C 1
ATOM 2853 O O . SER A 1 357 ? 2.403 34.128 -23.708 1.00 23.89 357 SER A O 1
ATOM 2855 N N . GLU A 1 358 ? 0.465 35.264 -23.448 1.00 24.22 358 GLU A N 1
ATOM 2856 C CA . GLU A 1 358 ? -0.267 35.153 -24.716 1.00 24.22 358 GLU A CA 1
ATOM 2857 C C . GLU A 1 358 ? -0.086 33.901 -25.594 1.00 24.22 358 GLU A C 1
ATOM 2859 O O . GLU A 1 358 ? 0.847 33.750 -26.379 1.00 24.22 358 GLU A O 1
ATOM 2864 N N . CYS A 1 359 ? -1.126 33.062 -25.563 1.00 24.02 359 CYS A N 1
ATOM 2865 C CA . CYS A 1 359 ? -1.438 32.113 -26.622 1.00 24.02 359 CYS A CA 1
ATOM 2866 C C . CYS A 1 359 ? -1.798 32.857 -27.916 1.00 24.02 359 CYS A C 1
ATOM 2868 O O . CYS A 1 359 ? -2.847 33.495 -27.992 1.00 24.02 359 CYS A O 1
ATOM 2870 N N . THR A 1 360 ? -0.995 32.686 -28.965 1.00 21.91 360 THR A N 1
ATOM 2871 C CA . THR A 1 360 ? -1.488 32.745 -30.346 1.00 21.91 360 THR A CA 1
ATOM 2872 C C . THR A 1 360 ? -0.960 31.560 -31.151 1.00 21.91 360 THR A C 1
ATOM 2874 O O . THR A 1 360 ? 0.175 31.113 -31.018 1.00 21.91 360 THR A O 1
ATOM 2877 N N . SER A 1 361 ? -1.866 31.012 -31.950 1.00 31.06 361 SER A N 1
ATOM 2878 C CA . SER A 1 361 ? -1.743 29.836 -32.804 1.00 31.06 361 SER A CA 1
ATOM 2879 C C . SER A 1 361 ? -0.619 29.922 -33.841 1.00 31.06 361 SER A C 1
ATOM 2881 O O . SER A 1 361 ? -0.605 30.861 -34.634 1.00 31.06 361 SER A O 1
ATOM 2883 N N . SER A 1 362 ? 0.203 28.875 -33.966 1.00 21.89 362 SER A N 1
ATOM 2884 C CA . SER A 1 362 ? 0.628 28.362 -35.278 1.00 21.89 362 SER A CA 1
ATOM 2885 C C . SER A 1 362 ? 1.209 26.947 -35.185 1.00 21.89 362 SER A C 1
ATOM 2887 O O . SER A 1 362 ? 1.846 26.551 -34.215 1.00 21.89 362 SER A O 1
ATOM 2889 N N . SER A 1 363 ? 0.899 26.171 -36.214 1.00 27.31 363 SER A N 1
ATOM 2890 C CA . SER A 1 363 ? 1.303 24.797 -36.483 1.00 27.31 363 SER A CA 1
ATOM 2891 C C . SER A 1 363 ? 2.805 24.631 -36.765 1.00 27.31 363 SER A C 1
ATOM 2893 O O . SER A 1 363 ? 3.474 25.567 -37.193 1.00 27.31 363 SER A O 1
ATOM 2895 N N . THR A 1 364 ? 3.257 23.372 -36.666 1.00 25.45 364 THR A N 1
ATOM 2896 C CA . THR A 1 364 ? 4.539 22.779 -37.119 1.00 25.45 364 THR A CA 1
ATOM 2897 C C . THR A 1 364 ? 5.820 23.135 -36.357 1.00 25.45 364 THR A C 1
ATOM 2899 O O . THR A 1 364 ? 6.457 24.145 -36.619 1.00 25.45 364 THR A O 1
ATOM 2902 N N . SER A 1 365 ? 6.298 22.204 -35.523 1.00 22.84 365 SER A N 1
ATOM 2903 C CA . SER A 1 365 ? 7.543 21.433 -35.739 1.00 22.84 365 SER A CA 1
ATOM 2904 C C . SER A 1 365 ? 7.985 20.712 -34.457 1.00 22.84 365 SER A C 1
ATOM 2906 O O . SER A 1 365 ? 7.867 21.209 -33.342 1.00 22.84 365 SER A O 1
ATOM 2908 N N . THR A 1 366 ? 8.457 19.481 -34.634 1.00 34.69 366 THR A N 1
ATOM 2909 C CA . THR A 1 366 ? 9.091 18.639 -33.618 1.00 34.69 366 THR A CA 1
ATOM 2910 C C . THR A 1 366 ? 10.387 19.278 -33.122 1.00 34.69 366 THR A C 1
ATOM 2912 O O . THR A 1 366 ? 11.411 19.184 -33.795 1.00 34.69 366 THR A O 1
ATOM 2915 N N . SER A 1 367 ? 10.364 19.861 -31.928 1.00 25.25 367 SER A N 1
ATOM 2916 C CA . SER A 1 367 ? 11.562 20.091 -31.118 1.00 25.25 367 SER A CA 1
ATOM 2917 C C . SER A 1 367 ? 11.171 20.207 -29.648 1.00 25.25 367 SER A C 1
ATOM 2919 O O . SER A 1 367 ? 10.486 21.144 -29.245 1.00 25.25 367 SER A O 1
ATOM 2921 N N . SER A 1 368 ? 11.600 19.228 -28.859 1.00 31.03 368 SER A N 1
ATOM 2922 C CA . SER A 1 368 ? 11.581 19.246 -27.399 1.00 31.03 368 SER A CA 1
ATOM 2923 C C . SER A 1 368 ? 12.371 20.451 -26.885 1.00 31.03 368 SER A C 1
ATOM 2925 O O . SER A 1 368 ? 13.592 20.481 -27.040 1.00 31.03 368 SER A O 1
ATOM 2927 N N . ILE A 1 369 ? 11.687 21.431 -26.292 1.00 27.17 369 ILE A N 1
ATOM 2928 C CA . ILE A 1 369 ? 12.333 22.555 -25.610 1.00 27.17 369 ILE A CA 1
ATOM 2929 C C . ILE A 1 369 ? 12.467 22.214 -24.128 1.00 27.17 369 ILE A C 1
ATOM 2931 O O . ILE A 1 369 ? 11.496 21.946 -23.421 1.00 27.17 369 ILE A O 1
ATOM 2935 N N . SER A 1 370 ? 13.722 22.194 -23.714 1.00 34.75 370 SER A N 1
ATOM 2936 C CA . SER A 1 370 ? 14.249 22.052 -22.374 1.00 34.75 370 SER A CA 1
ATOM 2937 C C . SER A 1 370 ? 14.309 23.385 -21.624 1.00 34.75 370 SER A C 1
ATOM 2939 O O . SER A 1 370 ? 14.362 24.450 -22.234 1.00 34.75 370 SER A O 1
ATOM 2941 N N . SER A 1 371 ? 14.443 23.318 -20.296 1.00 30.31 371 SER A N 1
ATOM 2942 C CA . SER A 1 371 ? 15.332 24.244 -19.582 1.00 30.31 371 SER A CA 1
ATOM 2943 C C . SER A 1 371 ? 15.672 23.728 -18.182 1.00 30.31 371 SER A C 1
ATOM 2945 O O . SER A 1 371 ? 14.799 23.634 -17.317 1.00 30.31 371 SER A O 1
ATOM 2947 N N . GLY A 1 372 ? 16.957 23.429 -17.967 1.00 28.14 372 GLY A N 1
ATOM 2948 C CA . GLY A 1 372 ? 17.535 23.113 -16.659 1.00 28.14 372 GLY A CA 1
ATOM 2949 C C . GLY A 1 372 ? 18.822 22.283 -16.722 1.00 28.14 372 GLY A C 1
ATOM 2950 O O . GLY A 1 372 ? 18.886 21.250 -16.070 1.00 28.14 372 GLY A O 1
ATOM 2951 N N . GLY A 1 373 ? 19.827 22.708 -17.503 1.00 35.41 373 GLY A N 1
ATOM 2952 C CA . GLY A 1 373 ? 21.140 22.043 -17.594 1.00 35.41 373 GLY A CA 1
ATOM 2953 C C . GLY A 1 373 ? 21.113 20.739 -18.398 1.00 35.41 373 GLY A C 1
ATOM 2954 O O . GLY A 1 373 ? 21.224 19.656 -17.830 1.00 35.41 373 GLY A O 1
ATOM 2955 N N . ASP A 1 374 ? 20.948 20.841 -19.719 1.00 43.19 374 ASP A N 1
ATOM 2956 C CA . ASP A 1 374 ? 20.691 19.690 -20.592 1.00 43.19 374 ASP A CA 1
ATOM 2957 C C . ASP A 1 374 ? 21.872 18.726 -20.679 1.00 43.19 374 ASP A C 1
ATOM 2959 O O . ASP A 1 374 ? 22.786 18.863 -21.496 1.00 43.19 374 ASP A O 1
ATOM 2963 N N . THR A 1 375 ? 21.812 17.682 -19.859 1.00 56.34 375 THR A N 1
ATOM 2964 C CA . THR A 1 375 ? 22.465 16.427 -20.206 1.00 56.34 375 THR A CA 1
ATOM 2965 C C . THR A 1 375 ? 21.523 15.696 -21.168 1.00 56.34 375 THR A C 1
ATOM 2967 O O . THR A 1 375 ? 20.384 15.429 -20.781 1.00 56.34 375 THR A O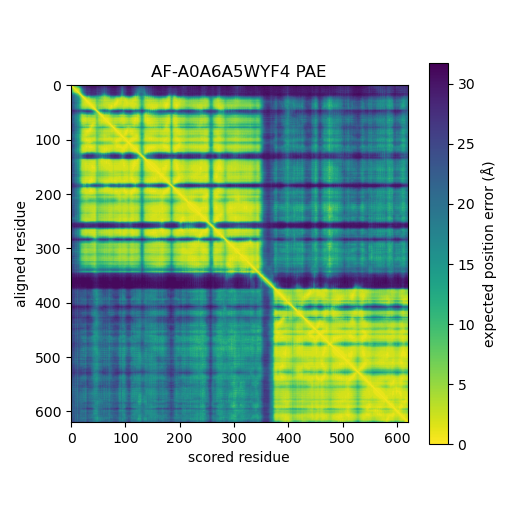 1
ATOM 2970 N N . PRO A 1 376 ? 21.928 15.389 -22.414 1.00 74.56 376 PRO A N 1
ATOM 2971 C CA . PRO A 1 376 ? 21.062 14.673 -23.345 1.00 74.56 376 PRO A CA 1
ATOM 2972 C C . PRO A 1 376 ? 20.660 13.311 -22.768 1.00 74.56 376 PRO A C 1
ATOM 2974 O O . PRO A 1 376 ? 21.477 12.626 -22.150 1.00 74.56 376 PRO A O 1
ATOM 2977 N N . PHE A 1 377 ? 19.399 12.922 -22.981 1.00 86.56 377 PHE A N 1
ATOM 2978 C CA . PHE A 1 377 ? 18.863 11.640 -22.526 1.00 86.56 377 PHE A CA 1
ATOM 2979 C C . PHE A 1 377 ? 19.728 10.476 -23.060 1.00 86.56 377 PHE A C 1
ATOM 2981 O O . PHE A 1 377 ? 19.828 10.312 -24.278 1.00 86.56 377 PHE A O 1
ATOM 2988 N N . PRO A 1 378 ? 20.376 9.668 -22.196 1.00 90.38 378 PRO A N 1
ATOM 2989 C CA . PRO A 1 378 ? 21.416 8.740 -22.629 1.00 90.38 378 PRO A CA 1
ATOM 2990 C C . PRO A 1 378 ? 20.846 7.442 -23.217 1.00 90.38 378 PRO A C 1
ATOM 2992 O O . PRO A 1 378 ? 21.514 6.783 -24.014 1.00 90.38 378 PRO A O 1
ATOM 2995 N N . TYR A 1 379 ? 19.608 7.070 -22.881 1.00 93.75 379 TYR A N 1
ATOM 2996 C CA . TYR A 1 379 ? 19.028 5.765 -23.224 1.00 93.75 379 TYR A CA 1
ATOM 2997 C C . TYR A 1 379 ? 18.268 5.767 -24.559 1.00 93.75 379 TYR A C 1
ATOM 2999 O O . TYR A 1 379 ? 17.150 5.263 -24.660 1.00 93.75 379 TYR A O 1
ATOM 3007 N N . VAL A 1 380 ? 18.872 6.345 -25.599 1.00 92.69 380 VAL A N 1
ATOM 3008 C CA . VAL A 1 380 ? 18.315 6.376 -26.961 1.00 92.69 380 VAL A CA 1
ATOM 3009 C C . VAL A 1 380 ? 18.798 5.203 -27.818 1.00 92.69 380 VAL A C 1
ATOM 3011 O O . VAL A 1 380 ? 19.872 4.638 -27.602 1.00 92.69 380 VAL A O 1
ATOM 3014 N N . VAL A 1 381 ? 18.000 4.830 -28.823 1.00 93.94 381 VAL A N 1
ATOM 3015 C CA . VAL A 1 381 ? 18.362 3.780 -29.789 1.00 93.94 381 VAL A CA 1
ATOM 3016 C C . VAL A 1 381 ? 19.670 4.140 -30.498 1.00 93.94 381 VAL A C 1
ATOM 3018 O O . VAL A 1 381 ? 19.875 5.272 -30.923 1.00 93.94 381 VAL A O 1
ATOM 3021 N N . GLY A 1 382 ? 20.563 3.159 -30.619 1.00 93.44 382 GLY A N 1
ATOM 3022 C CA . GLY A 1 382 ? 21.901 3.308 -31.187 1.00 93.44 382 GLY A CA 1
ATOM 3023 C C . GLY A 1 382 ? 22.997 3.601 -30.158 1.00 93.44 382 GLY A C 1
ATOM 3024 O O . GLY A 1 382 ? 24.169 3.317 -30.453 1.00 93.44 382 GLY A O 1
ATOM 3025 N N . THR A 1 383 ? 22.647 4.084 -28.953 1.00 94.38 383 THR A N 1
ATOM 3026 C CA . THR A 1 383 ? 23.620 4.336 -27.879 1.00 94.38 383 THR A CA 1
ATOM 3027 C C . THR A 1 383 ? 24.350 3.053 -27.510 1.00 94.38 383 THR A C 1
ATOM 3029 O O . THR A 1 383 ? 23.743 1.996 -27.335 1.00 94.38 383 THR A O 1
ATOM 3032 N N . LYS A 1 384 ? 25.673 3.158 -27.390 1.00 96.06 384 LYS A N 1
ATOM 3033 C CA . LYS A 1 384 ? 26.553 2.085 -26.934 1.00 96.06 384 LYS A CA 1
ATOM 3034 C C . LYS A 1 384 ? 26.722 2.197 -25.418 1.00 96.06 384 LYS A C 1
ATOM 3036 O O . LYS A 1 384 ? 27.131 3.250 -24.941 1.00 96.06 384 LYS A O 1
ATOM 3041 N N . ILE A 1 385 ? 26.429 1.124 -24.691 1.00 93.69 385 ILE A N 1
ATOM 3042 C CA . ILE A 1 385 ? 26.566 1.051 -23.233 1.00 93.69 385 ILE A CA 1
ATOM 3043 C C . ILE A 1 385 ? 27.620 -0.003 -22.905 1.00 93.69 385 ILE A C 1
ATOM 3045 O O . ILE A 1 385 ? 27.571 -1.124 -23.418 1.00 93.69 385 ILE A O 1
ATOM 3049 N N . SER A 1 386 ? 28.581 0.384 -22.068 1.00 94.94 386 SER A N 1
ATOM 3050 C CA . SER A 1 386 ? 29.612 -0.497 -21.526 1.00 94.94 386 SER A CA 1
ATOM 3051 C C . SER A 1 386 ? 29.332 -0.728 -20.051 1.00 94.94 386 SER A C 1
ATOM 3053 O O . SER A 1 386 ? 29.210 0.228 -19.292 1.00 94.94 386 SER A O 1
ATOM 3055 N N . VAL A 1 387 ? 29.238 -1.991 -19.659 1.00 95.19 387 VAL A N 1
ATOM 3056 C CA . VAL A 1 387 ? 28.852 -2.403 -18.312 1.00 95.19 387 VAL A CA 1
ATOM 3057 C C . VAL A 1 387 ? 29.928 -3.295 -17.700 1.00 95.19 387 VAL A C 1
ATOM 3059 O O . VAL A 1 387 ? 30.615 -4.014 -18.428 1.00 95.19 387 VAL A O 1
ATOM 3062 N N . MET A 1 388 ? 30.049 -3.271 -16.377 1.00 95.50 388 MET A N 1
ATOM 3063 C CA . MET A 1 388 ? 30.902 -4.165 -15.587 1.00 95.50 388 MET A CA 1
ATOM 3064 C C . MET A 1 388 ? 30.029 -4.980 -14.639 1.00 95.50 388 MET A C 1
ATOM 3066 O O . MET A 1 388 ? 29.027 -4.461 -14.148 1.00 95.50 388 MET A O 1
ATOM 3070 N N . SER A 1 389 ? 30.356 -6.253 -14.424 1.00 95.50 389 SER A N 1
ATOM 3071 C CA . SER A 1 389 ? 29.625 -7.109 -13.488 1.00 95.50 389 SER A CA 1
ATOM 3072 C C . SER A 1 389 ? 29.629 -6.463 -12.112 1.00 95.50 389 SER A C 1
ATOM 3074 O O . SER A 1 389 ? 30.658 -5.941 -11.689 1.00 95.50 389 SER A O 1
ATOM 3076 N N . HIS A 1 390 ? 28.502 -6.505 -11.420 1.00 94.62 390 HIS A N 1
ATOM 3077 C CA . HIS A 1 390 ? 28.364 -5.918 -10.099 1.00 94.62 390 HIS A CA 1
ATOM 3078 C C . HIS A 1 390 ? 27.601 -6.882 -9.203 1.00 94.62 390 HIS A C 1
ATOM 3080 O O . HIS A 1 390 ? 26.552 -7.379 -9.599 1.00 94.62 390 HIS A O 1
ATOM 3086 N N . GLU A 1 391 ? 28.097 -7.131 -8.000 1.00 92.38 391 GLU A N 1
ATOM 3087 C CA . GLU A 1 391 ? 27.354 -7.814 -6.954 1.00 92.38 391 GLU A CA 1
ATOM 3088 C C . GLU A 1 391 ? 26.631 -6.761 -6.101 1.00 92.38 391 GLU A C 1
ATOM 3090 O O . GLU A 1 391 ? 27.293 -5.972 -5.419 1.00 92.38 391 GLU A O 1
ATOM 3095 N N . PRO A 1 392 ? 25.286 -6.697 -6.158 1.00 91.56 392 PRO A N 1
ATOM 3096 C CA . PRO A 1 392 ? 24.514 -5.750 -5.364 1.00 91.56 392 PRO A CA 1
ATOM 3097 C C . PRO A 1 392 ? 24.676 -6.008 -3.864 1.00 91.56 392 PRO A C 1
ATOM 3099 O O . PRO A 1 392 ? 24.859 -7.170 -3.476 1.00 91.56 392 PRO A O 1
ATOM 3102 N N . PRO A 1 393 ? 24.484 -4.974 -3.022 1.00 88.50 393 PRO A N 1
ATOM 3103 C CA . PRO A 1 393 ? 24.343 -5.165 -1.583 1.00 88.50 393 PRO A CA 1
ATOM 3104 C C . PRO A 1 393 ? 23.174 -6.110 -1.251 1.00 88.50 393 PRO A C 1
ATOM 3106 O O . PRO A 1 393 ? 22.341 -6.439 -2.108 1.00 88.50 393 PRO A O 1
ATOM 3109 N N . ASN A 1 394 ? 23.107 -6.541 0.013 1.00 87.62 394 ASN A N 1
ATOM 3110 C CA . ASN A 1 394 ? 21.925 -7.232 0.528 1.00 87.62 394 ASN A CA 1
ATOM 3111 C C . ASN A 1 394 ? 20.673 -6.377 0.278 1.00 87.62 394 ASN A C 1
ATOM 3113 O O . ASN A 1 394 ? 20.771 -5.149 0.343 1.00 87.62 394 ASN A O 1
ATOM 3117 N N . PRO A 1 395 ? 19.519 -7.001 -0.025 1.00 90.25 395 PRO A N 1
AT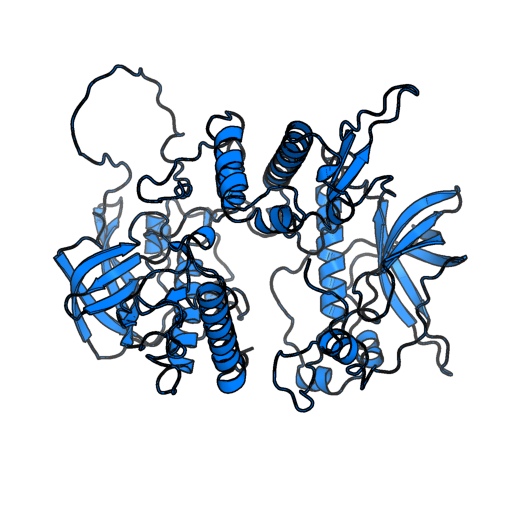OM 3118 C CA . PRO A 1 395 ? 18.293 -6.256 -0.274 1.00 90.25 395 PRO A CA 1
ATOM 3119 C C . PRO A 1 395 ? 17.963 -5.380 0.935 1.00 90.25 395 PRO A C 1
ATOM 3121 O O . PRO A 1 395 ? 18.087 -5.823 2.077 1.00 90.25 395 PRO A O 1
ATOM 3124 N N . PHE A 1 396 ? 17.565 -4.139 0.668 1.00 85.38 396 PHE A N 1
ATOM 3125 C CA . PHE A 1 396 ? 17.186 -3.169 1.687 1.00 85.38 396 PHE A CA 1
ATOM 3126 C C . PHE A 1 396 ? 15.991 -2.329 1.241 1.00 85.38 396 PHE A C 1
ATOM 3128 O O . PHE A 1 396 ? 15.711 -2.201 0.048 1.00 85.38 396 PHE A O 1
ATOM 3135 N N . GLY A 1 397 ? 15.317 -1.720 2.216 1.00 74.38 397 GLY A N 1
ATOM 3136 C CA . GLY A 1 397 ? 14.112 -0.934 1.988 1.00 74.38 397 GLY A CA 1
ATOM 3137 C C . GLY A 1 397 ? 12.851 -1.789 1.895 1.00 74.38 397 GLY A C 1
ATOM 3138 O O . GLY A 1 397 ? 12.909 -3.019 1.819 1.00 74.38 397 GLY A O 1
ATOM 3139 N N . TRP A 1 398 ? 11.696 -1.123 1.942 1.00 74.31 398 TRP A N 1
ATOM 3140 C CA . TRP A 1 398 ? 10.375 -1.747 2.083 1.00 74.31 398 TRP A CA 1
ATOM 3141 C C . TRP A 1 398 ? 10.284 -2.674 3.303 1.00 74.31 398 TRP A C 1
ATOM 3143 O O . TRP A 1 398 ? 9.995 -2.225 4.407 1.00 74.31 398 TRP A O 1
ATOM 3153 N N . TYR A 1 399 ? 10.529 -3.967 3.094 1.00 71.31 399 TYR A N 1
ATOM 3154 C CA . TYR A 1 399 ? 10.432 -5.023 4.102 1.00 71.31 399 TYR A CA 1
ATOM 3155 C C . TYR A 1 399 ? 11.775 -5.383 4.734 1.00 71.31 399 TYR A C 1
ATOM 3157 O O . TYR A 1 399 ? 11.812 -6.138 5.702 1.00 71.31 399 TYR A O 1
ATOM 3165 N N . TYR A 1 400 ? 12.869 -4.877 4.172 1.00 75.50 400 TYR A N 1
ATOM 3166 C CA . TYR A 1 400 ? 14.221 -5.199 4.591 1.00 75.50 400 TYR A CA 1
ATOM 3167 C C . TYR A 1 400 ? 14.822 -4.079 5.443 1.00 75.50 400 TYR A C 1
ATOM 3169 O O . TYR A 1 400 ? 14.502 -2.906 5.216 1.00 75.50 400 TYR A O 1
ATOM 3177 N N . PRO A 1 401 ? 15.735 -4.408 6.377 1.00 73.69 401 PRO A N 1
ATOM 3178 C CA . PRO A 1 401 ? 16.438 -3.407 7.167 1.00 73.69 401 PRO A CA 1
ATOM 3179 C C . PRO A 1 401 ? 17.114 -2.362 6.278 1.00 73.69 401 PRO A C 1
ATOM 3181 O O . PRO A 1 401 ? 17.780 -2.697 5.298 1.00 73.69 401 PRO A O 1
ATOM 3184 N N . VAL A 1 402 ? 16.945 -1.090 6.628 1.00 73.94 402 VAL A N 1
ATOM 3185 C CA . VAL A 1 402 ? 17.584 0.025 5.930 1.00 73.94 402 VAL A CA 1
ATOM 3186 C C . VAL A 1 402 ? 19.013 0.194 6.473 1.00 73.94 402 VAL A C 1
ATOM 3188 O O . VAL A 1 402 ? 19.201 0.240 7.690 1.00 73.94 402 VAL A O 1
ATOM 3191 N N . PRO A 1 403 ? 20.046 0.257 5.610 1.00 72.00 403 PRO A N 1
ATOM 3192 C CA . PRO A 1 403 ? 21.414 0.515 6.037 1.00 72.00 403 PRO A CA 1
ATOM 3193 C C . PRO A 1 403 ? 21.531 1.828 6.817 1.00 72.00 403 PRO A C 1
ATOM 3195 O O . PRO A 1 403 ? 20.951 2.840 6.429 1.00 72.00 403 PRO A O 1
ATOM 3198 N N . SER A 1 404 ? 22.355 1.845 7.871 1.00 67.12 404 SER A N 1
ATOM 3199 C CA . SER A 1 404 ? 22.633 3.045 8.682 1.00 67.12 404 SER A CA 1
ATOM 3200 C C . SER A 1 404 ? 23.115 4.243 7.858 1.00 67.12 404 SER A C 1
ATOM 3202 O O . SER A 1 404 ? 22.887 5.383 8.239 1.00 67.12 404 SER A O 1
ATOM 3204 N N . GLU A 1 405 ? 23.744 3.977 6.714 1.00 66.81 405 GLU A N 1
ATOM 3205 C CA . GLU A 1 405 ? 24.233 4.959 5.738 1.00 66.81 405 GLU A CA 1
ATOM 3206 C C . GLU A 1 405 ? 23.106 5.792 5.099 1.00 66.81 405 GLU A C 1
ATOM 3208 O O . GLU A 1 405 ? 23.360 6.895 4.624 1.00 66.81 405 GLU A O 1
ATOM 3213 N N . TRP A 1 406 ? 21.860 5.306 5.126 1.00 66.00 406 TRP A N 1
ATOM 3214 C CA . TRP A 1 406 ? 20.680 6.043 4.658 1.00 66.00 406 TRP A CA 1
ATOM 3215 C C . TRP A 1 406 ? 19.970 6.829 5.766 1.00 66.00 406 TRP A C 1
ATOM 3217 O O . TRP A 1 406 ? 19.196 7.742 5.475 1.00 66.00 406 TRP A O 1
ATOM 3227 N N . HIS A 1 407 ? 20.241 6.522 7.035 1.00 54.88 407 HIS A N 1
ATOM 3228 C CA . HIS A 1 407 ? 19.618 7.174 8.184 1.00 54.88 407 HIS A CA 1
ATOM 3229 C C . HIS A 1 407 ? 20.388 8.439 8.601 1.00 54.88 407 HIS A C 1
ATOM 3231 O O . HIS A 1 407 ? 20.929 8.470 9.702 1.00 54.88 407 HIS A O 1
ATOM 3237 N N . ALA A 1 408 ? 20.473 9.486 7.764 1.00 46.72 408 ALA A N 1
ATOM 3238 C CA . ALA A 1 408 ? 21.032 10.766 8.246 1.00 46.72 408 ALA A CA 1
ATOM 3239 C C . ALA A 1 408 ? 20.845 12.033 7.395 1.00 46.72 408 ALA A C 1
ATOM 3241 O O . ALA A 1 408 ? 21.044 13.111 7.954 1.00 46.72 408 ALA A O 1
ATOM 3242 N N . GLU A 1 409 ? 20.502 11.993 6.102 1.00 52.81 409 GLU A N 1
ATOM 3243 C CA . GLU A 1 409 ? 20.595 13.215 5.280 1.00 52.81 409 GLU A CA 1
ATOM 3244 C C . GLU A 1 409 ? 19.275 13.662 4.652 1.00 52.81 409 GLU A C 1
ATOM 3246 O O . GLU A 1 409 ? 18.565 12.917 3.976 1.00 52.81 409 GLU A O 1
ATOM 3251 N N . ASP A 1 410 ? 18.947 14.933 4.893 1.00 58.53 410 ASP A N 1
ATOM 3252 C CA . ASP A 1 410 ? 17.736 15.563 4.401 1.00 58.53 410 ASP A CA 1
ATOM 3253 C C . ASP A 1 410 ? 17.875 15.879 2.899 1.00 58.53 410 ASP A C 1
ATOM 3255 O O . ASP A 1 410 ? 18.391 16.938 2.516 1.00 58.53 410 ASP A O 1
ATOM 3259 N N . TYR A 1 411 ? 17.369 14.977 2.043 1.00 62.34 411 TYR A N 1
ATOM 3260 C CA . TYR A 1 411 ? 17.227 15.183 0.589 1.00 62.34 411 TYR A CA 1
ATOM 3261 C C . TYR A 1 411 ? 16.630 16.552 0.234 1.00 62.34 411 TYR A C 1
ATOM 3263 O O . TYR A 1 411 ? 16.944 17.133 -0.807 1.00 62.34 411 TYR A O 1
ATOM 3271 N N . LYS A 1 412 ? 15.823 17.137 1.124 1.00 58.31 412 LYS A N 1
ATOM 3272 C CA . LYS A 1 412 ? 15.150 18.418 0.890 1.00 58.31 412 LYS A CA 1
ATOM 3273 C C . LYS A 1 412 ? 16.095 19.622 0.912 1.00 58.31 412 LYS A C 1
ATOM 3275 O O . LYS A 1 412 ? 15.670 20.713 0.535 1.00 58.31 412 LYS A O 1
ATOM 3280 N N . SER A 1 413 ? 17.352 19.446 1.320 1.00 62.78 413 SER A N 1
ATOM 3281 C CA . SER A 1 413 ? 18.390 20.484 1.252 1.00 62.78 413 SER A CA 1
ATOM 3282 C C . SER A 1 413 ? 19.060 20.591 -0.127 1.00 62.78 413 SER A C 1
ATOM 3284 O O . SER A 1 413 ? 19.754 21.574 -0.404 1.00 62.78 413 SER A O 1
ATOM 3286 N N . ALA A 1 414 ? 18.842 19.616 -1.018 1.00 64.38 414 ALA A N 1
ATOM 3287 C CA . ALA A 1 414 ? 19.483 19.583 -2.324 1.00 64.38 414 ALA A CA 1
ATOM 3288 C C . ALA A 1 414 ? 18.925 20.669 -3.268 1.00 64.38 414 ALA A C 1
ATOM 3290 O O . ALA A 1 414 ? 17.711 20.753 -3.459 1.00 64.38 414 ALA A O 1
ATOM 3291 N N . PRO A 1 415 ? 19.775 21.455 -3.960 1.00 68.81 415 PRO A N 1
ATOM 3292 C CA . PRO A 1 415 ? 19.295 22.503 -4.865 1.00 68.81 415 PRO A CA 1
ATOM 3293 C C . PRO A 1 415 ? 18.620 21.954 -6.133 1.00 68.81 415 PRO A C 1
ATOM 3295 O O . PRO A 1 415 ? 17.890 22.673 -6.809 1.00 68.81 415 PRO A O 1
ATOM 3298 N N . SER A 1 416 ? 18.898 20.698 -6.503 1.00 79.38 416 SER A N 1
ATOM 3299 C CA . SER A 1 416 ? 18.239 19.992 -7.607 1.00 79.38 416 SER A CA 1
ATOM 3300 C C . SER A 1 416 ? 18.443 18.479 -7.501 1.00 79.38 416 SER A C 1
ATOM 3302 O O . SER A 1 416 ? 19.433 18.026 -6.922 1.00 79.38 416 SER A O 1
ATOM 3304 N N . LYS A 1 417 ? 17.565 17.704 -8.156 1.00 84.31 417 LYS A N 1
ATOM 3305 C CA . LYS A 1 417 ? 17.705 16.245 -8.317 1.00 84.31 417 LYS A CA 1
ATOM 3306 C C . LYS A 1 417 ? 19.071 15.859 -8.896 1.00 84.31 417 LYS A C 1
ATOM 3308 O O . LYS A 1 417 ? 19.718 14.949 -8.397 1.00 84.31 417 LYS A O 1
ATOM 3313 N N . LEU A 1 418 ? 19.542 16.589 -9.909 1.00 85.88 418 LEU A N 1
ATOM 3314 C CA . LEU A 1 418 ? 20.837 16.341 -10.544 1.00 85.88 418 LEU A CA 1
ATOM 3315 C C . LEU A 1 418 ? 22.006 16.480 -9.561 1.00 85.88 418 LEU A C 1
ATOM 3317 O O . LEU A 1 418 ? 22.902 15.641 -9.552 1.00 85.88 418 LEU A O 1
ATOM 3321 N N . LEU A 1 419 ? 21.996 17.533 -8.738 1.00 84.62 419 LEU A N 1
ATOM 3322 C CA . LEU A 1 419 ? 23.042 17.755 -7.740 1.00 84.62 419 LEU A CA 1
ATOM 3323 C C . LEU A 1 419 ? 22.983 16.720 -6.618 1.00 84.62 419 LEU A C 1
ATOM 3325 O O . LEU A 1 419 ? 24.036 16.266 -6.188 1.00 84.62 419 LEU A O 1
ATOM 3329 N N . TRP A 1 420 ? 21.782 16.308 -6.203 1.00 85.94 420 TRP A N 1
ATOM 3330 C CA . TRP A 1 420 ? 21.619 15.236 -5.222 1.00 85.94 420 TRP A CA 1
ATOM 3331 C C . TRP A 1 420 ? 22.214 13.919 -5.710 1.00 85.94 420 TRP A C 1
ATOM 3333 O O . TRP A 1 420 ? 23.062 13.348 -5.034 1.00 85.94 420 TRP A O 1
ATOM 3343 N N . VAL A 1 421 ? 21.831 13.478 -6.913 1.00 88.19 421 VAL A N 1
ATOM 3344 C CA . VAL A 1 421 ? 22.355 12.248 -7.530 1.00 88.19 421 VAL A CA 1
ATOM 3345 C C . VAL A 1 421 ? 23.871 12.332 -7.729 1.00 88.19 421 VAL A C 1
ATOM 3347 O O . VAL A 1 421 ? 24.574 11.337 -7.603 1.00 88.19 421 VAL A O 1
ATOM 3350 N N . ALA A 1 422 ? 24.396 13.523 -8.021 1.00 85.88 422 ALA A N 1
ATOM 3351 C CA . ALA A 1 422 ? 25.830 13.740 -8.168 1.00 85.88 422 ALA A CA 1
ATOM 3352 C C . ALA A 1 422 ? 26.609 13.644 -6.846 1.00 85.88 422 ALA A C 1
ATOM 3354 O O . ALA A 1 422 ? 27.776 13.256 -6.874 1.00 85.88 422 ALA A O 1
ATOM 3355 N N . SER A 1 423 ? 26.007 14.031 -5.718 1.00 84.12 423 SER A N 1
ATOM 3356 C CA . SER A 1 423 ? 26.655 14.003 -4.401 1.00 84.12 423 SER A CA 1
ATOM 3357 C C . SER A 1 423 ? 26.375 12.731 -3.597 1.00 84.12 423 SER A C 1
ATOM 3359 O O . SER A 1 423 ? 27.098 12.475 -2.642 1.00 84.12 423 SER A O 1
ATOM 3361 N N . HIS A 1 424 ? 25.380 11.933 -3.995 1.00 85.06 424 HIS A N 1
ATOM 3362 C CA . HIS A 1 424 ? 24.970 10.697 -3.322 1.00 85.06 424 HIS A CA 1
ATOM 3363 C C . HIS A 1 424 ? 25.098 9.515 -4.280 1.00 85.06 424 HIS A C 1
ATOM 3365 O O . HIS A 1 424 ? 24.121 9.135 -4.933 1.00 85.06 424 HIS A O 1
ATOM 3371 N N . PRO A 1 425 ? 26.306 8.949 -4.427 1.00 82.06 425 PRO A N 1
ATOM 3372 C CA . PRO A 1 425 ? 26.462 7.748 -5.221 1.00 82.06 425 PRO A CA 1
ATOM 3373 C C . PRO A 1 425 ? 25.683 6.566 -4.597 1.00 82.06 425 PRO A C 1
ATOM 3375 O O . PRO A 1 425 ? 25.558 6.498 -3.375 1.00 82.06 425 PRO A O 1
ATOM 3378 N N . PRO A 1 426 ? 25.199 5.626 -5.431 1.00 83.25 426 PRO A N 1
ATOM 3379 C CA . PRO A 1 426 ? 24.795 4.269 -5.060 1.00 83.25 426 PRO A CA 1
ATOM 3380 C C . PRO A 1 426 ? 25.628 3.638 -3.941 1.00 83.25 426 PRO A C 1
ATOM 3382 O O . PRO A 1 426 ? 26.849 3.827 -3.914 1.00 83.25 426 PRO A O 1
ATOM 3385 N N . ILE A 1 427 ? 25.001 2.802 -3.102 1.00 80.25 427 ILE A N 1
ATOM 3386 C CA . ILE A 1 427 ? 25.735 2.014 -2.102 1.00 80.25 427 ILE A CA 1
ATOM 3387 C C . ILE A 1 427 ? 26.792 1.162 -2.811 1.00 80.25 427 ILE A C 1
ATOM 3389 O O . ILE A 1 427 ? 26.596 0.624 -3.912 1.00 80.25 427 ILE A O 1
ATOM 3393 N N . THR A 1 428 ? 27.950 1.049 -2.166 1.00 71.25 428 THR A N 1
ATOM 3394 C CA . THR A 1 428 ? 29.064 0.255 -2.673 1.00 71.25 428 THR A CA 1
ATOM 3395 C C . THR A 1 428 ? 28.740 -1.234 -2.541 1.00 71.25 428 THR A C 1
ATOM 3397 O O . THR A 1 428 ? 28.845 -1.810 -1.464 1.00 71.25 428 THR A O 1
ATOM 3400 N N . GLY A 1 429 ? 28.332 -1.867 -3.641 1.00 76.44 429 GLY A N 1
ATOM 3401 C CA . GLY A 1 429 ? 28.444 -3.320 -3.806 1.00 76.44 429 GLY A CA 1
ATOM 3402 C C . GLY A 1 429 ? 29.861 -3.732 -4.234 1.00 76.44 429 GLY A C 1
ATOM 3403 O O . GLY A 1 429 ? 30.808 -2.954 -4.101 1.00 76.44 429 GLY A O 1
ATOM 3404 N N . ILE A 1 430 ? 30.011 -4.928 -4.806 1.00 84.94 430 ILE A N 1
ATOM 3405 C CA . ILE A 1 430 ? 31.312 -5.440 -5.276 1.00 84.94 430 ILE A CA 1
ATOM 3406 C C . ILE A 1 430 ? 31.350 -5.407 -6.805 1.00 84.94 430 ILE A C 1
ATOM 3408 O O . ILE A 1 430 ? 30.658 -6.171 -7.473 1.00 84.94 430 ILE A O 1
ATOM 3412 N N . ASP A 1 431 ? 32.160 -4.521 -7.384 1.00 86.38 431 ASP A N 1
ATOM 3413 C CA . ASP A 1 431 ? 32.415 -4.528 -8.827 1.00 86.38 431 ASP A CA 1
ATOM 3414 C C . ASP A 1 431 ? 33.333 -5.709 -9.182 1.00 86.38 431 ASP A C 1
ATOM 3416 O O . ASP A 1 431 ? 34.420 -5.872 -8.627 1.00 86.38 431 ASP A O 1
ATOM 3420 N N . GLY A 1 432 ? 32.883 -6.547 -10.112 1.00 85.12 432 GLY A N 1
ATOM 3421 C CA . GLY A 1 432 ? 33.663 -7.649 -10.664 1.00 85.12 432 GLY A CA 1
ATOM 3422 C C . GLY A 1 432 ? 34.471 -7.236 -11.896 1.00 85.12 432 GLY A C 1
ATOM 3423 O O . GLY A 1 432 ? 34.426 -6.097 -12.360 1.00 85.12 432 GLY A O 1
ATOM 3424 N N . THR A 1 433 ? 35.211 -8.190 -12.457 1.00 86.31 433 THR A N 1
ATOM 3425 C CA . THR A 1 433 ? 36.115 -7.960 -13.598 1.00 86.31 433 THR A CA 1
ATOM 3426 C C . THR A 1 433 ? 35.469 -8.180 -14.964 1.00 86.31 433 THR A C 1
ATOM 3428 O O . THR A 1 433 ? 36.047 -7.797 -15.983 1.00 86.31 433 THR A O 1
ATOM 3431 N N . ASP A 1 434 ? 34.293 -8.808 -15.014 1.00 92.31 434 ASP A N 1
ATOM 3432 C CA . ASP A 1 434 ? 33.625 -9.101 -16.277 1.00 92.31 434 ASP A CA 1
ATOM 3433 C C . ASP A 1 434 ? 33.053 -7.816 -16.862 1.00 92.31 434 ASP A C 1
ATOM 3435 O O . ASP A 1 434 ? 32.354 -7.062 -16.190 1.00 92.31 434 ASP A O 1
ATOM 3439 N N . SER A 1 435 ? 33.309 -7.569 -18.144 1.00 92.81 435 SER A N 1
ATOM 3440 C CA . SER A 1 435 ? 32.761 -6.410 -18.843 1.00 92.81 435 SER A CA 1
ATOM 3441 C C . SER A 1 435 ? 32.031 -6.824 -20.109 1.00 92.81 435 SER A C 1
ATOM 3443 O O . SER A 1 435 ? 32.389 -7.788 -20.789 1.00 92.81 435 SER A O 1
ATOM 3445 N N . ARG A 1 436 ? 30.961 -6.097 -20.424 1.00 94.06 436 ARG A N 1
ATOM 3446 C CA . ARG A 1 436 ? 30.174 -6.294 -21.642 1.00 94.06 436 ARG A CA 1
ATOM 3447 C C . ARG A 1 436 ? 29.897 -4.961 -22.297 1.00 94.06 436 ARG A C 1
ATOM 3449 O O . ARG A 1 436 ? 29.864 -3.912 -21.660 1.00 94.06 436 ARG A O 1
ATOM 3456 N N . THR A 1 437 ? 29.683 -4.994 -23.602 1.00 95.06 437 THR A N 1
ATOM 3457 C CA . THR A 1 437 ? 29.353 -3.796 -24.361 1.00 95.06 437 THR A CA 1
ATOM 3458 C C . THR A 1 437 ? 28.334 -4.128 -25.429 1.00 95.06 437 THR A C 1
ATOM 3460 O O . THR A 1 437 ? 28.502 -5.082 -26.184 1.00 95.06 437 THR A O 1
ATOM 3463 N N . TRP A 1 438 ? 27.280 -3.328 -25.500 1.00 95.00 438 TRP A N 1
ATOM 3464 C CA . TRP A 1 438 ? 26.160 -3.547 -26.409 1.00 95.00 438 TRP A CA 1
ATOM 3465 C C . TRP A 1 438 ? 25.566 -2.214 -26.857 1.00 95.00 438 TRP A C 1
ATOM 3467 O O . TRP A 1 438 ? 25.912 -1.152 -26.337 1.00 95.00 438 TRP A O 1
ATOM 3477 N N . ARG A 1 439 ? 24.702 -2.260 -27.873 1.00 96.69 439 ARG A N 1
ATOM 3478 C CA . ARG A 1 439 ? 23.931 -1.098 -28.331 1.00 96.69 439 ARG A CA 1
ATOM 3479 C C . ARG A 1 439 ? 22.467 -1.240 -27.955 1.00 96.69 439 ARG A C 1
ATOM 3481 O O . ARG A 1 439 ? 21.949 -2.352 -27.993 1.00 96.69 439 ARG A O 1
ATOM 3488 N N . ILE A 1 440 ? 21.802 -0.130 -27.655 1.00 97.44 440 ILE A N 1
ATOM 3489 C CA . ILE A 1 440 ? 20.341 -0.096 -27.541 1.00 97.44 440 ILE A CA 1
ATOM 3490 C C . ILE A 1 440 ? 19.747 -0.277 -28.939 1.00 97.44 440 ILE A C 1
ATOM 3492 O O . ILE A 1 440 ? 20.033 0.510 -29.840 1.00 97.44 440 ILE A O 1
ATOM 3496 N N . THR A 1 441 ? 18.916 -1.296 -29.125 1.00 97.00 441 THR A N 1
ATOM 3497 C CA . THR A 1 441 ? 18.217 -1.575 -30.390 1.00 97.00 441 THR A CA 1
ATOM 3498 C C . THR A 1 441 ? 16.761 -1.133 -30.356 1.00 97.00 441 THR A C 1
ATOM 3500 O O . THR A 1 441 ? 16.217 -0.755 -31.390 1.00 97.00 441 THR A O 1
ATOM 3503 N N . LYS A 1 442 ? 16.133 -1.132 -29.175 1.00 93.88 442 LYS A N 1
ATOM 3504 C CA . LYS A 1 442 ? 14.741 -0.710 -28.990 1.00 93.88 442 LYS A CA 1
ATOM 3505 C C . LYS A 1 442 ? 14.543 -0.106 -27.601 1.00 93.88 442 LYS A C 1
ATOM 3507 O O . LYS A 1 442 ? 15.048 -0.641 -26.618 1.00 93.88 442 LYS A O 1
ATOM 3512 N N . SER A 1 443 ? 13.779 0.980 -27.515 1.00 91.88 443 SER A N 1
ATOM 3513 C CA . SER A 1 443 ? 13.236 1.455 -26.237 1.00 91.88 443 SER A CA 1
ATOM 3514 C C . SER A 1 443 ? 11.960 0.671 -25.921 1.00 91.88 443 SER A C 1
ATOM 3516 O O . SER A 1 443 ? 11.062 0.597 -26.762 1.00 91.88 443 SER A O 1
ATOM 3518 N N . LEU A 1 444 ? 11.910 0.044 -24.742 1.00 88.12 444 LEU A N 1
ATOM 3519 C CA . LEU A 1 444 ? 10.732 -0.681 -24.258 1.00 88.12 444 LEU A CA 1
ATOM 3520 C C . LEU A 1 444 ? 9.928 0.193 -23.285 1.00 88.12 444 LEU A C 1
ATOM 3522 O O . LEU A 1 444 ? 8.716 0.315 -23.433 1.00 88.12 444 LEU A O 1
ATOM 3526 N N . ARG A 1 445 ? 10.608 0.843 -22.333 1.00 88.69 445 ARG A N 1
ATOM 3527 C CA . ARG A 1 445 ? 10.039 1.842 -21.415 1.00 88.69 445 ARG A CA 1
ATOM 3528 C C . ARG A 1 445 ? 11.132 2.817 -20.989 1.00 88.69 445 ARG A C 1
ATOM 3530 O O . ARG A 1 445 ? 11.950 2.481 -20.144 1.00 88.69 445 ARG A O 1
ATOM 3537 N N . THR A 1 446 ? 11.165 4.011 -21.567 1.00 87.31 446 THR A N 1
ATOM 3538 C CA . THR A 1 446 ? 12.188 5.019 -21.254 1.00 87.31 446 THR A CA 1
ATOM 3539 C C . THR A 1 446 ? 11.585 6.411 -21.167 1.00 87.31 446 THR A C 1
ATOM 3541 O O . THR A 1 446 ? 10.678 6.727 -21.938 1.00 87.31 446 THR A O 1
ATOM 3544 N N . GLY A 1 447 ? 12.158 7.259 -20.324 1.00 83.00 447 GLY A N 1
ATOM 3545 C CA . GLY A 1 447 ? 11.786 8.658 -20.171 1.00 83.00 447 GLY A CA 1
ATOM 3546 C C . GLY A 1 447 ? 11.931 9.137 -18.732 1.00 83.00 447 GLY A C 1
ATOM 3547 O O . GLY A 1 447 ? 12.161 8.345 -17.809 1.00 83.00 447 GLY A O 1
ATOM 3548 N N . ASP A 1 448 ? 11.761 10.444 -18.555 1.00 78.44 448 ASP A N 1
ATOM 3549 C CA . ASP A 1 448 ? 11.648 11.063 -17.237 1.00 78.44 448 ASP A CA 1
ATOM 3550 C C . ASP A 1 448 ? 10.477 10.436 -16.462 1.00 78.44 448 ASP A C 1
ATOM 3552 O O . ASP A 1 448 ? 9.455 10.050 -17.037 1.00 78.44 448 ASP A O 1
ATOM 3556 N N . ASN A 1 449 ? 10.667 10.267 -15.151 1.00 72.19 449 ASN A N 1
ATOM 3557 C CA . ASN A 1 449 ? 9.701 9.683 -14.215 1.00 72.19 449 ASN A CA 1
ATOM 3558 C C . ASN A 1 449 ? 9.211 8.267 -14.584 1.00 72.19 449 ASN A C 1
ATOM 3560 O O . ASN A 1 449 ? 8.166 7.819 -14.118 1.00 72.19 449 ASN A O 1
ATOM 3564 N N . SER A 1 450 ? 9.969 7.529 -15.400 1.00 78.12 450 SER A N 1
ATOM 3565 C CA . SER A 1 450 ? 9.647 6.143 -15.776 1.00 78.12 450 SER A CA 1
ATOM 3566 C C . SER A 1 450 ? 10.217 5.101 -14.803 1.00 78.12 450 SER A C 1
ATOM 3568 O O . SER A 1 450 ? 10.201 3.908 -15.117 1.00 78.12 450 SER A O 1
ATOM 3570 N N . GLN A 1 451 ? 10.723 5.544 -13.642 1.00 87.56 451 GLN A N 1
ATOM 3571 C CA . GLN A 1 451 ? 11.513 4.733 -12.708 1.00 87.56 451 GLN A CA 1
ATOM 3572 C C . GLN A 1 451 ? 12.688 4.079 -13.462 1.00 87.56 451 GLN A C 1
ATOM 3574 O O . GLN A 1 451 ? 13.424 4.764 -14.183 1.00 87.56 451 GLN A O 1
ATOM 3579 N N . ALA A 1 452 ? 12.845 2.756 -13.355 1.00 93.31 452 ALA A N 1
ATOM 3580 C CA . ALA A 1 452 ? 13.827 2.018 -14.130 1.00 93.31 452 ALA A CA 1
ATOM 3581 C C . ALA A 1 452 ? 13.557 2.118 -15.643 1.00 93.31 452 ALA A C 1
ATOM 3583 O O . ALA A 1 452 ? 12.442 1.865 -16.121 1.00 93.31 452 ALA A O 1
ATOM 3584 N N . GLN A 1 453 ? 14.613 2.436 -16.389 1.00 95.62 453 GLN A N 1
ATOM 3585 C CA . GLN A 1 453 ? 14.631 2.538 -17.845 1.00 95.62 453 GLN A CA 1
ATOM 3586 C C . GLN A 1 453 ? 14.813 1.144 -18.445 1.00 95.62 453 GLN A C 1
ATOM 3588 O O . GLN A 1 453 ? 15.732 0.420 -18.075 1.00 95.62 453 GLN A O 1
ATOM 3593 N N . ILE A 1 454 ? 13.949 0.758 -19.376 1.00 95.94 454 ILE A N 1
ATOM 3594 C CA . ILE A 1 454 ? 13.911 -0.581 -19.960 1.00 95.94 454 ILE A CA 1
ATOM 3595 C C . ILE A 1 454 ? 14.207 -0.486 -21.452 1.00 95.94 454 ILE A C 1
ATOM 3597 O O . ILE A 1 454 ? 13.468 0.145 -22.218 1.00 95.94 454 ILE A O 1
ATOM 3601 N N . VAL A 1 455 ? 15.283 -1.143 -21.873 1.00 96.94 455 VAL A N 1
ATOM 3602 C CA . VAL A 1 455 ? 15.759 -1.138 -23.258 1.00 96.94 455 VAL A CA 1
ATOM 3603 C C . VAL A 1 455 ? 16.108 -2.547 -23.723 1.00 96.94 455 VAL A C 1
ATOM 3605 O O . VAL A 1 455 ? 16.546 -3.381 -22.936 1.00 96.94 455 VAL A O 1
ATOM 3608 N N . LEU A 1 456 ? 15.930 -2.807 -25.017 1.00 97.38 456 LEU A N 1
ATOM 3609 C CA . LEU A 1 456 ? 16.436 -4.008 -25.673 1.00 97.38 456 LEU A CA 1
ATOM 3610 C C . LEU A 1 456 ? 17.844 -3.737 -26.197 1.00 97.38 456 LEU A C 1
ATOM 3612 O O . LEU A 1 456 ? 18.116 -2.679 -26.776 1.00 97.38 456 LEU A O 1
ATOM 3616 N N . THR A 1 457 ? 18.729 -4.702 -26.014 1.00 97.06 457 THR A N 1
ATOM 3617 C CA . THR A 1 457 ? 20.131 -4.621 -26.411 1.00 97.06 457 THR A CA 1
ATOM 3618 C C . THR A 1 457 ? 20.396 -5.338 -27.744 1.00 97.06 457 THR A C 1
ATOM 3620 O O . THR A 1 457 ? 19.598 -6.136 -28.239 1.00 97.06 457 THR A O 1
ATOM 3623 N N . SER A 1 458 ? 21.570 -5.105 -28.335 1.00 96.00 458 SER A N 1
ATOM 3624 C CA . SER A 1 458 ? 22.015 -5.755 -29.578 1.00 96.00 458 SER A CA 1
ATOM 3625 C C . SER A 1 458 ? 22.292 -7.254 -29.451 1.00 96.00 458 SER A C 1
ATOM 3627 O O . SER A 1 458 ? 22.430 -7.926 -30.466 1.00 96.00 458 SER A O 1
ATOM 3629 N N . ASN A 1 459 ? 22.383 -7.779 -28.229 1.00 93.75 459 ASN A N 1
ATOM 3630 C CA . ASN A 1 459 ? 22.465 -9.213 -27.947 1.00 93.75 459 ASN A CA 1
ATOM 3631 C C . ASN A 1 459 ? 21.114 -9.811 -27.517 1.00 93.75 459 ASN A C 1
ATOM 3633 O O . ASN A 1 459 ? 21.096 -10.890 -26.936 1.00 93.75 459 ASN A O 1
ATOM 3637 N N . ASN A 1 460 ? 20.006 -9.123 -27.813 1.00 95.69 460 ASN A N 1
ATOM 3638 C CA . ASN A 1 460 ? 18.642 -9.572 -27.535 1.00 95.69 460 ASN A CA 1
ATOM 3639 C C . ASN A 1 460 ? 18.363 -9.839 -26.044 1.00 95.69 460 ASN A C 1
ATOM 3641 O O . ASN A 1 460 ? 17.624 -10.756 -25.691 1.00 95.69 460 ASN A O 1
ATOM 3645 N N . LEU A 1 461 ? 18.973 -9.034 -25.171 1.00 97.38 461 LEU A N 1
ATOM 3646 C CA . LEU A 1 461 ? 18.693 -9.014 -23.739 1.00 97.38 461 LEU A CA 1
ATOM 3647 C C . LEU A 1 461 ? 17.909 -7.752 -23.391 1.00 97.38 461 LEU A C 1
ATOM 3649 O O . LEU A 1 461 ? 18.039 -6.713 -24.042 1.00 97.38 461 LEU A O 1
ATOM 3653 N N . VAL A 1 462 ? 17.110 -7.827 -22.338 1.00 97.94 462 VAL A N 1
ATOM 3654 C CA . VAL A 1 462 ? 16.476 -6.657 -21.738 1.00 97.94 462 VAL A CA 1
ATOM 3655 C C . VAL A 1 462 ? 17.418 -6.104 -20.684 1.00 97.94 462 VAL A C 1
ATOM 3657 O O . VAL A 1 462 ? 17.767 -6.804 -19.737 1.00 97.94 462 VAL A O 1
ATOM 3660 N N . ALA A 1 463 ? 17.821 -4.847 -20.837 1.00 98.06 463 ALA A N 1
ATOM 3661 C CA . ALA A 1 463 ? 18.488 -4.111 -19.776 1.00 98.06 463 ALA A CA 1
ATOM 3662 C C . ALA A 1 463 ? 17.452 -3.276 -19.026 1.00 98.06 463 ALA A C 1
ATOM 3664 O O . ALA A 1 463 ? 16.792 -2.418 -19.621 1.00 98.06 463 ALA A O 1
ATOM 3665 N N . LYS A 1 464 ? 17.329 -3.528 -17.722 1.00 98.00 464 LYS A N 1
ATOM 3666 C CA . LYS A 1 464 ? 16.546 -2.708 -16.797 1.00 98.00 464 LYS A CA 1
ATOM 3667 C C . LYS A 1 464 ? 17.514 -1.887 -15.956 1.00 98.00 464 LYS A C 1
ATOM 3669 O O . LYS A 1 464 ? 18.309 -2.450 -15.210 1.00 98.00 464 LYS A O 1
ATOM 3674 N N . ILE A 1 465 ? 17.492 -0.576 -16.158 1.00 97.75 465 ILE A N 1
ATOM 3675 C CA . ILE A 1 465 ? 18.509 0.378 -15.712 1.00 97.75 465 ILE A CA 1
ATOM 3676 C C . ILE A 1 465 ? 17.907 1.278 -14.632 1.00 97.75 465 ILE A C 1
ATOM 3678 O O . ILE A 1 465 ? 16.966 2.027 -14.895 1.00 97.75 465 ILE A O 1
ATOM 3682 N N . TYR A 1 466 ? 18.467 1.224 -13.430 1.00 96.38 466 TYR A N 1
ATOM 3683 C CA . TYR A 1 466 ? 18.024 1.953 -12.244 1.00 96.38 466 TYR A CA 1
ATOM 3684 C C . TYR A 1 466 ? 18.834 3.242 -12.143 1.00 96.38 466 TYR A C 1
ATOM 3686 O O . TYR A 1 466 ? 19.806 3.334 -11.400 1.00 96.38 466 TYR A O 1
ATOM 3694 N N . ASP A 1 467 ? 18.485 4.220 -12.978 1.00 94.69 467 ASP A N 1
ATOM 3695 C CA . ASP A 1 467 ? 19.119 5.537 -12.966 1.00 94.69 467 ASP A CA 1
ATOM 3696 C C . ASP A 1 467 ? 18.272 6.514 -12.137 1.00 94.69 467 ASP A C 1
ATOM 3698 O O . ASP A 1 467 ? 17.203 6.923 -12.611 1.00 94.69 467 ASP A O 1
ATOM 3702 N N . PRO A 1 468 ? 18.740 6.925 -10.941 1.00 92.19 468 PRO A N 1
ATOM 3703 C CA . PRO A 1 468 ? 18.010 7.824 -10.046 1.00 92.19 468 PRO A CA 1
ATOM 3704 C C . PRO A 1 468 ? 17.547 9.124 -10.712 1.00 92.19 468 PRO A C 1
ATOM 3706 O O . PRO A 1 468 ? 16.541 9.712 -10.321 1.00 92.19 468 PRO A O 1
ATOM 3709 N N . LEU A 1 469 ? 18.252 9.595 -11.748 1.00 90.81 469 LEU A N 1
ATOM 3710 C CA . LEU A 1 469 ? 17.895 10.840 -12.424 1.00 90.81 469 LEU A CA 1
ATOM 3711 C C . LEU A 1 469 ? 16.518 10.762 -13.104 1.00 90.81 469 LEU A C 1
ATOM 3713 O O . LEU A 1 469 ? 15.828 11.778 -13.213 1.00 90.81 469 LEU A O 1
ATOM 3717 N N . TYR A 1 470 ? 16.098 9.562 -13.505 1.00 90.44 470 TYR A N 1
ATOM 3718 C CA . TYR A 1 470 ? 14.834 9.314 -14.201 1.00 90.44 470 TYR A CA 1
ATOM 3719 C C . TYR A 1 470 ? 13.739 8.743 -13.299 1.00 90.44 470 TYR A C 1
ATOM 3721 O O . TYR A 1 470 ? 12.639 8.443 -13.771 1.00 90.44 470 TYR A O 1
ATOM 3729 N N . TYR A 1 471 ? 14.006 8.634 -11.998 1.00 88.62 471 TYR A N 1
ATOM 3730 C CA . TYR A 1 471 ? 12.974 8.329 -11.020 1.00 88.62 471 TYR A CA 1
ATOM 3731 C C . TYR A 1 471 ? 12.077 9.554 -10.785 1.00 88.62 471 TYR A C 1
ATOM 3733 O O . TYR A 1 471 ? 12.556 10.697 -10.896 1.00 88.62 471 TYR A O 1
ATOM 3741 N N . PRO A 1 472 ? 10.780 9.329 -10.491 1.00 78.06 472 PRO A N 1
ATOM 3742 C CA . PRO A 1 472 ? 9.869 10.388 -10.088 1.00 78.06 472 PRO A CA 1
ATOM 3743 C C . PRO A 1 472 ? 10.449 11.180 -8.922 1.00 78.06 472 PRO A C 1
ATOM 3745 O O . PRO A 1 472 ? 10.777 10.626 -7.878 1.00 78.06 472 PRO A O 1
ATOM 3748 N N . THR A 1 473 ? 10.585 12.494 -9.107 1.00 74.25 473 THR A N 1
ATOM 3749 C CA . THR A 1 473 ? 11.000 13.389 -8.015 1.00 74.25 473 THR A CA 1
ATOM 3750 C C . THR A 1 473 ? 9.979 13.358 -6.884 1.00 74.25 473 THR A C 1
ATOM 3752 O O . THR A 1 473 ? 10.346 13.535 -5.728 1.00 74.25 473 THR A O 1
ATOM 3755 N N . TYR A 1 474 ? 8.712 13.141 -7.233 1.00 69.81 474 TYR A N 1
ATOM 3756 C CA . TYR A 1 474 ? 7.618 13.008 -6.294 1.00 69.81 474 TYR A CA 1
ATOM 3757 C C . TYR A 1 474 ? 7.027 11.607 -6.392 1.00 69.81 474 TYR A C 1
ATOM 3759 O O . TYR A 1 474 ? 6.852 11.101 -7.501 1.00 69.81 474 TYR A O 1
ATOM 3767 N N . ASP A 1 475 ? 6.742 10.990 -5.253 1.00 64.00 475 ASP A N 1
ATOM 3768 C CA . ASP A 1 475 ? 6.022 9.722 -5.206 1.00 64.00 475 ASP A CA 1
ATOM 3769 C C . ASP A 1 475 ? 4.536 9.896 -5.587 1.00 64.00 475 ASP A C 1
ATOM 3771 O O . ASP A 1 475 ? 4.051 11.003 -5.843 1.00 64.00 475 ASP A O 1
ATOM 3775 N N . ASP A 1 476 ? 3.784 8.793 -5.597 1.00 55.47 476 ASP A N 1
ATOM 3776 C CA . ASP A 1 476 ? 2.348 8.779 -5.923 1.00 55.47 476 ASP A CA 1
ATOM 3777 C C . ASP A 1 476 ? 1.472 9.568 -4.924 1.00 55.47 476 ASP A C 1
ATOM 3779 O O . ASP A 1 476 ? 0.264 9.734 -5.129 1.00 55.47 476 ASP A O 1
ATOM 3783 N N . TYR A 1 477 ? 2.057 10.028 -3.819 1.00 52.09 477 TYR A N 1
ATOM 3784 C CA . TYR A 1 477 ? 1.422 10.859 -2.805 1.00 52.09 477 TYR A CA 1
ATOM 3785 C C . TYR A 1 477 ? 1.838 12.332 -2.916 1.00 52.09 477 TYR A C 1
ATOM 3787 O O . TYR A 1 477 ? 1.289 13.185 -2.214 1.00 52.09 477 TYR A O 1
ATOM 3795 N N . GLY A 1 478 ? 2.768 12.648 -3.821 1.00 54.19 478 GLY A N 1
ATOM 3796 C CA . GLY A 1 478 ? 3.286 13.988 -4.006 1.00 54.19 478 GLY A CA 1
ATOM 3797 C C . GLY A 1 478 ? 4.468 14.346 -3.114 1.00 54.19 478 GLY A C 1
ATOM 3798 O O . GLY A 1 478 ? 4.809 15.527 -3.039 1.00 54.19 478 GLY A O 1
ATOM 3799 N N . TYR A 1 479 ? 5.092 13.392 -2.422 1.00 58.34 479 TYR A N 1
ATOM 3800 C CA . TYR A 1 479 ? 6.257 13.677 -1.585 1.00 58.34 479 TYR A CA 1
ATOM 3801 C C . TYR A 1 479 ? 7.535 13.584 -2.362 1.00 58.34 479 TYR A C 1
ATOM 3803 O O . TYR A 1 479 ? 7.722 12.699 -3.187 1.00 58.34 479 TYR A O 1
ATOM 3811 N N . LEU A 1 480 ? 8.435 14.502 -2.033 1.00 67.31 480 LEU A N 1
ATOM 3812 C CA . LEU A 1 480 ? 9.781 14.511 -2.553 1.00 67.31 480 LEU A CA 1
ATOM 3813 C C . LEU A 1 480 ? 10.473 13.181 -2.193 1.00 67.31 480 LEU A C 1
ATOM 3815 O O . LEU A 1 480 ? 10.812 12.944 -1.037 1.00 67.31 480 LEU A O 1
ATOM 3819 N N . SER A 1 481 ? 10.665 12.327 -3.192 1.00 72.75 481 SER A N 1
ATOM 3820 C CA . SER A 1 481 ? 11.198 10.977 -3.040 1.00 72.75 481 SER A CA 1
ATOM 3821 C C . SER A 1 481 ? 12.721 10.992 -3.106 1.00 72.75 481 SER A C 1
ATOM 3823 O O . SER A 1 481 ? 13.289 11.591 -4.023 1.00 72.75 481 SER A O 1
ATOM 3825 N N . ASN A 1 482 ? 13.402 10.321 -2.170 1.00 82.62 482 ASN A N 1
ATOM 3826 C CA . ASN A 1 482 ? 14.845 10.113 -2.274 1.00 82.62 482 ASN A CA 1
ATOM 3827 C C . ASN A 1 482 ? 15.136 9.157 -3.441 1.00 82.62 482 ASN A C 1
ATOM 3829 O O . ASN A 1 482 ? 15.225 7.943 -3.282 1.00 82.62 482 ASN A O 1
ATOM 3833 N N . VAL A 1 483 ? 15.297 9.734 -4.631 1.00 86.31 483 VAL A N 1
ATOM 3834 C CA . VAL A 1 483 ? 15.411 8.991 -5.889 1.00 86.31 483 VAL A CA 1
ATOM 3835 C C . VAL A 1 483 ? 16.603 8.035 -5.942 1.00 86.31 483 VAL A C 1
ATOM 3837 O O . VAL A 1 483 ? 16.557 7.059 -6.686 1.00 86.31 483 VAL A O 1
ATOM 3840 N N . VAL A 1 484 ? 17.670 8.302 -5.178 1.00 88.81 484 VAL A N 1
ATOM 3841 C CA . VAL A 1 484 ? 18.829 7.397 -5.105 1.00 88.81 484 VAL A CA 1
ATOM 3842 C C . VAL A 1 484 ? 18.469 6.184 -4.258 1.00 88.81 484 VAL A C 1
ATOM 3844 O O . VAL A 1 484 ? 18.677 5.061 -4.705 1.00 88.81 484 VAL A O 1
ATOM 3847 N N . TYR A 1 485 ? 17.855 6.404 -3.092 1.00 87.06 485 TYR A N 1
ATOM 3848 C CA . TYR A 1 485 ? 17.356 5.326 -2.242 1.00 87.06 485 TYR A CA 1
ATOM 3849 C C . TYR A 1 485 ? 16.349 4.436 -2.984 1.00 87.06 485 TYR A C 1
ATOM 3851 O O . TYR A 1 485 ? 16.510 3.222 -2.982 1.00 8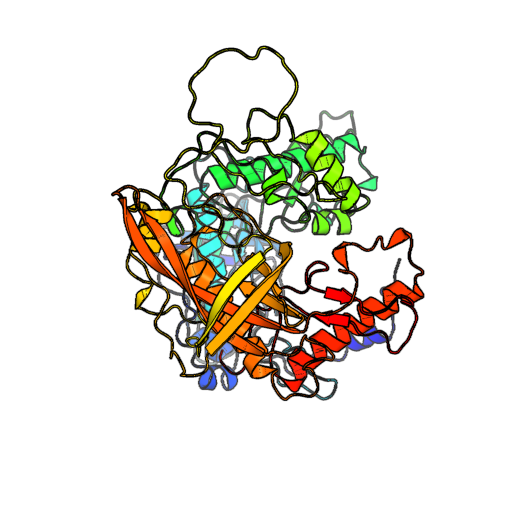7.06 485 TYR A O 1
ATOM 3859 N N . GLU A 1 486 ? 15.363 5.017 -3.676 1.00 87.00 486 GLU A N 1
ATOM 3860 C CA . GLU A 1 486 ? 14.352 4.257 -4.432 1.00 87.00 486 GLU A CA 1
ATOM 3861 C C . GLU A 1 486 ? 14.946 3.417 -5.567 1.00 87.00 486 GLU A C 1
ATOM 3863 O O . GLU A 1 486 ? 14.540 2.273 -5.798 1.00 87.00 486 GLU A O 1
ATOM 3868 N N . ALA A 1 487 ? 15.898 3.985 -6.312 1.00 92.44 487 ALA A N 1
ATOM 3869 C CA . ALA A 1 487 ? 16.558 3.272 -7.396 1.00 92.44 487 ALA A CA 1
ATOM 3870 C C . ALA A 1 487 ? 17.395 2.103 -6.866 1.00 92.44 487 ALA A C 1
ATOM 3872 O O . ALA A 1 487 ? 17.330 1.002 -7.415 1.00 92.44 487 ALA A O 1
ATOM 3873 N N . GLU A 1 488 ? 18.136 2.325 -5.782 1.00 90.81 488 GLU A N 1
ATOM 3874 C CA . GLU A 1 488 ? 19.022 1.326 -5.189 1.00 90.81 488 GLU A CA 1
ATOM 3875 C C . GLU A 1 488 ? 18.263 0.232 -4.427 1.00 90.81 488 GLU A C 1
ATOM 3877 O O . GLU A 1 488 ? 18.610 -0.946 -4.544 1.00 90.81 488 GLU A O 1
ATOM 3882 N N . SER A 1 489 ? 17.201 0.582 -3.696 1.00 90.25 489 SER A N 1
ATOM 3883 C CA . SER A 1 489 ? 16.328 -0.394 -3.034 1.00 90.25 489 SER A CA 1
ATOM 3884 C C . SER A 1 489 ? 15.665 -1.296 -4.077 1.00 90.25 489 SER A C 1
ATOM 3886 O O . SER A 1 489 ? 15.817 -2.516 -4.021 1.00 90.25 489 SER A O 1
ATOM 3888 N N . SER A 1 490 ? 15.070 -0.707 -5.122 1.00 94.06 490 SER A N 1
ATOM 3889 C CA . SER A 1 490 ? 14.479 -1.448 -6.244 1.00 94.06 490 SER A CA 1
ATOM 3890 C C . SER A 1 490 ? 15.489 -2.383 -6.914 1.00 94.06 490 SER A C 1
ATOM 3892 O O . SER A 1 490 ? 15.183 -3.544 -7.187 1.00 94.06 490 SER A O 1
ATOM 3894 N N . TYR A 1 491 ? 16.701 -1.885 -7.178 1.00 96.12 491 TYR A N 1
ATOM 3895 C CA . TYR A 1 491 ? 17.775 -2.661 -7.789 1.00 96.12 491 TYR A CA 1
ATOM 3896 C C . TYR A 1 491 ? 18.216 -3.835 -6.911 1.00 96.12 491 TYR A C 1
ATOM 3898 O O . TYR A 1 491 ? 18.349 -4.957 -7.408 1.00 96.12 491 TYR A O 1
ATOM 3906 N N . SER A 1 492 ? 18.462 -3.590 -5.621 1.00 94.56 492 SER A N 1
ATOM 3907 C CA . SER A 1 492 ? 18.975 -4.600 -4.692 1.00 94.56 492 SER A CA 1
ATOM 3908 C C . SER A 1 492 ? 17.957 -5.717 -4.449 1.00 94.56 492 SER A C 1
ATOM 3910 O O . SER A 1 492 ? 18.326 -6.890 -4.552 1.00 94.56 492 SER A O 1
ATOM 3912 N N . ILE A 1 493 ? 16.683 -5.366 -4.232 1.00 95.19 493 ILE A N 1
ATOM 3913 C CA . ILE A 1 493 ? 15.572 -6.309 -4.039 1.00 95.19 493 ILE A CA 1
ATOM 3914 C C . ILE A 1 493 ? 15.393 -7.178 -5.286 1.00 95.19 493 ILE A C 1
ATOM 3916 O O . ILE A 1 493 ? 15.459 -8.406 -5.207 1.00 95.19 493 ILE A O 1
ATOM 3920 N N . GLU A 1 494 ? 15.247 -6.560 -6.460 1.00 97.31 494 GLU A N 1
ATOM 3921 C CA . GLU A 1 494 ? 14.997 -7.305 -7.696 1.00 97.31 494 GLU A CA 1
ATOM 3922 C C . GLU A 1 494 ? 16.184 -8.199 -8.076 1.00 97.31 494 GLU A C 1
ATOM 3924 O O . GLU A 1 494 ? 16.008 -9.360 -8.453 1.00 97.31 494 GLU A O 1
ATOM 3929 N N . SER A 1 495 ? 17.411 -7.698 -7.917 1.00 96.50 495 SER A N 1
ATOM 3930 C CA . SER A 1 495 ? 18.616 -8.491 -8.172 1.00 96.50 495 SER A CA 1
ATOM 3931 C C . SER A 1 495 ? 18.774 -9.649 -7.187 1.00 96.50 495 SER A C 1
ATOM 3933 O O . SER A 1 495 ? 19.332 -10.684 -7.549 1.00 96.50 495 SER A O 1
ATOM 3935 N N . ALA A 1 496 ? 18.355 -9.491 -5.927 1.00 95.62 496 ALA A N 1
ATOM 3936 C CA . ALA A 1 496 ? 18.371 -10.573 -4.945 1.00 95.62 496 ALA A CA 1
ATOM 3937 C C . ALA A 1 496 ? 17.353 -11.663 -5.311 1.00 95.62 496 ALA A C 1
ATOM 3939 O O . ALA A 1 496 ? 17.696 -12.844 -5.282 1.00 95.62 496 ALA A O 1
ATOM 3940 N N . ALA A 1 497 ? 16.148 -11.278 -5.741 1.00 96.44 497 ALA A N 1
ATOM 3941 C CA . ALA A 1 497 ? 15.114 -12.225 -6.148 1.00 96.44 497 ALA A CA 1
ATOM 3942 C C . ALA A 1 497 ? 15.547 -13.053 -7.362 1.00 96.44 497 ALA A C 1
ATOM 3944 O O . ALA A 1 497 ? 15.492 -14.281 -7.328 1.00 96.44 497 ALA A O 1
ATOM 3945 N N . TYR A 1 498 ? 16.067 -12.410 -8.412 1.00 97.81 498 TYR A N 1
ATOM 3946 C CA . TYR A 1 498 ? 16.570 -13.149 -9.571 1.00 97.81 498 TYR A CA 1
ATOM 3947 C C . TYR A 1 498 ? 17.791 -14.014 -9.248 1.00 97.81 498 TYR A C 1
ATOM 3949 O O . TYR A 1 498 ? 17.908 -15.105 -9.801 1.00 97.81 498 TYR A O 1
ATOM 3957 N N . ARG A 1 499 ? 18.674 -13.588 -8.334 1.00 95.25 499 ARG A N 1
ATOM 3958 C CA . ARG A 1 499 ? 19.775 -14.438 -7.848 1.00 95.25 499 ARG A CA 1
ATOM 3959 C C . ARG A 1 499 ? 19.261 -15.692 -7.136 1.00 95.25 499 ARG A C 1
ATOM 3961 O O . ARG A 1 499 ? 19.809 -16.761 -7.374 1.00 95.25 499 ARG A O 1
ATOM 3968 N N . GLU A 1 500 ? 18.205 -15.583 -6.331 1.00 94.50 500 GLU A N 1
ATOM 3969 C CA . GLU A 1 500 ? 17.588 -16.730 -5.645 1.00 94.50 500 GLU A CA 1
ATOM 3970 C C . GLU A 1 500 ? 16.950 -17.729 -6.627 1.00 94.50 500 GLU A C 1
ATOM 3972 O O . GLU A 1 500 ? 16.945 -18.942 -6.400 1.00 94.50 500 GLU A O 1
ATOM 3977 N N . LEU A 1 501 ? 16.421 -17.218 -7.742 1.00 95.44 501 LEU A N 1
ATOM 3978 C CA . LEU A 1 501 ? 15.785 -18.017 -8.790 1.00 95.44 501 LEU A CA 1
ATOM 3979 C C . LEU A 1 501 ? 16.771 -18.530 -9.849 1.00 95.44 501 LEU A C 1
ATOM 3981 O O . LEU A 1 501 ? 16.452 -19.481 -10.566 1.00 95.44 501 LEU A O 1
ATOM 3985 N N . SER A 1 502 ? 17.959 -17.939 -9.944 1.00 95.31 502 SER A N 1
ATOM 3986 C CA . SER A 1 502 ? 18.999 -18.307 -10.905 1.00 95.31 502 SER A CA 1
ATOM 3987 C C . SER A 1 502 ? 19.459 -19.754 -10.703 1.00 95.31 502 SER A C 1
ATOM 3989 O O . SER A 1 502 ? 19.739 -20.192 -9.588 1.00 95.31 502 SER A O 1
ATOM 3991 N N . GLY A 1 503 ? 19.570 -20.511 -11.794 1.00 91.88 503 GLY A N 1
ATOM 3992 C CA . GLY A 1 503 ? 19.963 -21.924 -11.773 1.00 91.88 503 GLY A CA 1
ATOM 3993 C C . GLY A 1 503 ? 18.872 -22.882 -11.281 1.00 91.88 503 GLY A C 1
ATOM 3994 O O . GLY A 1 503 ? 19.132 -24.074 -11.112 1.00 91.88 503 GLY A O 1
ATOM 3995 N N . THR A 1 504 ? 17.652 -22.394 -11.054 1.00 94.31 504 THR A N 1
ATOM 3996 C CA . THR A 1 504 ? 16.500 -23.218 -10.667 1.00 94.31 504 THR A CA 1
ATOM 3997 C C . THR A 1 504 ? 15.646 -23.585 -11.890 1.00 94.31 504 THR A C 1
ATOM 3999 O O . THR A 1 504 ? 15.756 -22.934 -12.928 1.00 94.31 504 THR A O 1
ATOM 4002 N N . PRO A 1 505 ? 14.746 -24.586 -11.798 1.00 94.31 505 PRO A N 1
ATOM 4003 C CA . PRO A 1 505 ? 13.834 -24.925 -12.898 1.00 94.31 505 PRO A CA 1
ATOM 4004 C C . PRO A 1 505 ? 12.878 -23.794 -13.314 1.00 94.31 505 PRO A C 1
ATOM 4006 O O . PRO A 1 505 ? 12.284 -23.868 -14.390 1.00 94.31 505 PRO A O 1
ATOM 4009 N N . PHE A 1 506 ? 12.718 -22.769 -12.472 1.00 94.88 506 PHE A N 1
ATOM 4010 C CA . PHE A 1 506 ? 11.832 -21.626 -12.700 1.00 94.88 506 PHE A CA 1
ATOM 4011 C C . PHE A 1 506 ? 12.442 -20.584 -13.646 1.00 94.88 506 PHE A C 1
ATOM 4013 O O . PHE A 1 506 ? 11.720 -19.831 -14.303 1.00 94.88 506 PHE A O 1
ATOM 4020 N N . GLU A 1 507 ? 13.771 -20.561 -13.746 1.00 96.19 507 GLU A N 1
ATOM 4021 C CA . GLU A 1 507 ? 14.496 -19.624 -14.591 1.00 96.19 507 GLU A CA 1
ATOM 4022 C C . GLU A 1 507 ? 14.332 -19.969 -16.081 1.00 96.19 507 GLU A C 1
ATOM 4024 O O . GLU A 1 507 ? 14.656 -21.066 -16.543 1.00 96.19 507 GLU A O 1
ATOM 4029 N N . GLY A 1 508 ? 13.858 -19.002 -16.866 1.00 93.44 508 GLY A N 1
ATOM 4030 C CA . GLY A 1 508 ? 13.545 -19.188 -18.284 1.00 93.44 508 GLY A CA 1
ATOM 4031 C C . GLY A 1 508 ? 12.245 -19.956 -18.534 1.00 93.44 508 GLY A C 1
ATOM 4032 O O . GLY A 1 508 ? 11.937 -20.267 -19.685 1.00 93.44 508 GLY A O 1
ATOM 4033 N N . THR A 1 509 ? 11.479 -20.262 -17.484 1.00 93.69 509 THR A N 1
ATOM 4034 C CA . THR A 1 509 ? 10.160 -20.899 -17.577 1.00 93.69 509 THR A CA 1
ATOM 4035 C C . THR A 1 509 ? 9.103 -19.970 -16.983 1.00 93.69 509 THR A C 1
ATOM 4037 O O . THR A 1 509 ? 8.337 -19.372 -17.737 1.00 93.69 509 THR A O 1
ATOM 4040 N N . ILE A 1 510 ? 9.124 -19.772 -15.667 1.00 95.94 510 ILE A N 1
ATOM 4041 C CA . ILE A 1 510 ? 8.212 -18.905 -14.910 1.00 95.94 510 ILE A CA 1
ATOM 4042 C C . ILE A 1 510 ? 8.745 -17.475 -14.829 1.00 95.94 510 ILE A C 1
ATOM 4044 O O . ILE A 1 510 ? 7.973 -16.521 -14.836 1.00 95.94 510 ILE A O 1
ATOM 4048 N N . THR A 1 511 ? 10.061 -17.312 -14.784 1.00 97.31 511 THR A N 1
ATOM 4049 C CA . THR A 1 511 ? 10.736 -16.011 -14.813 1.00 97.31 511 THR A CA 1
ATOM 4050 C C . THR A 1 511 ? 11.649 -15.921 -16.035 1.00 97.31 511 THR A C 1
ATOM 4052 O O . THR A 1 511 ? 11.969 -16.948 -16.644 1.00 97.31 511 THR A O 1
ATOM 4055 N N . PRO A 1 512 ? 12.060 -14.718 -16.468 1.00 97.81 512 PRO A N 1
ATOM 4056 C CA . PRO A 1 512 ? 13.093 -14.596 -17.492 1.00 97.81 512 PRO A CA 1
ATOM 4057 C C . PRO A 1 512 ? 14.424 -15.159 -16.982 1.00 97.81 512 PRO A C 1
ATOM 4059 O O . PRO A 1 512 ? 14.701 -15.110 -15.781 1.00 97.81 512 PRO A O 1
ATOM 4062 N N . ARG A 1 513 ? 15.284 -15.640 -17.890 1.00 98.00 513 ARG A N 1
ATOM 4063 C CA . ARG A 1 513 ? 16.675 -15.943 -17.516 1.00 98.00 513 ARG A CA 1
ATOM 4064 C C . ARG A 1 513 ? 17.396 -14.700 -17.021 1.00 98.00 513 ARG A C 1
ATOM 4066 O O . ARG A 1 513 ? 17.300 -13.627 -17.624 1.00 98.00 513 ARG A O 1
ATOM 4073 N N . TYR A 1 514 ? 18.147 -14.867 -15.944 1.00 97.88 514 TYR A N 1
ATOM 4074 C CA . TYR A 1 514 ? 18.907 -13.817 -15.304 1.00 97.88 514 TYR A CA 1
ATOM 4075 C C . TYR A 1 514 ? 20.347 -13.825 -15.816 1.00 97.88 514 TYR A C 1
ATOM 4077 O O . TYR A 1 514 ? 21.107 -14.770 -15.631 1.00 97.88 514 TYR A O 1
ATOM 4085 N N . HIS A 1 515 ? 20.752 -12.738 -16.468 1.00 96.75 515 HIS A N 1
ATOM 4086 C CA . HIS A 1 515 ? 22.091 -12.584 -17.040 1.00 96.75 515 HIS A CA 1
ATOM 4087 C C . HIS A 1 515 ? 23.012 -11.726 -16.165 1.00 96.75 515 HIS A C 1
ATOM 4089 O O . HIS A 1 515 ? 24.026 -11.209 -16.649 1.00 96.75 515 HIS A O 1
ATOM 4095 N N . GLY A 1 516 ? 22.668 -11.587 -14.885 1.00 96.00 516 GLY A N 1
ATOM 4096 C CA . GLY A 1 516 ? 23.476 -10.923 -13.874 1.00 96.00 516 GLY A CA 1
ATOM 4097 C C . GLY A 1 516 ? 23.118 -9.459 -13.629 1.00 96.00 516 GLY A C 1
ATOM 4098 O O . GLY A 1 516 ? 22.339 -8.831 -14.353 1.00 96.00 516 GLY A O 1
ATOM 4099 N N . SER A 1 517 ? 23.770 -8.941 -12.596 1.00 97.12 517 SER A N 1
ATOM 4100 C CA . SER A 1 517 ? 23.755 -7.558 -12.137 1.00 97.12 517 SER A CA 1
ATOM 4101 C C . SER A 1 517 ? 24.986 -6.830 -12.662 1.00 97.12 517 SER A C 1
ATOM 4103 O O . SER A 1 517 ? 26.078 -7.401 -12.735 1.00 97.12 517 SER A O 1
ATOM 4105 N N . TRP A 1 518 ? 24.818 -5.569 -13.044 1.00 96.81 518 TRP A N 1
ATOM 4106 C CA . TRP A 1 518 ? 25.861 -4.798 -13.704 1.00 96.81 518 TRP A CA 1
ATOM 4107 C C . TRP A 1 518 ? 25.840 -3.331 -13.276 1.00 96.81 518 TRP A C 1
ATOM 4109 O O . TRP A 1 518 ? 24.818 -2.786 -12.859 1.00 96.81 518 TRP A O 1
ATOM 4119 N N . THR A 1 519 ? 26.980 -2.670 -13.434 1.00 95.31 519 THR A N 1
ATOM 4120 C CA . THR A 1 519 ? 27.130 -1.226 -13.279 1.00 95.31 519 THR A CA 1
ATOM 4121 C C . THR A 1 519 ? 27.624 -0.600 -14.576 1.00 95.31 519 THR A C 1
ATOM 4123 O O . THR A 1 519 ? 28.412 -1.194 -15.313 1.00 95.31 519 THR A O 1
ATOM 4126 N N . THR A 1 520 ? 27.169 0.611 -14.870 1.00 94.00 520 THR A N 1
ATOM 4127 C CA . THR A 1 520 ? 27.668 1.449 -15.964 1.00 94.00 520 THR A CA 1
ATOM 4128 C C . THR A 1 520 ? 27.967 2.839 -15.440 1.00 94.00 520 THR A C 1
ATOM 4130 O O . THR A 1 520 ? 27.366 3.290 -14.473 1.00 94.00 520 THR A O 1
ATOM 4133 N N . HIS A 1 521 ? 28.867 3.549 -16.108 1.00 92.38 521 HIS A N 1
ATOM 4134 C CA . HIS A 1 521 ? 29.168 4.936 -15.787 1.00 92.38 521 HIS A CA 1
ATOM 4135 C C . HIS A 1 521 ? 28.613 5.826 -16.886 1.00 92.38 521 HIS A C 1
ATOM 4137 O O . HIS A 1 521 ? 29.004 5.701 -18.048 1.00 92.38 521 HIS A O 1
ATOM 4143 N N . ILE A 1 522 ? 27.688 6.711 -16.530 1.00 91.69 522 ILE A N 1
ATOM 4144 C CA . ILE A 1 522 ? 27.085 7.632 -17.485 1.00 91.69 522 ILE A CA 1
ATOM 4145 C C . ILE A 1 522 ? 27.649 9.030 -17.246 1.00 91.69 522 ILE A C 1
ATOM 4147 O O . ILE A 1 522 ? 27.667 9.543 -16.125 1.00 91.69 522 ILE A O 1
ATOM 4151 N N . SER A 1 523 ? 28.125 9.647 -18.324 1.00 89.75 523 SER A N 1
ATOM 4152 C CA . SER A 1 523 ? 28.652 11.006 -18.287 1.00 89.75 523 SER A CA 1
ATOM 4153 C C . SER A 1 523 ? 27.525 12.027 -18.128 1.00 89.75 523 SER A C 1
ATOM 4155 O O . SER A 1 523 ? 26.516 11.962 -18.834 1.00 89.75 523 SER A O 1
ATOM 4157 N N . THR A 1 524 ? 27.696 12.958 -17.193 1.00 88.31 524 THR A N 1
ATOM 4158 C CA . THR A 1 524 ? 26.742 14.021 -16.866 1.00 88.31 524 THR A CA 1
ATOM 4159 C C . THR A 1 524 ? 27.445 15.353 -16.764 1.00 88.31 524 THR A C 1
ATOM 4161 O O . THR A 1 524 ? 28.460 15.466 -16.081 1.00 88.31 524 THR A O 1
ATOM 4164 N N . ASN A 1 525 ? 26.859 16.384 -17.365 1.00 86.25 525 ASN A N 1
ATOM 4165 C CA . ASN A 1 525 ? 27.331 17.750 -17.199 1.00 86.25 525 ASN A CA 1
ATOM 4166 C C . ASN A 1 525 ? 26.564 18.403 -16.045 1.00 86.25 525 ASN A C 1
ATOM 4168 O O . ASN A 1 525 ? 25.339 18.490 -16.075 1.00 86.25 525 ASN A O 1
ATOM 4172 N N . LEU A 1 526 ? 27.283 18.850 -15.020 1.00 83.00 526 LEU A N 1
ATOM 4173 C CA . LEU A 1 526 ? 26.701 19.619 -13.927 1.00 83.00 526 LEU A CA 1
ATOM 4174 C C . LEU A 1 526 ? 26.450 21.073 -14.356 1.00 83.00 526 LEU A C 1
ATOM 4176 O O . LEU A 1 526 ? 27.139 21.570 -15.251 1.00 83.00 526 LEU A O 1
ATOM 4180 N N . PRO A 1 527 ? 25.555 21.809 -13.666 1.00 77.94 527 PRO A N 1
ATOM 4181 C CA . PRO A 1 527 ? 25.325 23.232 -13.934 1.00 77.94 527 PRO A CA 1
ATOM 4182 C C . PRO A 1 527 ? 26.590 24.100 -13.830 1.00 77.94 527 PRO A C 1
ATOM 4184 O O . PRO A 1 527 ? 26.671 25.152 -14.451 1.00 77.94 527 PRO A O 1
ATOM 4187 N N . SER A 1 528 ? 27.600 23.648 -13.078 1.00 78.50 528 SER A N 1
ATOM 4188 C CA . SER A 1 528 ? 28.913 24.295 -12.964 1.00 78.50 528 SER A CA 1
ATOM 4189 C C . SER A 1 528 ? 29.817 24.119 -14.195 1.00 78.50 528 SER A C 1
ATOM 4191 O O . SER A 1 528 ? 30.947 24.600 -14.189 1.00 78.50 528 SER A O 1
ATOM 4193 N N . GLY A 1 529 ? 29.374 23.386 -15.223 1.00 80.00 529 GLY A N 1
ATOM 4194 C CA . GLY A 1 529 ? 30.177 23.012 -16.393 1.00 80.00 529 GLY A CA 1
ATOM 4195 C C . GLY A 1 529 ? 31.123 21.828 -16.153 1.00 80.00 529 GLY A C 1
ATOM 4196 O O . GLY A 1 529 ? 31.745 21.339 -17.094 1.00 80.00 529 GLY A O 1
ATOM 4197 N N . LYS A 1 530 ? 31.223 21.328 -14.913 1.00 85.06 530 LYS A N 1
ATOM 4198 C CA . LYS A 1 530 ? 31.998 20.126 -14.582 1.00 85.06 530 LYS A CA 1
ATOM 4199 C C . LYS A 1 530 ? 31.290 18.880 -15.111 1.00 85.06 530 LYS A C 1
ATOM 4201 O O . LYS A 1 530 ? 30.116 18.665 -14.820 1.00 85.06 530 LYS A O 1
ATOM 4206 N N . GLN A 1 531 ? 32.027 18.026 -15.810 1.00 87.38 531 GLN A N 1
ATOM 4207 C CA . GLN A 1 531 ? 31.553 16.699 -16.181 1.00 87.38 531 GLN A CA 1
ATOM 4208 C C . GLN A 1 531 ? 31.846 15.695 -15.059 1.00 87.38 531 GLN A C 1
ATOM 4210 O O . GLN A 1 531 ? 32.947 15.672 -14.505 1.00 87.38 531 GLN A O 1
ATOM 4215 N N . ILE A 1 532 ? 30.858 14.873 -14.721 1.00 88.81 532 ILE A N 1
ATOM 4216 C CA . ILE A 1 532 ? 30.980 13.765 -13.773 1.00 88.81 532 ILE A CA 1
ATOM 4217 C C . ILE A 1 532 ? 30.625 12.448 -14.459 1.00 88.81 532 ILE A C 1
ATOM 4219 O O . ILE A 1 532 ? 29.834 12.420 -15.401 1.00 88.81 532 ILE A O 1
ATOM 4223 N N . LEU A 1 533 ? 31.189 11.354 -13.959 1.00 89.50 533 LEU A N 1
ATOM 4224 C CA . LEU A 1 533 ? 30.762 10.001 -14.294 1.00 89.50 533 LEU A CA 1
ATOM 4225 C C . LEU A 1 533 ? 29.938 9.485 -13.123 1.00 89.50 533 LEU A C 1
ATOM 4227 O O . LEU A 1 533 ? 30.492 9.216 -12.060 1.00 89.50 533 LEU A O 1
ATOM 4231 N N . ARG A 1 534 ? 28.622 9.384 -13.306 1.00 90.19 534 ARG A N 1
ATOM 4232 C CA . ARG A 1 534 ? 27.744 8.821 -12.277 1.00 90.19 534 ARG A CA 1
ATOM 4233 C C . ARG A 1 534 ? 27.625 7.306 -12.490 1.00 90.19 534 ARG A C 1
ATOM 4235 O O . ARG A 1 534 ? 27.366 6.898 -13.630 1.00 90.19 534 ARG A O 1
ATOM 4242 N N . PRO A 1 535 ? 27.831 6.475 -11.458 1.00 91.19 535 PRO A N 1
ATOM 4243 C CA . PRO A 1 535 ? 27.549 5.051 -11.553 1.00 91.19 535 PRO A CA 1
ATOM 4244 C C . PRO A 1 535 ? 26.031 4.835 -11.593 1.00 91.19 535 PRO A C 1
ATOM 4246 O O . PRO A 1 535 ? 25.271 5.513 -10.905 1.00 91.19 535 PRO A O 1
ATOM 4249 N N . VAL A 1 536 ? 25.593 3.902 -12.429 1.00 94.56 536 VAL A N 1
ATOM 4250 C CA . VAL A 1 536 ? 24.190 3.535 -12.630 1.00 94.56 536 VAL A CA 1
ATOM 4251 C C . VAL A 1 536 ? 24.096 2.019 -12.641 1.00 94.56 536 VAL A C 1
ATOM 4253 O O . VAL A 1 536 ? 24.841 1.348 -13.362 1.00 94.56 536 VAL A O 1
ATOM 4256 N N . ARG A 1 537 ? 23.172 1.477 -11.851 1.00 96.38 537 ARG A N 1
ATOM 4257 C CA . ARG A 1 537 ? 22.974 0.03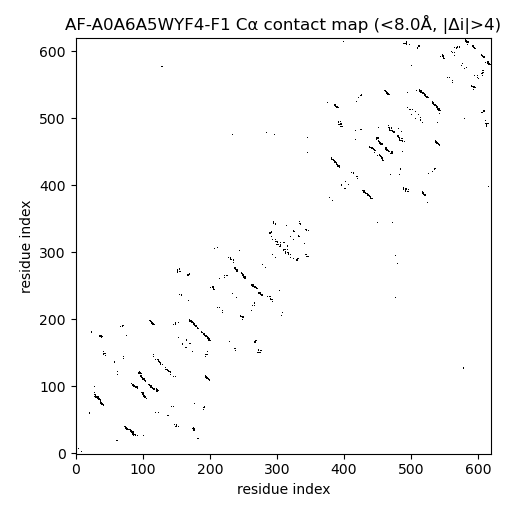4 -11.714 1.00 96.38 537 ARG A CA 1
ATOM 4258 C C . ARG A 1 537 ? 21.988 -0.482 -12.753 1.00 96.38 537 ARG A C 1
ATOM 4260 O O . ARG A 1 537 ? 21.076 0.228 -13.176 1.00 96.38 537 ARG A O 1
ATOM 4267 N N . LEU A 1 538 ? 22.167 -1.721 -13.189 1.00 97.00 538 LEU A N 1
ATOM 4268 C CA . LEU A 1 538 ? 21.228 -2.393 -14.078 1.00 97.00 538 LEU A CA 1
ATOM 4269 C C . LEU A 1 538 ? 21.264 -3.910 -13.898 1.00 97.00 538 LEU A C 1
ATOM 4271 O O . LEU A 1 538 ? 22.263 -4.478 -13.463 1.00 97.00 538 LEU A O 1
ATOM 4275 N N . ILE A 1 539 ? 20.189 -4.570 -14.308 1.00 98.12 539 ILE A N 1
ATOM 4276 C CA . ILE A 1 539 ? 20.154 -6.022 -14.496 1.00 98.12 539 ILE A CA 1
ATOM 4277 C C . ILE A 1 539 ? 19.956 -6.349 -15.972 1.00 98.12 539 ILE A C 1
ATOM 4279 O O . ILE A 1 539 ? 19.342 -5.576 -16.717 1.00 98.12 539 ILE A O 1
ATOM 4283 N N . LEU A 1 540 ? 20.488 -7.496 -16.394 1.00 98.06 540 LEU A N 1
ATOM 4284 C CA . LEU A 1 540 ? 20.240 -8.052 -17.720 1.00 98.06 540 LEU A CA 1
ATOM 4285 C C . LEU A 1 540 ? 19.329 -9.273 -17.604 1.00 98.06 540 LEU A C 1
ATOM 4287 O O . LEU A 1 540 ? 19.614 -10.192 -16.838 1.00 98.06 540 LEU A O 1
ATOM 4291 N N . LEU A 1 541 ? 18.263 -9.292 -18.397 1.00 98.38 541 LEU A N 1
ATOM 4292 C CA . LEU A 1 541 ? 17.258 -10.352 -18.425 1.00 98.38 541 LEU A CA 1
ATOM 4293 C C . LEU A 1 541 ? 17.073 -10.894 -19.847 1.00 98.38 541 LEU A C 1
ATOM 4295 O O . LEU A 1 541 ? 17.355 -10.205 -20.831 1.00 98.38 541 LEU A O 1
ATOM 4299 N N . GLU A 1 542 ? 16.581 -12.126 -19.958 1.00 97.75 542 GLU A N 1
ATOM 4300 C CA . GLU A 1 542 ? 16.040 -12.682 -21.203 1.00 97.75 542 GLU A CA 1
ATOM 4301 C C . GLU A 1 542 ? 14.982 -11.738 -21.791 1.00 97.75 542 GLU A C 1
ATOM 4303 O O . GLU A 1 542 ? 14.097 -11.256 -21.079 1.00 97.75 542 GLU A O 1
ATOM 4308 N N . TYR A 1 543 ? 15.036 -11.494 -23.103 1.00 96.75 543 TYR A N 1
ATOM 4309 C CA . TYR A 1 543 ? 13.895 -10.907 -23.796 1.00 96.75 543 TYR A CA 1
ATOM 4310 C C . TYR A 1 543 ? 12.805 -11.961 -23.983 1.00 96.75 543 TYR A C 1
ATOM 4312 O O . TYR A 1 543 ? 12.952 -12.887 -24.778 1.00 96.75 543 TYR A O 1
ATOM 4320 N N . VAL A 1 544 ? 11.711 -11.804 -23.243 1.00 95.81 544 VAL A N 1
ATOM 4321 C CA . VAL A 1 544 ? 10.561 -12.706 -23.308 1.00 95.81 544 VAL A CA 1
ATOM 4322 C C . VAL A 1 544 ? 9.631 -12.252 -24.427 1.00 95.81 544 VAL A C 1
ATOM 4324 O O . VAL A 1 544 ? 9.026 -11.180 -24.358 1.00 95.81 544 VAL A O 1
ATOM 4327 N N . GLU A 1 545 ? 9.513 -13.075 -25.464 1.00 92.81 545 GLU A N 1
ATOM 4328 C CA . GLU A 1 545 ? 8.574 -12.839 -26.556 1.00 92.81 545 GLU A CA 1
ATOM 4329 C C . GLU A 1 545 ? 7.148 -13.189 -26.112 1.00 92.81 545 GLU A C 1
ATOM 4331 O O . GLU A 1 545 ? 6.814 -14.343 -25.840 1.00 92.81 545 GLU A O 1
ATOM 4336 N N . GLY A 1 546 ? 6.294 -12.173 -26.020 1.00 92.62 546 GLY A N 1
ATOM 4337 C CA . GLY A 1 546 ? 4.918 -12.340 -25.581 1.00 92.62 546 GLY A CA 1
ATOM 4338 C C . GLY A 1 546 ? 4.160 -11.023 -25.496 1.00 92.62 546 GLY A C 1
ATOM 4339 O O . GLY A 1 546 ? 4.655 -9.963 -25.886 1.00 92.62 546 GLY A O 1
ATOM 4340 N N . ILE A 1 547 ? 2.938 -11.103 -24.978 1.00 89.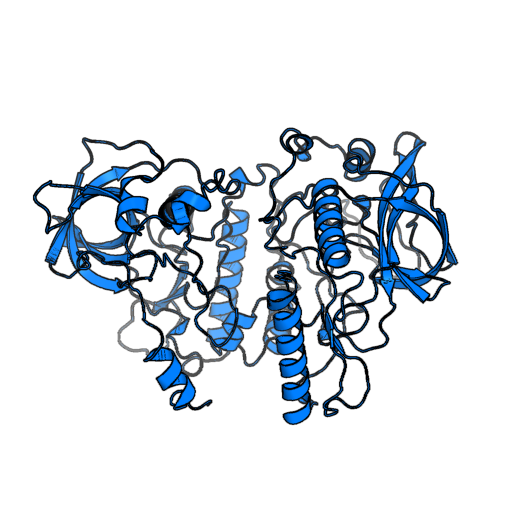69 547 ILE A N 1
ATOM 4341 C CA . ILE A 1 547 ? 2.038 -9.961 -24.800 1.00 89.69 547 ILE A CA 1
ATOM 4342 C C . ILE A 1 547 ? 1.869 -9.717 -23.301 1.00 89.69 547 ILE A C 1
ATOM 4344 O O . ILE A 1 547 ? 1.615 -10.652 -22.544 1.00 89.69 547 ILE A O 1
ATOM 4348 N N . SER A 1 548 ? 2.002 -8.465 -22.858 1.00 90.06 548 SER A N 1
ATOM 4349 C CA . SER A 1 548 ? 1.682 -8.109 -21.471 1.00 90.06 548 SER A CA 1
ATOM 4350 C C . SER A 1 548 ? 0.215 -8.421 -21.186 1.00 90.06 548 SER A C 1
ATOM 4352 O O . SER A 1 548 ? -0.660 -8.010 -21.948 1.00 90.06 548 SER A O 1
ATOM 4354 N N . MET A 1 549 ? -0.068 -9.089 -20.068 1.00 90.44 549 MET A N 1
ATOM 4355 C CA . MET A 1 549 ? -1.437 -9.402 -19.660 1.00 90.44 549 MET A CA 1
ATOM 4356 C C . MET A 1 549 ? -2.292 -8.135 -19.516 1.00 90.44 549 MET A C 1
ATOM 4358 O O . MET A 1 549 ? -3.482 -8.170 -19.809 1.00 90.44 549 MET A O 1
ATOM 4362 N N . LEU A 1 550 ? -1.687 -6.998 -19.149 1.00 84.62 550 LEU A N 1
ATOM 4363 C CA . LEU A 1 550 ? -2.360 -5.694 -19.099 1.00 84.62 550 LEU A CA 1
ATOM 4364 C C . LEU A 1 550 ? -2.895 -5.233 -20.465 1.00 84.62 550 LEU A C 1
ATOM 4366 O O . LEU A 1 550 ? -3.844 -4.463 -20.523 1.00 84.62 550 LEU A O 1
ATOM 4370 N N . SER A 1 551 ? -2.271 -5.664 -21.563 1.00 82.12 551 SER A N 1
ATOM 4371 C CA . SER A 1 551 ? -2.673 -5.277 -22.923 1.00 82.12 551 SER A CA 1
ATOM 4372 C C . SER A 1 551 ? -3.796 -6.147 -23.489 1.00 82.12 551 SER A C 1
ATOM 4374 O O . SER A 1 551 ? -4.255 -5.890 -24.600 1.00 82.12 551 SER A O 1
ATOM 4376 N N . LEU A 1 552 ? -4.219 -7.187 -22.767 1.00 82.94 552 LEU A N 1
ATOM 4377 C CA . LEU A 1 552 ? -5.303 -8.063 -23.191 1.00 82.94 552 LEU A CA 1
ATOM 4378 C C . LEU A 1 552 ? -6.648 -7.486 -22.759 1.00 82.94 552 LEU A C 1
ATOM 4380 O O . LEU A 1 552 ? -6.806 -7.058 -21.618 1.00 82.94 552 LEU A O 1
ATOM 4384 N N . ASP A 1 553 ? -7.636 -7.548 -23.652 1.00 80.50 553 ASP A N 1
ATOM 4385 C CA . ASP A 1 553 ? -9.025 -7.293 -23.284 1.00 80.50 553 ASP A CA 1
ATOM 4386 C C . ASP A 1 553 ? -9.682 -8.608 -22.844 1.00 80.50 553 ASP A C 1
ATOM 4388 O O . ASP A 1 553 ? -10.013 -9.443 -23.698 1.00 80.50 553 ASP A O 1
ATOM 4392 N N . PRO A 1 554 ? -9.925 -8.813 -21.535 1.00 81.50 554 PRO A N 1
ATOM 4393 C CA . PRO A 1 554 ? -10.542 -10.037 -21.060 1.00 81.50 554 PRO A CA 1
ATOM 4394 C C . PRO A 1 554 ? -11.928 -10.262 -21.673 1.00 81.50 554 PRO A C 1
ATOM 4396 O O . PRO A 1 554 ? -12.307 -11.420 -21.820 1.00 81.50 554 PRO A O 1
ATOM 4399 N N . GLN A 1 555 ? -12.689 -9.232 -22.061 1.00 80.88 555 GLN A N 1
ATOM 4400 C CA . GLN A 1 555 ? -14.042 -9.407 -22.611 1.00 80.88 555 GLN A CA 1
ATOM 4401 C C . GLN A 1 555 ? -14.042 -10.099 -23.975 1.00 80.88 555 GLN A C 1
ATOM 4403 O O . GLN A 1 555 ? -14.975 -10.836 -24.291 1.00 80.88 555 GLN A O 1
ATOM 4408 N N . THR A 1 556 ? -12.968 -9.934 -24.747 1.00 85.19 556 THR A N 1
ATOM 4409 C CA . THR A 1 556 ? -12.797 -10.592 -26.052 1.00 85.19 556 THR A CA 1
ATOM 4410 C C . THR A 1 556 ? -12.334 -12.045 -25.943 1.00 85.19 556 THR A C 1
ATOM 4412 O O . THR A 1 556 ? -12.385 -12.793 -26.918 1.00 85.19 556 THR A O 1
ATOM 4415 N N . MET A 1 557 ? -11.887 -12.470 -24.759 1.00 89.81 557 MET A N 1
ATOM 4416 C CA . MET A 1 557 ? -11.318 -13.794 -24.534 1.00 89.81 557 MET A CA 1
ATOM 4417 C C . MET A 1 557 ? -12.373 -14.806 -24.092 1.00 89.81 557 MET A C 1
ATOM 4419 O O . MET A 1 557 ? -13.275 -14.503 -23.303 1.00 89.81 557 MET A O 1
ATOM 4423 N N . SER A 1 558 ? -12.207 -16.060 -24.522 1.00 93.19 558 SER A N 1
ATOM 4424 C CA . SER A 1 558 ? -13.021 -17.162 -24.014 1.00 93.19 558 SER A CA 1
ATOM 4425 C C . SER A 1 558 ? -12.819 -17.329 -22.503 1.00 93.19 558 SER A C 1
ATOM 4427 O O . SER A 1 558 ? -11.761 -17.035 -21.935 1.00 93.19 558 SER A O 1
ATOM 4429 N N . LYS A 1 559 ? -13.840 -17.851 -21.816 1.00 93.06 559 LYS A N 1
ATOM 4430 C CA . LYS A 1 559 ? -13.728 -18.168 -20.385 1.00 93.06 559 LYS A CA 1
ATOM 4431 C C . LYS A 1 559 ? -12.600 -19.173 -20.116 1.00 93.06 559 LYS A C 1
ATOM 4433 O O . LYS A 1 559 ? -11.916 -19.027 -19.107 1.00 93.06 559 LYS A O 1
ATOM 4438 N N . VAL A 1 560 ? -12.405 -20.145 -21.012 1.00 94.44 560 VAL A N 1
ATOM 4439 C CA . VAL A 1 560 ? -11.365 -21.179 -20.903 1.00 94.44 560 VAL A CA 1
ATOM 4440 C C . VAL A 1 560 ? -9.978 -20.545 -20.953 1.00 94.44 560 VAL A C 1
ATOM 4442 O O . VAL A 1 560 ? -9.187 -20.774 -20.043 1.00 94.44 560 VAL A O 1
ATOM 4445 N N . ALA A 1 561 ? -9.722 -19.668 -21.926 1.00 94.88 561 ALA A N 1
ATOM 4446 C CA . ALA A 1 561 ? -8.463 -18.937 -22.045 1.00 94.88 561 ALA A CA 1
ATOM 4447 C C . ALA A 1 561 ? -8.156 -18.107 -20.790 1.00 94.88 561 ALA A C 1
ATOM 4449 O O . ALA A 1 561 ? -7.073 -18.214 -20.216 1.00 94.88 561 ALA A O 1
ATOM 4450 N N . ARG A 1 562 ? -9.132 -17.322 -20.307 1.00 94.75 562 ARG A N 1
ATOM 4451 C CA . ARG A 1 562 ? -8.962 -16.508 -19.087 1.00 94.75 562 ARG A CA 1
ATOM 4452 C C . ARG A 1 562 ? -8.627 -17.362 -17.865 1.00 94.75 562 ARG A C 1
ATOM 4454 O O . ARG A 1 562 ? -7.749 -17.006 -17.085 1.00 94.75 562 ARG A O 1
ATOM 4461 N N . GLN A 1 563 ? -9.329 -18.482 -17.692 1.00 93.75 563 GLN A N 1
ATOM 4462 C CA . GLN A 1 563 ? -9.099 -19.394 -16.572 1.00 93.75 563 GLN A CA 1
ATOM 4463 C C . GLN A 1 563 ? -7.754 -20.113 -16.678 1.00 93.75 563 GLN A C 1
ATOM 4465 O O . GLN A 1 563 ? -7.106 -20.301 -15.654 1.00 93.75 563 GLN A O 1
ATOM 4470 N N . ASN A 1 564 ? -7.329 -20.487 -17.887 1.00 96.06 564 ASN A N 1
ATOM 4471 C CA . ASN A 1 564 ? -6.028 -21.102 -18.124 1.00 96.06 564 ASN A CA 1
ATOM 4472 C C . ASN A 1 564 ? -4.888 -20.143 -17.753 1.00 96.06 564 ASN A C 1
ATOM 4474 O O . ASN A 1 564 ? -4.016 -20.510 -16.973 1.00 96.06 564 ASN A O 1
ATOM 4478 N N . ILE A 1 565 ? -4.955 -18.886 -18.204 1.00 95.69 565 ILE A N 1
ATOM 4479 C CA . ILE A 1 565 ? -3.975 -17.847 -17.852 1.00 95.69 565 ILE A CA 1
ATOM 4480 C C . ILE A 1 565 ? -3.903 -17.644 -16.338 1.00 95.69 565 ILE A C 1
ATOM 4482 O O . ILE A 1 565 ? -2.821 -17.721 -15.766 1.00 95.69 565 ILE A O 1
ATOM 4486 N N . LEU A 1 566 ? -5.044 -17.410 -15.678 1.00 95.75 566 LEU A N 1
ATOM 4487 C CA . LEU A 1 566 ? -5.062 -17.172 -14.231 1.00 95.75 566 LEU A CA 1
ATOM 4488 C C . LEU A 1 566 ? -4.549 -18.380 -13.448 1.00 95.75 566 LEU A C 1
ATOM 4490 O O . LEU A 1 566 ? -3.790 -18.208 -12.501 1.00 95.75 566 LEU A O 1
ATOM 4494 N N . ARG A 1 567 ? -4.914 -19.597 -13.870 1.00 92.31 567 ARG A N 1
ATOM 4495 C CA . ARG A 1 567 ? -4.370 -20.824 -13.287 1.00 92.31 567 ARG A CA 1
ATOM 4496 C C . ARG A 1 567 ? -2.847 -20.834 -13.382 1.00 92.31 567 ARG A C 1
ATOM 4498 O O . ARG A 1 567 ? -2.204 -21.037 -12.365 1.00 92.31 567 ARG A O 1
ATOM 4505 N N . LYS A 1 568 ? -2.285 -20.560 -14.562 1.00 95.44 568 LYS A N 1
ATOM 4506 C CA . LYS A 1 568 ? -0.832 -20.531 -14.770 1.00 95.44 568 LYS A CA 1
ATOM 4507 C C . LYS A 1 568 ? -0.139 -19.458 -13.937 1.00 95.44 568 LYS A C 1
ATOM 4509 O O . LYS A 1 568 ? 0.945 -19.714 -13.434 1.00 95.44 568 LYS A O 1
ATOM 4514 N N . VAL A 1 569 ? -0.755 -18.287 -13.764 1.00 95.69 569 VAL A N 1
ATOM 4515 C CA . VAL A 1 569 ? -0.211 -17.220 -12.905 1.00 95.69 569 VAL A CA 1
ATOM 4516 C C . VAL A 1 569 ? -0.183 -17.657 -11.441 1.00 95.69 569 VAL A C 1
ATOM 4518 O O . VAL A 1 569 ? 0.839 -17.484 -10.789 1.00 95.69 569 VAL A O 1
ATOM 4521 N N . PHE A 1 570 ? -1.259 -18.264 -10.934 1.00 90.31 570 PHE A N 1
ATOM 4522 C CA . PHE A 1 570 ? -1.302 -18.740 -9.548 1.00 90.31 570 PHE A CA 1
ATOM 4523 C C . PHE A 1 570 ? -0.399 -19.951 -9.306 1.00 90.31 570 PHE A C 1
ATOM 4525 O O . PHE A 1 570 ? 0.240 -20.011 -8.261 1.00 90.31 570 PHE A O 1
ATOM 4532 N N . GLU A 1 571 ? -0.319 -20.888 -10.256 1.00 90.31 571 GLU A N 1
ATOM 4533 C CA . GLU A 1 571 ? 0.657 -21.987 -10.236 1.00 90.31 571 GLU A CA 1
ATOM 4534 C C . GLU A 1 571 ? 2.078 -21.413 -10.166 1.00 90.31 571 GLU A C 1
ATOM 4536 O O . GLU A 1 571 ? 2.837 -21.768 -9.274 1.00 90.31 571 GLU A O 1
ATOM 4541 N N . ALA A 1 572 ? 2.396 -20.444 -11.029 1.00 93.12 572 ALA A N 1
ATOM 4542 C CA . ALA A 1 572 ? 3.697 -19.792 -11.062 1.00 93.12 572 ALA A CA 1
ATOM 4543 C C . ALA A 1 572 ? 4.053 -19.057 -9.762 1.00 93.12 572 ALA A C 1
ATOM 4545 O O . ALA A 1 572 ? 5.131 -19.270 -9.217 1.00 93.12 572 ALA A O 1
ATOM 4546 N N . GLU A 1 573 ? 3.164 -18.205 -9.248 1.00 91.12 573 GLU A N 1
ATOM 4547 C CA . GLU A 1 573 ? 3.387 -17.492 -7.984 1.00 91.12 573 GLU A CA 1
ATOM 4548 C C . GLU A 1 573 ? 3.540 -18.466 -6.808 1.00 91.12 573 GLU A C 1
ATOM 4550 O O . GLU A 1 573 ? 4.440 -18.300 -5.981 1.00 91.12 573 GLU A O 1
ATOM 4555 N N . SER A 1 574 ? 2.702 -19.507 -6.765 1.00 79.94 574 SER A N 1
ATOM 4556 C CA . SER A 1 574 ? 2.793 -20.552 -5.745 1.00 79.94 574 SER A CA 1
ATOM 4557 C C . SER A 1 574 ? 4.132 -21.271 -5.839 1.00 79.94 574 SER A C 1
ATOM 4559 O O . SER A 1 574 ? 4.810 -21.407 -4.832 1.00 79.94 574 SER A O 1
ATOM 4561 N N . ASP A 1 575 ? 4.576 -21.673 -7.026 1.00 86.19 575 ASP A N 1
ATOM 4562 C CA . ASP A 1 575 ? 5.839 -22.391 -7.186 1.00 86.19 575 ASP A CA 1
ATOM 4563 C C . ASP A 1 575 ? 7.044 -21.571 -6.692 1.00 86.19 575 ASP A C 1
ATOM 4565 O O . ASP A 1 575 ? 7.902 -22.088 -5.969 1.00 86.19 575 ASP A O 1
ATOM 4569 N N . LEU A 1 576 ? 7.086 -20.274 -7.016 1.00 87.00 576 LEU A N 1
ATOM 4570 C CA . LEU A 1 576 ? 8.136 -19.369 -6.534 1.00 87.00 576 LEU A CA 1
ATOM 4571 C C . LEU A 1 576 ? 8.131 -19.253 -5.001 1.00 87.00 576 LEU A C 1
ATOM 4573 O O . LEU A 1 576 ? 9.189 -19.318 -4.364 1.00 87.00 576 LEU A O 1
ATOM 4577 N N . LEU A 1 577 ? 6.948 -19.134 -4.396 1.00 77.12 577 LEU A N 1
ATOM 4578 C CA . LEU A 1 577 ? 6.801 -19.032 -2.948 1.00 77.12 577 LEU A CA 1
ATOM 4579 C C . LEU A 1 577 ? 7.154 -20.350 -2.243 1.00 77.12 577 LEU A C 1
ATOM 4581 O O . LEU A 1 577 ? 7.963 -20.360 -1.318 1.00 77.12 577 LEU A O 1
ATOM 4585 N N . LEU A 1 578 ? 6.572 -21.463 -2.684 1.00 67.38 578 LEU A N 1
ATOM 4586 C CA . LEU A 1 578 ? 6.644 -22.766 -2.020 1.00 67.38 578 LEU A CA 1
ATOM 4587 C C . LEU A 1 578 ? 8.020 -23.412 -2.138 1.00 67.38 578 LEU A C 1
ATOM 4589 O O . LEU A 1 578 ? 8.505 -24.008 -1.178 1.00 67.38 578 LEU A O 1
ATOM 4593 N N . PHE A 1 579 ? 8.656 -23.303 -3.305 1.00 73.75 579 PHE A N 1
ATOM 4594 C CA . PHE A 1 579 ? 9.911 -24.006 -3.575 1.00 73.75 579 PHE A CA 1
ATOM 4595 C C . PHE A 1 579 ? 11.151 -23.122 -3.436 1.00 73.75 579 PHE A C 1
ATOM 4597 O O . PHE A 1 579 ? 12.265 -23.653 -3.377 1.00 73.75 579 PHE A O 1
ATOM 4604 N N . LYS A 1 580 ? 10.991 -21.790 -3.409 1.00 83.88 580 LYS A N 1
ATOM 4605 C CA . LYS A 1 580 ? 12.114 -20.843 -3.281 1.00 83.88 580 LYS A CA 1
ATOM 4606 C C . LYS A 1 580 ? 11.939 -19.775 -2.214 1.00 83.88 580 LYS A C 1
ATOM 4608 O O . LYS A 1 580 ? 12.887 -19.041 -1.958 1.00 83.88 580 LYS A O 1
ATOM 4613 N N . GLY A 1 581 ? 10.779 -19.687 -1.567 1.00 78.38 581 GLY A N 1
ATOM 4614 C CA . GLY A 1 581 ? 10.527 -18.640 -0.582 1.00 78.38 581 GLY A CA 1
ATOM 4615 C C . GLY A 1 581 ? 10.573 -17.239 -1.191 1.00 78.38 581 GLY A C 1
ATOM 4616 O O . GLY A 1 581 ? 10.872 -16.289 -0.472 1.00 78.38 581 GLY A O 1
ATOM 4617 N N . VAL A 1 582 ? 10.323 -17.103 -2.499 1.00 86.75 582 VAL A N 1
ATOM 4618 C CA . VAL A 1 582 ? 10.290 -15.810 -3.192 1.00 86.75 582 VAL A CA 1
ATOM 4619 C C . VAL A 1 582 ? 8.836 -15.413 -3.401 1.00 86.75 582 VAL A C 1
ATOM 4621 O O . VAL A 1 582 ? 8.110 -16.045 -4.164 1.00 86.75 582 VAL A O 1
ATOM 4624 N N . ARG A 1 583 ? 8.410 -14.345 -2.730 1.00 88.62 583 ARG A N 1
ATOM 4625 C CA . ARG A 1 583 ? 7.075 -13.757 -2.863 1.00 88.62 583 ARG A CA 1
ATOM 4626 C C . ARG A 1 583 ? 7.179 -12.469 -3.665 1.00 88.62 583 ARG A C 1
ATOM 4628 O O . ARG A 1 583 ? 7.943 -11.591 -3.295 1.00 88.62 583 ARG A O 1
ATOM 4635 N N . HIS A 1 584 ? 6.421 -12.333 -4.748 1.00 91.12 584 HIS A N 1
ATOM 4636 C CA . HIS A 1 584 ? 6.557 -11.169 -5.629 1.00 91.12 584 HIS A CA 1
ATOM 4637 C C . HIS A 1 584 ? 6.010 -9.869 -5.020 1.00 91.12 584 HIS A C 1
ATOM 4639 O O . HIS A 1 584 ? 6.544 -8.802 -5.303 1.00 91.12 584 HIS A O 1
ATOM 4645 N N . ASP A 1 585 ? 4.928 -9.952 -4.237 1.00 82.88 585 ASP A N 1
ATOM 4646 C CA . ASP A 1 585 ? 4.242 -8.820 -3.578 1.00 82.88 585 ASP A CA 1
ATOM 4647 C C . ASP A 1 585 ? 3.738 -7.686 -4.498 1.00 82.88 585 ASP A C 1
ATOM 4649 O O . ASP A 1 585 ? 3.210 -6.683 -4.026 1.00 82.88 585 ASP A O 1
ATOM 4653 N N . ASP A 1 586 ? 3.780 -7.893 -5.817 1.00 88.31 586 ASP A N 1
ATOM 4654 C CA . ASP A 1 586 ? 3.195 -7.008 -6.835 1.00 88.31 586 ASP A CA 1
ATOM 4655 C C . ASP A 1 586 ? 2.690 -7.813 -8.046 1.00 88.31 586 ASP A C 1
ATOM 4657 O O . ASP A 1 586 ? 2.995 -7.522 -9.208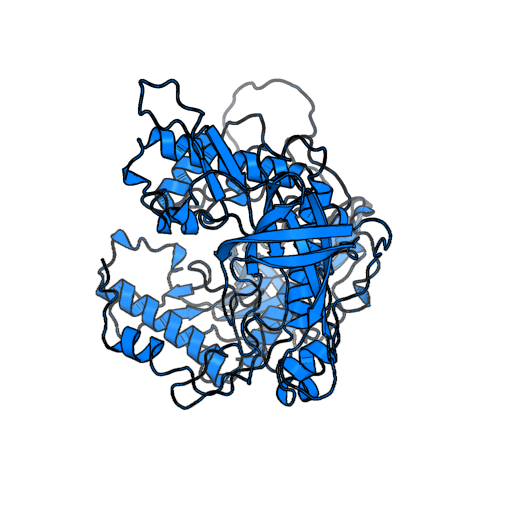 1.00 88.31 586 ASP A O 1
ATOM 4661 N N . ILE A 1 587 ? 1.936 -8.887 -7.782 1.00 87.38 587 ILE A N 1
ATOM 4662 C CA . ILE A 1 587 ? 1.291 -9.665 -8.845 1.00 87.38 587 ILE A CA 1
ATOM 4663 C C . ILE A 1 587 ? 0.155 -8.843 -9.45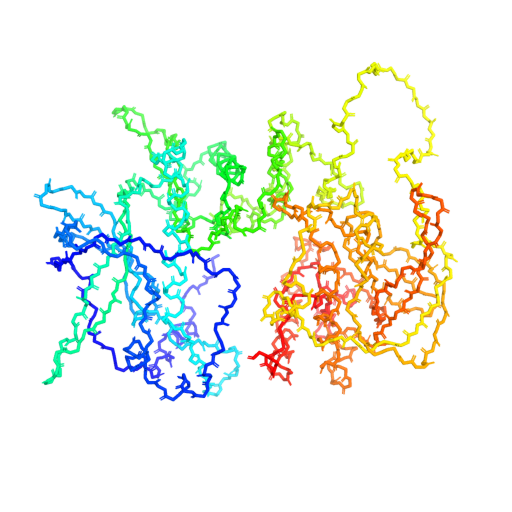1 1.00 87.38 587 ILE A C 1
ATOM 4665 O O . ILE A 1 587 ? -0.985 -8.820 -8.987 1.00 87.38 587 ILE A O 1
ATOM 4669 N N . ALA A 1 588 ? 0.498 -8.149 -10.530 1.00 83.62 588 ALA A N 1
ATOM 4670 C CA . ALA A 1 588 ? -0.392 -7.306 -11.303 1.00 83.62 588 ALA A CA 1
ATOM 4671 C C . ALA A 1 588 ? -0.259 -7.616 -12.797 1.00 83.62 588 ALA A C 1
ATOM 4673 O O . ALA A 1 588 ? 0.800 -8.015 -13.271 1.00 83.62 588 ALA A O 1
ATOM 4674 N N . CYS A 1 589 ? -1.307 -7.346 -13.583 1.00 85.12 589 CYS A N 1
ATOM 4675 C CA . CYS A 1 589 ? -1.325 -7.640 -15.026 1.00 85.12 589 CYS A CA 1
ATOM 4676 C C . CYS A 1 589 ? -0.159 -6.989 -15.805 1.00 85.12 589 CYS A C 1
ATOM 4678 O O . CYS A 1 589 ? 0.238 -7.485 -16.857 1.00 85.12 589 CYS A O 1
ATOM 4680 N N . ARG A 1 590 ? 0.405 -5.883 -15.297 1.00 87.19 590 ARG A N 1
ATOM 4681 C CA . ARG A 1 590 ? 1.584 -5.217 -15.883 1.00 87.19 590 ARG A CA 1
ATOM 4682 C C . ARG A 1 590 ? 2.878 -6.036 -15.764 1.00 87.19 590 ARG A C 1
ATOM 4684 O O . ARG A 1 590 ? 3.752 -5.878 -16.608 1.00 87.19 590 ARG A O 1
ATOM 4691 N N . ASN A 1 591 ? 2.951 -6.919 -14.771 1.00 94.75 591 ASN A N 1
ATOM 4692 C CA . ASN A 1 591 ? 4.121 -7.718 -14.402 1.00 94.75 591 ASN A CA 1
ATOM 4693 C C . ASN A 1 591 ? 4.034 -9.162 -14.928 1.00 94.75 591 ASN A C 1
ATOM 4695 O O . ASN A 1 591 ? 4.846 -10.011 -14.571 1.00 94.75 591 ASN A O 1
ATOM 4699 N N . ILE A 1 592 ? 3.049 -9.449 -15.789 1.00 97.00 592 ILE A N 1
ATOM 4700 C CA . ILE A 1 592 ? 2.834 -10.766 -16.393 1.00 97.00 592 ILE A CA 1
ATOM 4701 C C . ILE A 1 592 ? 2.940 -10.657 -17.915 1.00 97.00 592 ILE A C 1
ATOM 4703 O O . ILE A 1 592 ? 2.219 -9.877 -18.544 1.00 97.00 592 ILE A O 1
ATOM 4707 N N . ILE A 1 593 ? 3.805 -11.474 -18.514 1.00 96.19 593 ILE A N 1
ATOM 4708 C CA . ILE A 1 593 ? 3.914 -11.660 -19.965 1.00 96.19 593 ILE A CA 1
ATOM 4709 C C . ILE A 1 593 ? 3.337 -13.027 -20.331 1.00 96.19 593 ILE A C 1
ATOM 4711 O O . ILE A 1 593 ? 3.749 -14.055 -19.795 1.00 96.19 593 ILE A O 1
ATOM 4715 N N . ILE A 1 594 ? 2.401 -13.048 -21.275 1.00 96.50 594 ILE A N 1
ATOM 4716 C CA . ILE A 1 594 ? 1.814 -14.273 -21.817 1.00 96.50 594 ILE A CA 1
ATOM 4717 C C . ILE A 1 594 ? 2.558 -14.650 -23.094 1.00 96.50 594 ILE A C 1
ATOM 4719 O O . ILE A 1 594 ? 2.582 -13.881 -24.057 1.00 96.50 594 ILE A O 1
ATOM 4723 N N . CYS A 1 595 ? 3.178 -15.828 -23.089 1.00 94.62 595 CYS A N 1
ATOM 4724 C CA . CYS A 1 595 ? 4.028 -16.304 -24.173 1.00 94.62 595 CYS A CA 1
ATOM 4725 C C . CYS A 1 595 ? 3.218 -17.240 -25.079 1.00 94.62 595 CYS A C 1
ATOM 4727 O O . CYS A 1 595 ? 2.902 -18.364 -24.691 1.00 94.62 595 CYS A O 1
ATOM 4729 N N . GLY A 1 596 ? 2.889 -16.779 -26.285 1.00 90.38 596 GLY A N 1
ATOM 4730 C CA . GLY A 1 596 ? 2.143 -17.548 -27.284 1.00 90.38 596 GLY A CA 1
ATOM 4731 C C . GLY A 1 596 ? 0.853 -16.866 -27.738 1.00 90.38 596 GLY A C 1
ATOM 4732 O O . GLY A 1 596 ? 0.444 -15.836 -27.208 1.00 90.38 596 GLY A O 1
ATOM 4733 N N . THR A 1 597 ? 0.221 -17.447 -28.758 1.00 88.50 597 THR A N 1
ATOM 4734 C CA . THR A 1 597 ? -0.996 -16.908 -29.391 1.00 88.50 597 THR A CA 1
ATOM 4735 C C . THR A 1 597 ? -2.249 -17.735 -29.102 1.00 88.50 597 THR A C 1
ATOM 4737 O O . THR A 1 597 ? -3.357 -17.223 -29.236 1.00 88.50 597 THR A O 1
ATOM 4740 N N . ASN A 1 598 ? -2.097 -18.996 -28.680 1.00 93.75 598 ASN A N 1
ATOM 4741 C CA . ASN A 1 598 ? -3.206 -19.849 -28.261 1.00 93.75 598 ASN A CA 1
ATOM 4742 C C . ASN A 1 598 ? -3.332 -19.855 -26.732 1.00 93.75 598 ASN A C 1
ATOM 4744 O O . ASN A 1 598 ? -2.672 -20.628 -26.043 1.00 93.75 598 ASN A O 1
ATOM 4748 N N . PHE A 1 599 ? -4.207 -19.006 -26.200 1.00 94.81 599 PHE A N 1
ATOM 4749 C CA . PHE A 1 599 ? -4.389 -18.852 -24.754 1.00 94.81 599 PHE A CA 1
ATOM 4750 C C . PHE A 1 599 ? -5.091 -20.036 -24.067 1.00 94.81 599 PHE A C 1
ATOM 4752 O O . PHE A 1 599 ? -5.107 -20.110 -22.838 1.00 94.81 599 PHE A O 1
ATOM 4759 N N . GLU A 1 600 ? -5.666 -20.965 -24.831 1.00 94.94 600 GLU A N 1
ATOM 4760 C CA . GLU A 1 600 ? -6.268 -22.195 -24.301 1.00 94.94 600 GLU A CA 1
ATOM 4761 C C . GLU A 1 600 ? -5.269 -23.358 -24.217 1.00 94.94 600 GLU A C 1
ATOM 4763 O O . GLU A 1 600 ? -5.611 -24.410 -23.680 1.00 94.94 600 GLU A O 1
ATOM 4768 N N . ASP A 1 601 ? -4.038 -23.183 -24.716 1.00 95.06 601 ASP A N 1
ATOM 4769 C CA . ASP A 1 601 ? -3.002 -24.212 -24.647 1.00 95.06 601 ASP A CA 1
ATOM 4770 C C . ASP A 1 601 ? -2.668 -24.540 -23.176 1.00 95.06 601 ASP A C 1
ATOM 4772 O O . ASP A 1 601 ? -2.254 -23.649 -22.425 1.00 95.06 601 ASP A O 1
ATOM 4776 N N . PRO A 1 602 ? -2.810 -25.798 -22.720 1.00 91.38 602 PRO A N 1
ATOM 4777 C CA . PRO A 1 602 ? -2.449 -26.183 -21.354 1.00 91.38 602 PRO A CA 1
ATOM 4778 C C . PRO A 1 602 ? -0.958 -25.986 -21.031 1.00 91.38 602 PRO A C 1
ATOM 4780 O O . PRO A 1 602 ? -0.597 -25.922 -19.854 1.00 91.38 602 PRO A O 1
ATOM 4783 N N . ASN A 1 603 ? -0.102 -25.872 -22.052 1.00 92.38 603 ASN A N 1
ATOM 4784 C CA . ASN A 1 603 ? 1.331 -25.604 -21.933 1.00 92.38 603 ASN A CA 1
ATOM 4785 C C . ASN A 1 603 ? 1.684 -24.122 -22.142 1.00 92.38 603 ASN A C 1
ATOM 4787 O O . ASN A 1 603 ? 2.861 -23.793 -22.291 1.00 92.38 603 ASN A O 1
ATOM 4791 N N . LEU A 1 604 ? 0.689 -23.226 -22.156 1.00 95.12 604 LEU A N 1
ATOM 4792 C CA . LEU A 1 604 ? 0.905 -21.785 -22.240 1.00 95.12 604 LEU A CA 1
ATOM 4793 C C . LEU A 1 604 ? 1.886 -21.331 -21.149 1.00 95.12 604 LEU A C 1
ATOM 4795 O O . LEU A 1 604 ? 1.626 -21.491 -19.954 1.00 95.12 604 LEU A O 1
ATOM 4799 N N . ARG A 1 605 ? 3.004 -20.733 -21.567 1.00 95.06 605 ARG A N 1
ATOM 4800 C CA . ARG A 1 605 ? 3.978 -20.134 -20.651 1.00 95.06 605 ARG A CA 1
ATOM 4801 C C . ARG A 1 605 ? 3.478 -18.752 -20.231 1.00 95.06 605 ARG A C 1
ATOM 4803 O O . ARG A 1 605 ? 3.230 -17.887 -21.072 1.00 95.06 605 ARG A O 1
ATOM 4810 N N . VAL A 1 606 ? 3.380 -18.534 -18.924 1.00 96.88 606 VAL A N 1
ATOM 4811 C CA . VAL A 1 606 ? 3.268 -17.196 -18.332 1.00 96.88 606 VAL A CA 1
ATOM 4812 C C . VAL A 1 606 ? 4.592 -16.861 -17.666 1.00 96.88 606 VAL A C 1
ATOM 4814 O O . VAL A 1 606 ? 5.183 -17.706 -17.000 1.00 96.88 606 VAL A O 1
ATOM 4817 N N . CYS A 1 607 ? 5.070 -15.644 -17.883 1.00 97.88 607 CYS A N 1
ATOM 4818 C CA . CYS A 1 607 ? 6.327 -15.174 -17.336 1.00 97.88 607 CYS A CA 1
ATOM 4819 C C . CYS A 1 607 ? 6.068 -14.008 -16.383 1.00 97.88 607 CYS A C 1
ATOM 4821 O O . CYS A 1 607 ? 5.491 -12.997 -16.788 1.00 97.88 607 CYS A O 1
ATOM 4823 N N . ILE A 1 608 ? 6.506 -14.152 -15.136 1.00 98.06 608 ILE A N 1
ATOM 4824 C CA . ILE A 1 608 ? 6.448 -13.125 -14.097 1.00 98.06 608 ILE A CA 1
ATOM 4825 C C . ILE A 1 608 ? 7.737 -12.294 -14.161 1.00 98.06 608 ILE A C 1
ATOM 4827 O O . ILE A 1 608 ? 8.832 -12.848 -14.292 1.00 98.06 608 ILE A O 1
ATOM 4831 N N . ILE A 1 609 ? 7.604 -10.970 -14.111 1.00 96.75 609 ILE A N 1
ATOM 4832 C CA . ILE A 1 609 ? 8.698 -9.990 -14.197 1.00 96.75 609 ILE A CA 1
ATOM 4833 C C . ILE A 1 609 ? 8.509 -8.878 -13.156 1.00 96.75 609 ILE A C 1
ATOM 4835 O O . ILE A 1 609 ? 7.410 -8.713 -12.657 1.00 96.75 609 ILE A O 1
ATOM 4839 N N . ASP A 1 610 ? 9.529 -8.038 -12.943 1.00 95.69 610 ASP A N 1
ATOM 4840 C CA . ASP A 1 610 ? 9.478 -6.855 -12.056 1.00 95.69 610 ASP A CA 1
ATOM 4841 C C . ASP A 1 610 ? 9.425 -7.181 -10.549 1.00 95.69 610 ASP A C 1
ATOM 4843 O O . ASP A 1 610 ? 8.488 -6.837 -9.838 1.00 95.69 610 ASP A O 1
ATOM 4847 N N . PHE A 1 611 ? 10.477 -7.829 -10.040 1.00 96.25 611 PHE A N 1
ATOM 4848 C CA . PHE A 1 611 ? 10.573 -8.269 -8.638 1.00 96.25 611 PHE A CA 1
ATOM 4849 C C . PHE A 1 611 ? 11.071 -7.173 -7.672 1.00 96.25 611 PHE A C 1
ATOM 4851 O O . PHE A 1 611 ? 11.606 -7.490 -6.611 1.00 96.25 611 PHE A O 1
ATOM 4858 N N . ASN A 1 612 ? 10.930 -5.886 -7.998 1.00 92.44 612 ASN A N 1
ATOM 4859 C CA . ASN A 1 612 ? 11.482 -4.787 -7.189 1.00 92.44 612 ASN A CA 1
ATOM 4860 C C . ASN A 1 612 ? 10.782 -4.568 -5.833 1.00 92.44 612 ASN A C 1
ATOM 4862 O O . ASN A 1 612 ? 11.325 -3.861 -4.990 1.00 92.44 612 ASN A O 1
ATOM 4866 N N . LEU A 1 613 ? 9.616 -5.185 -5.620 1.00 89.62 613 LEU A N 1
ATOM 4867 C CA . LEU A 1 613 ? 8.873 -5.191 -4.350 1.00 89.62 613 LEU A CA 1
ATOM 4868 C C . LEU A 1 613 ? 8.846 -6.569 -3.672 1.00 89.62 613 LEU A C 1
ATOM 4870 O O . LEU A 1 613 ? 8.111 -6.775 -2.709 1.00 89.62 613 LEU A O 1
ATOM 4874 N N . SER A 1 614 ? 9.623 -7.523 -4.183 1.00 91.38 614 SER A N 1
ATOM 4875 C CA . SER A 1 614 ? 9.568 -8.906 -3.717 1.00 91.38 614 SER A CA 1
ATOM 4876 C C . SER A 1 614 ? 10.152 -9.108 -2.316 1.00 91.38 614 SER A C 1
ATOM 4878 O O . SER A 1 614 ? 10.993 -8.346 -1.839 1.00 91.38 614 SER A O 1
ATOM 4880 N N . LYS A 1 615 ? 9.716 -10.190 -1.666 1.00 87.31 615 LYS A N 1
ATOM 4881 C CA . LYS A 1 615 ? 10.269 -10.717 -0.418 1.00 87.31 615 LYS A CA 1
ATOM 4882 C C . LYS A 1 615 ? 10.953 -12.050 -0.656 1.00 87.31 615 LYS A C 1
ATOM 4884 O O . LYS A 1 615 ? 10.456 -12.907 -1.384 1.00 87.31 615 LYS A O 1
ATOM 4889 N N . ILE A 1 616 ? 12.041 -12.255 0.069 1.00 84.38 616 ILE A N 1
ATOM 4890 C CA . ILE A 1 616 ? 12.805 -13.497 0.114 1.00 84.38 616 ILE A CA 1
ATOM 4891 C C . ILE A 1 616 ? 12.752 -13.977 1.560 1.00 84.38 616 ILE A C 1
ATOM 4893 O O . ILE A 1 616 ? 13.435 -13.431 2.425 1.00 84.38 616 ILE A O 1
ATOM 4897 N N . LEU A 1 617 ? 11.922 -14.986 1.819 1.00 75.81 617 LEU A N 1
ATOM 4898 C CA . LEU A 1 617 ? 11.553 -15.417 3.170 1.00 75.81 617 LEU A CA 1
ATOM 4899 C C . LEU A 1 617 ? 12.726 -15.924 4.010 1.00 75.81 617 LEU A C 1
ATOM 4901 O O . LEU A 1 617 ? 12.615 -15.936 5.221 1.00 75.81 617 LEU A O 1
ATOM 4905 N N . ARG A 1 618 ? 13.834 -16.358 3.398 1.00 77.69 618 ARG A N 1
ATOM 4906 C CA . ARG A 1 618 ? 15.031 -16.779 4.150 1.00 77.69 618 ARG A CA 1
ATOM 4907 C C . ARG A 1 618 ? 15.913 -15.615 4.621 1.00 77.69 618 ARG A C 1
ATOM 4909 O O . ARG A 1 618 ? 16.889 -15.859 5.322 1.00 77.69 618 ARG A O 1
ATOM 4916 N N . ILE A 1 619 ? 15.669 -14.405 4.114 1.00 73.00 619 ILE A N 1
ATOM 4917 C CA . ILE A 1 619 ? 16.418 -13.185 4.463 1.00 73.00 619 ILE A CA 1
ATOM 4918 C C . ILE A 1 619 ? 15.670 -12.382 5.541 1.00 73.00 619 ILE A C 1
ATOM 4920 O O . ILE A 1 619 ? 16.311 -11.662 6.302 1.00 73.00 619 ILE A O 1
ATOM 4924 N N . LEU A 1 620 ? 14.340 -12.509 5.582 1.00 62.09 620 LEU A N 1
ATOM 4925 C CA . LEU A 1 620 ? 13.455 -11.963 6.615 1.00 62.09 620 LEU A CA 1
ATOM 4926 C C . LEU A 1 620 ? 13.364 -12.930 7.800 1.00 62.09 620 LEU A C 1
ATOM 4928 O O . LEU A 1 620 ? 13.190 -12.434 8.934 1.00 62.09 620 LEU A O 1
#

Radius of gyration: 27.11 Å; Cα contacts (8 Å, |Δi|>4): 1093; chains: 1; bounding box: 78×68×78 Å

Solvent-accessible surface area (backbone atoms only — not comparable to full-atom values): 35848 Å² total; per-residue (Å²): 134,80,72,87,74,42,68,66,60,53,46,57,70,70,71,69,76,84,81,76,69,91,70,76,80,81,72,88,42,67,71,37,73,48,66,33,27,35,32,44,70,48,82,59,72,93,69,74,81,65,90,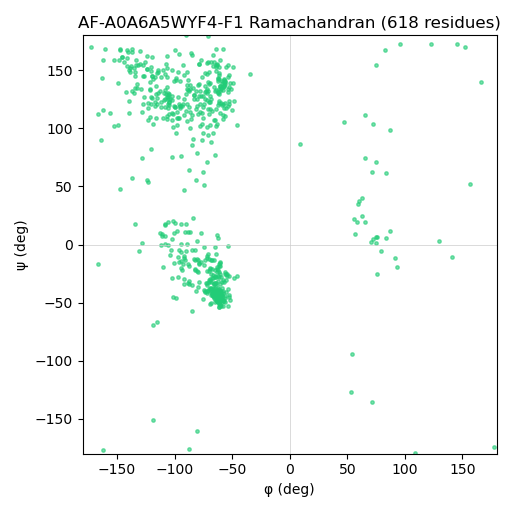71,59,57,74,59,51,67,74,46,52,64,64,60,43,46,68,74,41,66,59,83,79,53,52,69,44,89,82,48,66,48,58,32,36,28,71,41,75,77,40,78,56,79,56,55,40,58,33,31,30,32,28,26,40,91,83,66,52,69,29,28,38,42,32,33,43,36,86,23,24,58,43,60,42,82,78,82,51,75,95,68,88,55,79,53,47,58,50,68,26,36,61,48,27,40,46,34,47,22,23,25,53,49,52,49,57,70,35,55,93,42,88,42,45,61,48,42,26,56,36,71,76,47,40,30,32,33,74,47,75,52,88,87,58,104,57,90,49,63,42,78,31,44,33,38,36,30,50,60,77,81,53,45,45,43,62,78,47,66,50,86,82,48,56,71,68,56,49,50,50,52,50,49,50,53,48,49,51,53,42,53,39,40,65,73,37,36,37,52,74,57,92,42,38,81,29,28,31,45,16,66,49,85,73,64,96,84,62,99,67,85,58,74,54,40,55,30,49,50,74,38,48,57,36,43,56,35,68,80,78,55,80,71,78,80,64,100,46,40,70,26,60,51,74,61,43,60,89,60,52,49,64,42,26,78,57,55,69,29,99,34,62,70,59,48,42,54,50,39,45,78,70,43,48,85,42,85,75,28,44,76,63,47,65,31,91,86,39,97,81,47,48,64,47,75,82,70,89,76,81,73,80,78,77,92,75,81,95,76,91,80,84,90,79,97,70,92,83,82,90,84,61,90,54,77,81,74,87,43,70,68,38,75,51,60,35,30,32,30,45,69,52,79,52,28,46,99,92,34,72,67,59,73,90,70,72,79,74,71,68,86,75,46,95,39,71,69,58,39,55,72,74,48,71,72,83,86,44,48,76,52,88,53,68,50,74,44,30,31,66,39,74,76,43,72,55,79,47,49,39,52,33,29,32,32,32,68,82,60,30,29,39,42,29,32,41,37,88,23,25,39,58,43,45,85,84,63,46,78,39,60,27,51,60,55,27,48,25,31,48,19,23,24,53,48,52,46,56,74,40,50,96,42,88,47,42,63,50,38,27,57,34,67,71,49,42,30,36,31,68,47,80,40,54,43,88,86,71,51,73,44,72,45,76,33,44,31,39,34,31,48,59,78,74,56,45,47,49,61,76,55,63,69,88,82,48,55,70,62,27,55,49,46,50,53,47,45,49,52,51,43,54,45,48,37,32,71,77,65,33,36,41,50,84,60,94,43,48,82,30,30,33,37,37,73,86,59,56,68,46,93,80,53,42,47,29,50,53,81,38,44,65,37,46,49,61,90,81,108

InterPro domains:
  IPR008266 Tyrosine-protein kinase, active site [PS00109] (238-250)
  IPR011009 Protein kinase-like domain superfamily [SSF56112] (145-288)
  IPR011009 Protein kinase-like domain superfamily [SSF56112] (488-617)
  IPR052396 Meiotic Drive Suppressor Kinase [PTHR37171] (493-616)